Protein AF-0000000084949547 (afdb_homodimer)

Organism: Flavobacterium columnare (strain ATCC 49512 / CIP 103533 / TG 44/87) (NCBI:txid1041826)

Nearest PDB structures (foldseek):
  3oti-assembly1_A  TM=6.774E-01  e=5.039E-13  Micromonospora echinospora
  7vm0-assembly1_A  TM=6.647E-01  e=1.462E-11  Bacillus subtilis
  3uyl-assembly1_B  TM=6.428E-01  e=1.467E-09  Saccharopolyspora spinosa
  8inj-assembly1_A  TM=6.150E-01  e=8.632E-09  Catharanthus roseus
  8wrj-assembly1_A  TM=6.038E-01  e=7.670E-09  Catharanthus roseus

Foldseek 3Di:
DPDAAEEEEEFADAWQLRLQLCLVVCVLSVVVRHAYAYEYADPSQVQVCVVPVPHHYHYFDHLPQDQDQDQVCRLVSVVVSPVSLVVSLVRLLVVLVVCCVVVVHQEYEYEPRLSNDDLPHAYEYEDQACQDDSDPCRVVVSVVSVVSNLSHQAYEYQWDPDDPIQQHPRRDDPDDDPRYDYQYHGGPADQDQDAADWAEEEAFIHDPPQLVLLVVVCCVQCLPPDIAYEYASHQDDPDWDWDDDRSYIYIPHDRPVRVNVVQNRYQEYEYAQDPSVVSVQQQNQHQYEHAHRRNDPSRVSSQVVCVVVLAYHYDYSVPDHPVSVVCSVRGRHHDHDDSPGPVVVVCVSSVPPDD/DPPAAEEEEEFADQWQLRLQLCLVVCVVSVVVRHAYEYEYADPSQVQVCVVPVPHHYHYFDHLPQDQDQDQVCRLVSVVVSPVSLVVSLVRLLVVLVVCCVVVVHQEYEYEPRLSNDDLPHAYEYEDQACFDDSDPCRVVVSVVSVVSCLSHQAYEYQWDPDDPIQQHPRRDDPDDDPRYDYQYHGGPADQDQDAADWAEEEAFIHDPPQLVLLVVVCCVQCLPPDIAYEYASHQDDPDWDWDDDRSYIYIPHDRPVRVNVVQNRYQEYEYFQDPSVVSHQQQNQHQYEHAHRRNPVSRVSSQVVCVVVLAYHYDYSVPDHPVSVVCSVRGRHHDHDDSPGPVVVVCVSSVPPDD

Secondary structure (DSSP, 8-state):
---PPEEEEEE--SSSHHHHHHHHHHHHHHHTT-EEEEEE-HHHHHHHHHH-TTSEEEE---------SSHHHHHHHHHHHHHHHHHHHHHHHHHHHHHHHHHT--EEEEES-TTS--SSS-EEEE-S-SS---GGGHHHHHHHHHHHHTTSSEEEESS-SSSS-SSGGGT--SS--TTEEE-----S---------EEEEEE--SSTTHHHHHHHHHHHHHTT-SS-EEEE-----SS--EEEETTEEEES---HHHHHHHHHTEEEEEE---HHHHHHHHHHT-EEEE-PPTT-HHHHHHHHHHHHTTSS-B--GGG--HHHHGGGGGS--PPP------HHHHHGGGG----/---PPEEEEEE--SSSHHHHHHHHHHHHHHHTT-EEEEEE-HHHHHHHHHH-TTSEEEE---------SSHHHHHHHHHHHHHHHHHHHHHHHHHHHHHHHHHT--EEEEES-TT---SSS-EEEE-S-SS---GGGHHHHHHHHHHHHTTSSEEEESS-SSSS-SSGGGT--SS--TTEEE-----S---------EEEEEE--S-TTHHHHHHHHHHHHHTT-SS-EEEE-----SS--EEEETTEEEES---HHHHHHHHHTEEEEEE---HHHHHHHHHHT-EEEE-PPTT-HHHHHHHHHHHHTTSS-B--GGG--HHHHGGGGGS--PPP------HHHHHGGGG----

Solvent-accessible surface area (backbone atoms only — not comparable to full-atom values): 37575 Å² total; per-residue (Å²): 126,88,76,64,48,27,29,37,39,28,36,31,63,81,52,56,45,45,33,47,56,42,44,50,53,52,52,48,37,48,75,70,57,34,42,61,33,38,36,24,30,72,69,23,36,53,51,48,43,67,77,40,69,86,54,53,78,43,83,47,86,65,62,78,79,68,74,45,75,47,58,78,47,30,59,53,41,53,19,55,32,44,53,47,44,40,36,33,32,41,52,30,30,55,49,37,54,51,47,34,66,75,63,56,47,49,26,37,39,16,31,74,37,87,16,56,61,57,94,86,44,43,25,33,35,35,48,55,50,56,36,39,76,61,72,87,29,19,68,52,52,14,50,54,47,44,59,54,52,66,71,35,68,29,30,40,23,62,26,44,70,74,87,79,46,78,55,58,65,27,53,46,60,95,73,73,62,90,45,58,43,60,61,28,49,55,50,72,62,70,81,54,97,54,73,72,76,24,53,29,28,36,49,42,64,74,59,67,52,59,36,58,56,49,50,54,49,49,54,65,48,48,62,78,51,93,58,38,32,38,36,31,59,50,52,82,59,98,63,79,48,76,50,77,56,90,45,33,38,38,26,35,40,71,54,71,69,55,44,36,51,50,57,44,18,29,58,32,36,38,30,52,32,45,65,49,54,51,30,40,35,31,46,58,34,39,37,38,38,29,35,27,55,82,77,38,56,63,20,46,49,45,33,50,52,36,30,76,69,45,29,30,45,60,47,52,65,90,69,66,43,58,73,63,57,62,52,44,78,80,29,73,25,38,72,57,57,82,76,83,64,63,56,71,66,66,54,45,60,58,62,64,67,86,122,126,85,78,64,48,28,30,37,39,28,36,32,63,79,52,55,46,47,33,47,56,40,46,49,53,53,52,49,37,47,75,69,59,33,42,61,33,38,36,25,30,70,68,23,35,53,51,47,43,67,76,41,71,85,56,54,76,43,83,47,86,63,63,77,79,69,72,45,74,48,61,79,47,31,61,54,42,53,18,55,34,44,53,47,43,41,37,32,31,43,54,30,31,55,51,36,55,51,47,34,66,76,63,55,47,49,25,36,39,15,30,73,37,88,17,57,60,57,94,86,45,42,25,34,36,34,48,56,50,57,37,40,75,61,72,86,28,20,68,52,53,15,51,54,46,45,60,54,53,67,72,34,67,29,29,40,24,62,27,44,69,73,87,78,45,77,55,57,64,28,52,43,60,95,73,71,62,90,46,58,42,59,59,29,51,56,51,73,62,70,81,56,96,53,72,72,75,22,53,29,29,36,48,42,63,72,59,68,52,58,34,59,55,49,50,55,50,48,54,66,48,49,64,76,49,91,57,38,33,38,37,33,58,53,52,81,60,98,63,79,49,76,48,78,58,90,46,34,38,39,25,34,40,72,56,71,68,55,44,36,51,49,57,43,17,28,58,32,36,37,31,52,31,45,64,50,54,49,30,40,35,31,47,57,32,38,37,40,39,29,35,25,57,83,78,37,56,64,20,44,49,44,34,50,52,35,30,75,68,45,27,28,43,60,46,52,66,90,68,65,42,58,73,64,55,62,52,44,77,79,28,72,24,38,72,58,56,84,77,82,63,63,56,72,66,66,54,44,60,60,62,63,66,88,122

Sequence (710 aa):
MRTTKNILVAPLNWGLGHATRCIPIIRALLDHGMNPIIASDGEALELLKFEFPSLTFISIPSYKIKYAKKGRFFKWKLMQNSHTVLRAIFLERLATKKIIAVYNIQGIISDNRLGIYSKKIPCVYITHQLNVLTGNTTLITSWLHQLVIKQYTSCWVPDFEGDRNLTGDLGHLKKPLTNVLYLGPISRFKNQKLNIQYDLMVVLSGPEPQRSLLEKKLILELKDYDGSVLFVKGNVDKEQKISNEGVFTFYNFMNSEQLEIAFNTSEYIICRSGYTTVMDLAYLGKKAFFIPTPGQYEQIYLAHKLSHEQTIPYCLQDEFSLKKLEQIVNFKGFIPFQNKINWKKYFEVFNLEDKMRTTKNILVAPLNWGLGHATRCIPIIRALLDHGMNPIIASDGEALELLKFEFPSLTFISIPSYKIKYAKKGRFFKWKLMQNSHTVLRAIFLERLATKKIIAVYNIQGIISDNRLGIYSKKIPCVYITHQLNVLTGNTTLITSWLHQLVIKQYTSCWVPDFEGDRNLTGDLGHLKKPLTNVLYLGPISRFKNQKLNIQYDLMVVLSGPEPQRSLLEKKLILELKDYDGSVLFVKGNVDKEQKISNEGVFTFYNFMNSEQLEIAFNTSEYIICRSGYTTVMDLAYLGKKAFFIPTPGQYEQIYLAHKLSHEQTIPYCLQDEFSLKKLEQIVNFKGFIPFQNKINWKKYFEVFNLEDK

pLDDT: mean 90.31, std 13.27, range [30.03, 98.81]

InterPro domains:
  IPR007235 Glycosyl transferase, family 28, C-terminal [PF04101] (239-328)

Structure (mmCIF, N/CA/C/O backbone):
data_AF-0000000084949547-model_v1
#
loop_
_entity.id
_entity.type
_entity.pdbx_description
1 polymer 'Glycosyl transferase'
#
loop_
_atom_site.group_PDB
_atom_site.id
_atom_site.type_symbol
_atom_site.label_atom_id
_atom_site.label_alt_id
_atom_site.label_comp_id
_atom_site.label_asym_id
_atom_site.label_entity_id
_atom_site.label_seq_id
_atom_site.pdbx_PDB_ins_code
_atom_site.Cartn_x
_atom_site.Cartn_y
_atom_site.Cartn_z
_atom_site.occupancy
_atom_site.B_iso_or_equiv
_atom_site.auth_seq_id
_atom_site.auth_comp_id
_atom_site.auth_asym_id
_atom_site.auth_atom_id
_atom_site.pdbx_PDB_model_num
ATOM 1 N N . MET A 1 1 ? -26.969 -34.125 12.289 1 30.03 1 MET A N 1
ATOM 2 C CA . MET A 1 1 ? -26.516 -34.125 10.898 1 30.03 1 MET A CA 1
ATOM 3 C C . MET A 1 1 ? -25.359 -33.125 10.719 1 30.03 1 MET A C 1
ATOM 5 O O . MET A 1 1 ? -25.5 -31.953 11.039 1 30.03 1 MET A O 1
ATOM 9 N N . ARG A 1 2 ? -24.156 -33.5 10.812 1 47.81 2 ARG A N 1
ATOM 10 C CA . ARG A 1 2 ? -23 -32.594 10.867 1 47.81 2 ARG A CA 1
ATOM 11 C C . ARG A 1 2 ? -23 -31.641 9.68 1 47.81 2 ARG A C 1
ATOM 13 O O . ARG A 1 2 ? -23 -32.062 8.523 1 47.81 2 ARG A O 1
ATOM 20 N N . THR A 1 3 ? -23.516 -30.391 9.844 1 66.75 3 THR A N 1
ATOM 21 C CA . THR A 1 3 ? -23.75 -29.391 8.805 1 66.75 3 THR A CA 1
ATOM 22 C C . THR A 1 3 ? -22.469 -29.094 8.023 1 66.75 3 THR A C 1
ATOM 24 O O . THR A 1 3 ? -21.406 -28.938 8.617 1 66.75 3 THR A O 1
ATOM 27 N N . THR A 1 4 ? -22.422 -29.484 6.73 1 87.81 4 THR A N 1
ATOM 28 C CA . THR A 1 4 ? -21.344 -29.266 5.777 1 87.81 4 THR A CA 1
ATOM 29 C C . THR A 1 4 ? -20.906 -27.812 5.77 1 87.81 4 THR A C 1
ATOM 31 O O . THR A 1 4 ? -21.75 -26.906 5.672 1 87.81 4 THR A O 1
ATOM 34 N N . LYS A 1 5 ? -19.672 -27.594 6.086 1 95 5 LYS A N 1
ATOM 35 C CA . LYS A 1 5 ? -19.156 -26.234 6.141 1 95 5 LYS A CA 1
ATOM 36 C C . LYS A 1 5 ? -18.969 -25.672 4.734 1 95 5 LYS A C 1
ATOM 38 O O . LYS A 1 5 ? -18.375 -26.312 3.873 1 95 5 LYS A O 1
ATOM 43 N N . ASN A 1 6 ? -19.484 -24.469 4.52 1 97.88 6 ASN A N 1
ATOM 44 C CA . ASN A 1 6 ? -19.25 -23.75 3.277 1 97.88 6 ASN A CA 1
ATOM 45 C C . ASN A 1 6 ? -17.922 -22.984 3.316 1 97.88 6 ASN A C 1
ATOM 47 O O . ASN A 1 6 ? -17.719 -22.125 4.176 1 97.88 6 ASN A O 1
ATOM 51 N N . ILE A 1 7 ? -17.031 -23.344 2.41 1 98.56 7 ILE A N 1
ATOM 52 C CA . ILE A 1 7 ? -15.727 -22.703 2.34 1 98.56 7 ILE A CA 1
ATOM 53 C C . ILE A 1 7 ? -15.609 -21.906 1.035 1 98.56 7 ILE A C 1
ATOM 55 O O . ILE A 1 7 ? -15.797 -22.469 -0.05 1 98.56 7 ILE A O 1
ATOM 59 N N . LEU A 1 8 ? -15.367 -20.625 1.132 1 98.81 8 LEU A N 1
ATOM 60 C CA . LEU A 1 8 ? -15.141 -19.797 -0.055 1 98.81 8 LEU A CA 1
ATOM 61 C C . LEU A 1 8 ? -13.719 -19.969 -0.57 1 98.81 8 LEU A C 1
ATOM 63 O O . LEU A 1 8 ? -12.758 -19.812 0.184 1 98.81 8 LEU A O 1
ATOM 67 N N . VAL A 1 9 ? -13.57 -20.406 -1.778 1 98.81 9 VAL A N 1
ATOM 68 C CA . VAL A 1 9 ? -12.273 -20.5 -2.449 1 98.81 9 VAL A CA 1
ATOM 69 C C . VAL A 1 9 ? -12.203 -19.484 -3.58 1 98.81 9 VAL A C 1
ATOM 71 O O . VAL A 1 9 ? -13.016 -19.516 -4.504 1 98.81 9 VAL A O 1
ATOM 74 N N . ALA A 1 10 ? -11.219 -18.562 -3.498 1 98.44 10 ALA A N 1
ATOM 75 C CA . ALA A 1 10 ? -11.195 -17.453 -4.441 1 98.44 10 ALA A CA 1
ATOM 76 C C . ALA A 1 10 ? -9.812 -17.281 -5.066 1 98.44 10 ALA A C 1
ATOM 78 O O . ALA A 1 10 ? -9.008 -16.484 -4.598 1 98.44 10 ALA A O 1
ATOM 79 N N . PRO A 1 11 ? -9.531 -17.922 -6.16 1 96.62 11 PRO A N 1
ATOM 80 C CA . PRO A 1 11 ? -8.258 -17.766 -6.859 1 96.62 11 PRO A CA 1
ATOM 81 C C . PRO A 1 11 ? -8.195 -16.5 -7.703 1 96.62 11 PRO A C 1
ATOM 83 O O . PRO A 1 11 ? -9.211 -16.094 -8.281 1 96.62 11 PRO A O 1
ATOM 86 N N . LEU A 1 12 ? -7.027 -15.969 -7.805 1 93.31 12 LEU A N 1
ATOM 87 C CA . LEU A 1 12 ? -6.762 -14.797 -8.633 1 93.31 12 LEU A CA 1
ATOM 88 C C . LEU A 1 12 ? -6.824 -15.148 -10.117 1 93.31 12 LEU A C 1
ATOM 90 O O . LEU A 1 12 ? -6.418 -16.234 -10.516 1 93.31 12 LEU A O 1
ATOM 94 N N . ASN A 1 13 ? -7.328 -14.148 -10.875 1 88.19 13 ASN A N 1
ATOM 95 C CA . ASN A 1 13 ? -7.348 -14.305 -12.328 1 88.19 13 ASN A CA 1
ATOM 96 C C . ASN A 1 13 ? -6.195 -13.547 -12.984 1 88.19 13 ASN A C 1
ATOM 98 O O . ASN A 1 13 ? -6.406 -12.492 -13.594 1 88.19 13 ASN A O 1
ATOM 102 N N . TRP A 1 14 ? -5.07 -13.93 -12.82 1 79.19 14 TRP A N 1
ATOM 103 C CA . TRP A 1 14 ? -3.848 -13.438 -13.445 1 79.19 14 TRP A CA 1
ATOM 104 C C . TRP A 1 14 ? -3.09 -14.562 -14.133 1 79.19 14 TRP A C 1
ATOM 106 O O . TRP A 1 14 ? -1.954 -14.875 -13.766 1 79.19 14 TRP A O 1
ATOM 116 N N . GLY A 1 15 ? -3.658 -15.008 -15.141 1 75.75 15 GLY A N 1
ATOM 117 C CA . GLY A 1 15 ? -3.295 -16.297 -15.727 1 75.75 15 GLY A CA 1
ATOM 118 C C . GLY A 1 15 ? -4.043 -17.453 -15.117 1 75.75 15 GLY A C 1
ATOM 119 O O . GLY A 1 15 ? -4.938 -17.266 -14.289 1 75.75 15 GLY A O 1
ATOM 120 N N . LEU A 1 16 ? -3.742 -18.641 -15.523 1 82.75 16 LEU A N 1
ATOM 121 C CA . LEU A 1 16 ? -4.52 -19.797 -15.086 1 82.75 16 LEU A CA 1
ATOM 122 C C . LEU A 1 16 ? -3.82 -20.516 -13.938 1 82.75 16 LEU A C 1
ATOM 124 O O . LEU A 1 16 ? -4.383 -21.453 -13.352 1 82.75 16 LEU A O 1
ATOM 128 N N . GLY A 1 17 ? -2.67 -20.031 -13.578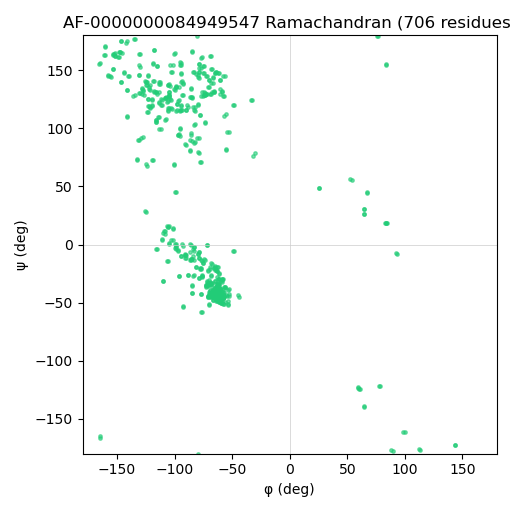 1 88.94 17 GLY A N 1
ATOM 129 C CA . GLY A 1 17 ? -1.871 -20.703 -12.57 1 88.94 17 GLY A CA 1
ATOM 130 C C . GLY A 1 17 ? -2.537 -20.734 -11.203 1 88.94 17 GLY A C 1
ATOM 131 O O . GLY A 1 17 ? -2.525 -21.75 -10.523 1 88.94 17 GLY A O 1
ATOM 132 N N . HIS A 1 18 ? -3.135 -19.672 -10.852 1 91.69 18 HIS A N 1
ATOM 133 C CA . HIS A 1 18 ? -3.793 -19.594 -9.555 1 91.69 18 HIS A CA 1
ATOM 134 C C . HIS A 1 18 ? -5.008 -20.516 -9.492 1 91.69 18 HIS A C 1
ATOM 136 O O . HIS A 1 18 ? -5.227 -21.203 -8.492 1 91.69 18 HIS A O 1
ATOM 142 N N . ALA A 1 19 ? -5.711 -20.484 -10.562 1 92.56 19 ALA A N 1
ATOM 143 C CA . ALA A 1 19 ? -6.879 -21.359 -10.625 1 92.56 19 ALA A CA 1
ATOM 144 C C . ALA A 1 19 ? -6.473 -22.828 -10.57 1 92.56 19 ALA A C 1
ATOM 146 O O . ALA A 1 19 ? -7.051 -23.609 -9.82 1 92.56 19 ALA A O 1
ATOM 147 N N . THR A 1 20 ? -5.469 -23.172 -11.305 1 92.5 20 THR A N 1
ATOM 148 C CA . THR A 1 20 ? -5.09 -24.578 -11.422 1 92.5 20 THR A CA 1
ATOM 149 C C . THR A 1 20 ? -4.48 -25.078 -10.109 1 92.5 20 THR A C 1
ATOM 151 O O . THR A 1 20 ? -4.703 -26.234 -9.719 1 92.5 20 THR A O 1
ATOM 154 N N . ARG A 1 21 ? -3.746 -24.203 -9.422 1 94.62 21 ARG A N 1
ATOM 155 C CA . ARG A 1 21 ? -3.152 -24.688 -8.18 1 94.62 21 ARG A CA 1
ATOM 156 C C . ARG A 1 21 ? -4.207 -24.812 -7.082 1 94.62 21 ARG A C 1
ATOM 158 O O . ARG A 1 21 ? -3.955 -25.422 -6.039 1 94.62 21 ARG A O 1
ATOM 165 N N . CYS A 1 22 ? -5.367 -24.25 -7.324 1 96.94 22 CYS A N 1
ATOM 166 C CA . CYS A 1 22 ? -6.438 -24.375 -6.34 1 96.94 22 CYS A CA 1
ATOM 167 C C . CYS A 1 22 ? -7.23 -25.656 -6.555 1 96.94 22 CYS A C 1
ATOM 169 O O . CYS A 1 22 ? -7.996 -26.078 -5.684 1 96.94 22 CYS A O 1
ATOM 171 N N . ILE A 1 23 ? -7.078 -26.328 -7.688 1 95 23 ILE A N 1
ATOM 172 C CA . ILE A 1 23 ? -7.848 -27.531 -8.008 1 95 23 ILE A CA 1
ATOM 173 C C . ILE A 1 23 ? -7.582 -28.609 -6.957 1 95 23 ILE A C 1
ATOM 175 O O . ILE A 1 23 ? -8.523 -29.156 -6.371 1 95 23 ILE A O 1
ATOM 179 N N . PRO A 1 24 ? -6.305 -28.938 -6.621 1 95 24 PRO A N 1
ATOM 180 C CA . PRO A 1 24 ? -6.086 -29.938 -5.582 1 95 24 PRO A CA 1
ATOM 181 C C . PRO A 1 24 ? -6.664 -29.531 -4.23 1 95 24 PRO A C 1
ATOM 183 O O . PRO A 1 24 ? -7.09 -30.391 -3.451 1 95 24 PRO A O 1
ATOM 186 N N . ILE A 1 25 ? -6.734 -28.266 -3.928 1 97.56 25 ILE A N 1
ATOM 187 C CA . ILE A 1 25 ? -7.281 -27.766 -2.67 1 97.56 25 ILE A CA 1
ATOM 188 C C . ILE A 1 25 ? -8.797 -27.969 -2.648 1 97.56 25 ILE A C 1
ATOM 190 O O . ILE A 1 25 ? -9.344 -28.453 -1.656 1 97.56 25 ILE A O 1
ATOM 194 N N . ILE A 1 26 ? -9.422 -27.641 -3.75 1 97.69 26 ILE A N 1
ATOM 195 C CA . ILE A 1 26 ? -10.867 -27.812 -3.881 1 97.69 26 ILE A CA 1
ATOM 196 C C . ILE A 1 26 ? -11.227 -29.297 -3.75 1 97.69 26 ILE A C 1
ATOM 198 O O . ILE A 1 26 ? -12.164 -29.641 -3.027 1 97.69 26 ILE A O 1
ATOM 202 N N . ARG A 1 27 ? -10.477 -30.188 -4.398 1 95.81 27 ARG A N 1
ATOM 203 C CA . ARG A 1 27 ? -10.703 -31.625 -4.289 1 95.81 27 ARG A CA 1
ATOM 204 C C . ARG A 1 27 ? -10.547 -32.094 -2.846 1 95.81 27 ARG A C 1
ATOM 206 O O . ARG A 1 27 ? -11.336 -32.906 -2.361 1 95.81 27 ARG A O 1
ATOM 213 N N . ALA A 1 28 ? -9.547 -31.594 -2.203 1 96.69 28 ALA A N 1
ATOM 214 C CA . ALA A 1 28 ? -9.297 -31.969 -0.816 1 96.69 28 ALA A CA 1
ATOM 215 C C . ALA A 1 28 ? -10.453 -31.547 0.085 1 96.69 28 ALA A C 1
ATOM 217 O O . ALA A 1 28 ? -10.852 -32.281 0.987 1 96.69 28 ALA A O 1
ATOM 218 N N . LEU A 1 29 ? -10.961 -30.328 -0.162 1 97.69 29 LEU A N 1
ATOM 219 C CA . LEU A 1 29 ? -12.109 -29.859 0.607 1 97.69 29 LEU A CA 1
ATOM 220 C C . LEU A 1 29 ? -13.289 -30.812 0.438 1 97.69 29 LEU A C 1
ATOM 222 O O . LEU A 1 29 ? -13.914 -31.219 1.423 1 97.69 29 LEU A O 1
ATOM 226 N N . LEU A 1 30 ? -13.555 -31.188 -0.77 1 97.19 30 LEU A N 1
ATOM 227 C CA . LEU A 1 30 ? -14.641 -32.125 -1.07 1 97.19 30 LEU A CA 1
ATOM 228 C C . LEU A 1 30 ? -14.414 -33.469 -0.394 1 97.19 30 LEU A C 1
ATOM 230 O O . LEU A 1 30 ? -15.32 -34 0.232 1 97.19 30 LEU A O 1
ATOM 234 N N . ASP A 1 31 ? -13.211 -33.938 -0.46 1 95.81 31 ASP A N 1
ATOM 235 C CA . ASP A 1 31 ? -12.852 -35.25 0.107 1 95.81 31 ASP A CA 1
ATOM 236 C C . ASP A 1 31 ? -13 -35.25 1.627 1 95.81 31 ASP A C 1
ATOM 238 O O . ASP A 1 31 ? -13.148 -36.312 2.244 1 95.81 31 ASP A O 1
ATOM 242 N N . HIS A 1 32 ? -12.961 -34.094 2.176 1 96 32 HIS A N 1
ATOM 243 C CA . HIS A 1 32 ? -13.047 -34 3.629 1 96 32 HIS A CA 1
ATOM 244 C C . HIS A 1 32 ? -14.422 -33.5 4.066 1 96 32 HIS A C 1
ATOM 246 O O . HIS A 1 32 ? -14.57 -33 5.18 1 96 32 HIS A O 1
ATOM 252 N N . GLY A 1 33 ? -15.352 -33.531 3.162 1 95.12 33 GLY A N 1
ATOM 253 C CA . GLY A 1 33 ? -16.75 -33.344 3.496 1 95.12 33 GLY A CA 1
ATOM 254 C C . GLY A 1 33 ? -17.141 -31.859 3.596 1 95.12 33 GLY A C 1
ATOM 255 O O . GLY A 1 33 ? -18.156 -31.531 4.191 1 95.12 33 GLY A O 1
ATOM 256 N N . MET A 1 34 ? -16.391 -30.984 3.064 1 96.69 34 MET A N 1
ATOM 257 C CA . MET A 1 34 ? -16.734 -29.562 3.043 1 96.69 34 MET A CA 1
ATOM 258 C C . MET A 1 34 ? -17.312 -29.156 1.694 1 96.69 34 MET A C 1
ATOM 260 O O . MET A 1 34 ? -17.266 -29.938 0.737 1 96.69 34 MET A O 1
ATOM 264 N N . ASN A 1 35 ? -17.922 -28.016 1.673 1 97.81 35 ASN A N 1
ATOM 265 C CA . ASN A 1 35 ? -18.562 -27.531 0.454 1 97.81 35 ASN A CA 1
ATOM 266 C C . ASN A 1 35 ? -17.859 -26.281 -0.09 1 97.81 35 ASN A C 1
ATOM 268 O O . ASN A 1 35 ? -18.141 -25.172 0.346 1 97.81 35 ASN A O 1
ATOM 272 N N . PRO A 1 36 ? -17.031 -26.484 -1.068 1 98.56 36 PRO A N 1
ATOM 273 C CA . PRO A 1 36 ? -16.375 -25.312 -1.659 1 98.56 36 PRO A CA 1
ATOM 274 C C . PRO A 1 36 ? -17.312 -24.484 -2.531 1 98.56 36 PRO A C 1
ATOM 276 O O . PRO A 1 36 ? -18.047 -25.031 -3.348 1 98.56 36 PRO A O 1
ATOM 279 N N . ILE A 1 37 ? -17.344 -23.25 -2.279 1 98.75 37 ILE A N 1
ATOM 280 C CA . ILE A 1 37 ? -17.969 -22.25 -3.141 1 98.75 37 ILE A CA 1
ATOM 281 C C . ILE A 1 37 ? -16.891 -21.422 -3.816 1 98.75 37 ILE A C 1
ATOM 283 O O . ILE A 1 37 ? -16.031 -20.828 -3.141 1 98.75 37 ILE A O 1
ATOM 287 N N . ILE A 1 38 ? -16.938 -21.344 -5.16 1 98.62 38 ILE A N 1
ATOM 288 C CA . ILE A 1 38 ? -15.82 -20.781 -5.898 1 98.62 38 ILE A CA 1
ATOM 289 C C . ILE A 1 38 ? -16.156 -19.375 -6.355 1 98.62 38 ILE A C 1
ATOM 291 O O . ILE A 1 38 ? -17.188 -19.141 -6.988 1 98.62 38 ILE A O 1
ATOM 295 N N . ALA A 1 39 ? -15.328 -18.406 -5.992 1 98.19 39 ALA A N 1
ATOM 296 C CA . ALA A 1 39 ? -15.469 -17.031 -6.465 1 98.19 39 ALA A CA 1
ATOM 297 C C . ALA A 1 39 ? -14.234 -16.594 -7.238 1 98.19 39 ALA A C 1
ATOM 299 O O . ALA A 1 39 ? -13.109 -16.672 -6.727 1 98.19 39 ALA A O 1
ATOM 300 N N . SER A 1 40 ? -14.344 -16.156 -8.383 1 96.25 40 SER A N 1
ATOM 301 C CA . SER A 1 40 ? -13.281 -15.664 -9.25 1 96.25 40 SER A CA 1
ATOM 302 C C . SER A 1 40 ? -13.852 -14.883 -10.43 1 96.25 40 SER A C 1
ATOM 304 O O . SER A 1 40 ? -14.953 -14.336 -10.344 1 96.25 40 SER A O 1
ATOM 306 N N . ASP A 1 41 ? -13.062 -14.625 -11.414 1 92.31 41 ASP A N 1
ATOM 307 C CA . ASP A 1 41 ? -13.5 -13.914 -12.609 1 92.31 41 ASP A CA 1
ATOM 308 C C . ASP A 1 41 ? -12.734 -14.391 -13.844 1 92.31 41 ASP A C 1
ATOM 310 O O . ASP A 1 41 ? -11.773 -15.148 -13.734 1 92.31 41 ASP A O 1
ATOM 314 N N . GLY A 1 42 ? -13.297 -14.117 -14.984 1 87.69 42 GLY A N 1
ATOM 315 C CA . GLY A 1 42 ? -12.602 -14.32 -16.25 1 87.69 42 GLY A CA 1
ATOM 316 C C . GLY A 1 42 ? -12.297 -15.781 -16.531 1 87.69 42 GLY A C 1
ATOM 317 O O . GLY A 1 42 ? -13.125 -16.656 -16.266 1 87.69 42 GLY A O 1
ATOM 318 N N . GLU A 1 43 ? -11.148 -16 -17.031 1 83.5 43 GLU A N 1
ATOM 319 C CA . GLU A 1 43 ? -10.742 -17.328 -17.5 1 83.5 43 GLU A CA 1
ATOM 320 C C . GLU A 1 43 ? -10.531 -18.281 -16.328 1 83.5 43 GLU A C 1
ATOM 322 O O . GLU A 1 43 ? -10.789 -19.484 -16.438 1 83.5 43 GLU A O 1
ATOM 327 N N . ALA A 1 44 ? -10.086 -17.734 -15.25 1 88.62 44 ALA A N 1
ATOM 328 C CA . ALA A 1 44 ? -9.898 -18.562 -14.062 1 88.62 44 ALA A CA 1
ATOM 329 C C . ALA A 1 44 ? -11.211 -19.172 -13.602 1 88.62 44 ALA A C 1
ATOM 331 O O . ALA A 1 44 ? -11.281 -20.375 -13.328 1 88.62 44 ALA A O 1
ATOM 332 N N . LEU A 1 45 ? -12.227 -18.359 -13.609 1 92.19 45 LEU A N 1
ATOM 333 C CA . LEU A 1 45 ? -13.547 -18.828 -13.211 1 92.19 45 LEU A CA 1
ATOM 334 C C . LEU A 1 45 ? -14.07 -19.875 -14.195 1 92.19 45 LEU A C 1
ATOM 336 O O . LEU A 1 45 ? -14.586 -20.922 -13.789 1 92.19 45 LEU A O 1
ATOM 340 N N . GLU A 1 46 ? -13.867 -19.625 -15.43 1 87.88 46 GLU A N 1
ATOM 341 C CA . GLU A 1 46 ? -14.375 -20.531 -16.469 1 87.88 46 GLU A CA 1
ATOM 342 C C . GLU A 1 46 ? -13.68 -21.891 -16.391 1 87.88 46 GLU A C 1
ATOM 344 O O . GLU A 1 46 ? -14.32 -22.922 -16.562 1 87.88 46 GLU A O 1
ATOM 349 N N . LEU A 1 47 ? -12.445 -21.844 -16.141 1 86.62 47 LEU A N 1
ATOM 350 C CA . LEU A 1 47 ? -11.695 -23.094 -16.031 1 86.62 47 LEU A CA 1
ATOM 351 C C . LEU A 1 47 ? -12.219 -23.938 -14.867 1 86.62 47 LEU A C 1
ATOM 353 O O . LEU A 1 47 ? -12.414 -25.141 -15.016 1 86.62 47 LEU A O 1
ATOM 357 N N . LEU A 1 48 ? -12.469 -23.312 -13.797 1 93.12 48 LEU A N 1
ATOM 358 C CA . LEU A 1 48 ? -12.898 -24.047 -12.609 1 93.12 48 LEU A CA 1
ATOM 359 C C . LEU A 1 48 ? -14.32 -24.562 -12.773 1 93.12 48 LEU A C 1
ATOM 361 O O . LEU A 1 48 ? -14.664 -25.625 -12.258 1 93.12 48 LEU A O 1
ATOM 365 N N . LYS A 1 49 ? -15.133 -23.828 -13.516 1 92.69 49 LYS A N 1
ATOM 366 C CA . LYS A 1 49 ? -16.469 -24.312 -13.844 1 92.69 49 LYS A CA 1
ATOM 367 C C . LYS A 1 49 ? -16.391 -25.609 -14.641 1 92.69 49 LYS A C 1
ATOM 369 O O . LYS A 1 49 ? -17.203 -26.516 -14.43 1 92.69 49 LYS A O 1
ATOM 374 N N . PHE A 1 50 ? -15.469 -25.609 -15.43 1 86.44 50 PHE A N 1
ATOM 375 C CA . PHE A 1 50 ? -15.273 -26.797 -16.25 1 86.44 50 PHE A CA 1
ATOM 376 C C . PHE A 1 50 ? -14.773 -27.969 -15.406 1 86.44 50 PHE A C 1
ATOM 378 O O . PHE A 1 50 ? -15.234 -29.094 -15.57 1 86.44 50 PHE A O 1
ATOM 385 N N . GLU A 1 51 ? -13.867 -27.719 -14.539 1 89.62 51 GLU A N 1
ATOM 386 C CA . GLU A 1 51 ? -13.25 -28.75 -13.711 1 89.62 51 GLU A CA 1
ATOM 387 C C . GLU A 1 51 ? -14.227 -29.281 -12.672 1 89.62 51 GLU A C 1
ATOM 389 O O . GLU A 1 51 ? -14.172 -30.453 -12.305 1 89.62 51 GLU A O 1
ATOM 394 N N . PHE A 1 52 ? -15.086 -28.375 -12.211 1 94.44 52 PHE A N 1
ATOM 395 C CA . PHE A 1 52 ? -16.031 -28.734 -11.164 1 94.44 52 PHE A CA 1
ATOM 396 C C . PHE A 1 52 ? -17.438 -28.25 -11.523 1 94.44 52 PHE A C 1
ATOM 398 O O . PHE A 1 52 ? -18 -27.391 -10.836 1 94.44 52 PHE A O 1
ATOM 405 N N . PRO A 1 53 ? -18.094 -28.875 -12.445 1 93.06 53 PRO A N 1
ATOM 406 C CA . PRO A 1 53 ? -19.359 -28.359 -12.977 1 93.06 53 PRO A CA 1
ATOM 407 C C . PRO A 1 53 ? -20.469 -28.359 -11.945 1 93.06 53 PRO A C 1
ATOM 409 O O . PRO A 1 53 ? -21.453 -27.625 -12.086 1 93.06 53 PRO A O 1
ATOM 412 N N . SER A 1 54 ? -20.375 -29.125 -10.883 1 96 54 SER A N 1
ATOM 413 C CA . SER A 1 54 ? -21.469 -29.281 -9.93 1 96 54 SER A CA 1
ATOM 414 C C . SER A 1 54 ? -21.375 -28.266 -8.805 1 96 54 SER A C 1
ATOM 416 O O . SER A 1 54 ? -22.297 -28.125 -7.996 1 96 54 SER A O 1
ATOM 418 N N . LEU A 1 55 ? -20.312 -27.562 -8.727 1 97.56 55 LEU A N 1
ATOM 419 C CA . LEU A 1 55 ? -20.109 -26.641 -7.617 1 97.56 55 LEU A CA 1
ATOM 420 C C . LEU A 1 55 ? -20.781 -25.297 -7.887 1 97.56 55 LEU A C 1
ATOM 422 O O . LEU A 1 55 ? -21.281 -25.062 -8.992 1 97.56 55 LEU A O 1
ATOM 426 N N . THR A 1 56 ? -20.906 -24.484 -6.836 1 98.44 56 THR A N 1
ATOM 427 C CA . THR A 1 56 ? -21.438 -23.125 -6.93 1 98.44 56 THR A CA 1
ATOM 428 C C . THR A 1 56 ? -20.344 -22.141 -7.289 1 98.44 56 THR A C 1
ATOM 430 O O . THR A 1 56 ? -19.25 -22.172 -6.703 1 98.44 56 THR A O 1
ATOM 433 N N . PHE A 1 57 ? -20.672 -21.266 -8.258 1 97.94 57 PHE A N 1
ATOM 434 C CA . PHE A 1 57 ? -19.688 -20.297 -8.727 1 97.94 57 PHE A CA 1
ATOM 435 C C . PHE A 1 57 ? -20.234 -18.875 -8.617 1 97.94 57 PHE A C 1
ATOM 437 O O . PHE A 1 57 ? -21.422 -18.641 -8.867 1 97.94 57 PHE A O 1
ATOM 444 N N . ILE A 1 58 ? -19.453 -18 -8.227 1 97.94 58 ILE A N 1
ATOM 445 C CA . ILE A 1 58 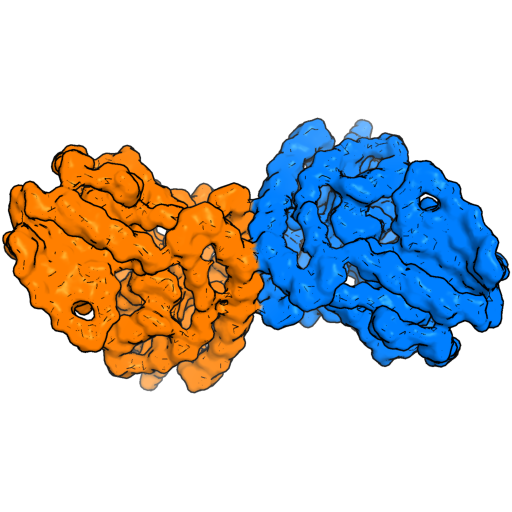? -19.797 -16.594 -8.094 1 97.94 58 ILE A CA 1
ATOM 446 C C . ILE A 1 58 ? -18.797 -15.727 -8.859 1 97.94 58 ILE A C 1
ATOM 448 O O . ILE A 1 58 ? -17.578 -15.852 -8.664 1 97.94 58 ILE A O 1
ATOM 452 N N . SER A 1 59 ? -19.266 -14.844 -9.688 1 95.62 59 SER A N 1
ATOM 453 C CA . SER A 1 59 ? -18.406 -13.891 -10.383 1 95.62 59 SER A CA 1
ATOM 454 C C . SER A 1 59 ? -18.141 -12.656 -9.531 1 95.62 59 SER A C 1
ATOM 456 O O . SER A 1 59 ? -19.078 -12.039 -9.016 1 95.62 59 SER A O 1
ATOM 458 N N . ILE A 1 60 ? -16.906 -12.367 -9.367 1 94.06 60 ILE A N 1
ATOM 459 C CA . ILE A 1 60 ? -16.562 -11.195 -8.57 1 94.06 60 ILE A CA 1
ATOM 460 C C . ILE A 1 60 ? -15.82 -10.18 -9.438 1 94.06 60 ILE A C 1
ATOM 462 O O . ILE A 1 60 ? -15.398 -10.5 -10.555 1 94.06 60 ILE A O 1
ATOM 466 N N . PRO A 1 61 ? -15.648 -8.922 -8.953 1 85.25 61 PRO A N 1
ATOM 467 C CA . PRO A 1 61 ? -15 -7.887 -9.766 1 85.25 61 PRO A CA 1
ATOM 468 C C . PRO A 1 61 ? -13.562 -8.242 -10.125 1 85.25 61 PRO A C 1
ATOM 470 O O . PRO A 1 61 ? -12.852 -8.844 -9.32 1 85.25 61 PRO A O 1
ATOM 473 N N . SER A 1 62 ? -13.156 -7.785 -11.32 1 79 62 SER A N 1
ATOM 474 C CA . SER A 1 62 ? -11.836 -8.117 -11.844 1 79 62 SER A CA 1
ATOM 475 C C . SER A 1 62 ? -10.82 -7.023 -11.516 1 79 62 SER A C 1
ATOM 477 O O . SER A 1 62 ? -11.188 -5.859 -11.352 1 79 62 SER A O 1
ATOM 479 N N . TYR A 1 63 ? -9.586 -7.438 -11.312 1 68.19 63 TYR A N 1
ATOM 480 C CA . TYR A 1 63 ? -8.492 -6.488 -11.141 1 68.19 63 TYR A CA 1
ATOM 481 C C . TYR A 1 63 ? -8.148 -5.805 -12.461 1 68.19 63 TYR A C 1
ATOM 483 O O . TYR A 1 63 ? -7.578 -4.707 -12.469 1 68.19 63 TYR A O 1
ATOM 491 N N . LYS A 1 64 ? -8.797 -6.117 -13.508 1 62.03 64 LYS A N 1
ATOM 492 C CA . LYS A 1 64 ? -8.539 -5.633 -14.859 1 62.03 64 LYS A CA 1
ATOM 493 C C . LYS A 1 64 ? -7.086 -5.211 -15.023 1 62.03 64 LYS A C 1
ATOM 495 O O . LYS A 1 64 ? -6.801 -4.078 -15.414 1 62.03 64 LYS A O 1
ATOM 500 N N . ILE A 1 65 ? -6.059 -5.992 -14.633 1 54.84 65 ILE A N 1
ATOM 501 C CA . ILE A 1 65 ? -4.648 -5.625 -14.727 1 54.84 65 ILE A CA 1
ATOM 502 C C . ILE A 1 65 ? -4.195 -5.688 -16.188 1 54.84 65 ILE A C 1
ATOM 504 O O . ILE A 1 65 ? -4.371 -6.711 -16.859 1 54.84 65 ILE A O 1
ATOM 508 N N . LYS A 1 66 ? -4.035 -4.559 -16.812 1 54.66 66 LYS A N 1
ATOM 509 C CA . LYS A 1 66 ? -3.535 -4.539 -18.188 1 54.66 66 LYS A CA 1
ATOM 510 C C . LYS A 1 66 ? -2.014 -4.637 -18.219 1 54.66 66 LYS A C 1
ATOM 512 O O . LYS A 1 66 ? -1.326 -3.924 -17.469 1 54.66 66 LYS A O 1
ATOM 517 N N . TYR A 1 67 ? -1.48 -5.801 -18.812 1 48.41 67 TYR A N 1
ATOM 518 C CA . TYR A 1 67 ? -0.04 -5.961 -18.984 1 48.41 67 TYR A CA 1
ATOM 519 C C . TYR A 1 67 ? 0.469 -5.102 -20.141 1 48.41 67 TYR A C 1
ATOM 521 O O . TYR A 1 67 ? -0.229 -4.918 -21.141 1 48.41 67 TYR A O 1
ATOM 529 N N . ALA A 1 68 ? 1.475 -4.336 -19.797 1 50.34 68 ALA A N 1
ATOM 530 C CA . ALA A 1 68 ? 2.055 -3.512 -20.859 1 50.34 68 ALA A CA 1
ATOM 531 C C . ALA A 1 68 ? 2.59 -4.379 -21.984 1 50.34 68 ALA A C 1
ATOM 533 O O . ALA A 1 68 ? 3.182 -5.434 -21.75 1 50.34 68 ALA A O 1
ATOM 534 N N . LYS A 1 69 ? 2.316 -4.086 -23.25 1 47.47 69 LYS A N 1
ATOM 535 C CA . LYS A 1 69 ? 2.754 -4.777 -24.453 1 47.47 69 LYS A CA 1
ATOM 536 C C . LYS A 1 69 ? 4.277 -4.832 -24.531 1 47.47 69 LYS A C 1
ATOM 538 O O . LYS A 1 69 ? 4.844 -5.816 -25.016 1 47.47 69 LYS A O 1
ATOM 543 N N . LYS A 1 70 ? 4.922 -3.664 -24.188 1 47.84 70 LYS A N 1
ATOM 544 C CA . LYS A 1 70 ? 6.379 -3.578 -24.25 1 47.84 70 LYS A CA 1
ATOM 545 C C . LYS A 1 70 ? 6.973 -3.42 -22.844 1 47.84 70 LYS A C 1
ATOM 547 O O . LYS A 1 70 ? 6.367 -2.793 -21.984 1 47.84 70 LYS A O 1
ATOM 552 N N . GLY A 1 71 ? 8.062 -4.117 -22.562 1 43.59 71 GLY A N 1
ATOM 553 C CA . GLY A 1 71 ? 8.742 -4.266 -21.297 1 43.59 71 GLY A CA 1
ATOM 554 C C . GLY A 1 71 ? 8.891 -2.953 -20.547 1 43.59 71 GLY A C 1
ATOM 555 O O . GLY A 1 71 ? 8.703 -2.9 -19.328 1 43.59 71 GLY A O 1
ATOM 556 N N . ARG A 1 72 ? 9.289 -1.953 -21.281 1 42.66 72 ARG A N 1
ATOM 557 C CA . ARG A 1 72 ? 9.625 -0.691 -20.625 1 42.66 72 ARG A CA 1
ATOM 558 C C . ARG A 1 72 ? 8.383 -0.032 -20.031 1 42.66 72 ARG A C 1
ATOM 560 O O . ARG A 1 72 ? 8.461 0.667 -19.031 1 42.66 72 ARG A O 1
ATOM 567 N N . PHE A 1 73 ? 7.461 -0.294 -20.75 1 39.72 73 PHE A N 1
ATOM 568 C CA . PHE A 1 73 ? 6.238 0.376 -20.328 1 39.72 73 PHE A CA 1
ATOM 569 C C . PHE A 1 73 ? 5.539 -0.413 -19.234 1 39.72 73 PHE A C 1
ATOM 571 O O . PHE A 1 73 ? 4.555 0.054 -18.656 1 39.72 73 PHE A O 1
ATOM 578 N N . PHE A 1 74 ? 6.047 -1.582 -19.156 1 41.56 74 PHE A N 1
ATOM 579 C CA . PHE A 1 74 ? 5.484 -2.477 -18.156 1 41.56 74 PHE A CA 1
ATOM 580 C C . PHE A 1 74 ? 5.492 -1.818 -16.781 1 41.56 74 PHE A C 1
ATOM 582 O O . PHE A 1 74 ? 4.508 -1.906 -16.031 1 41.56 74 PHE A O 1
ATOM 589 N N . LYS A 1 75 ? 6.602 -1.1 -16.562 1 41.56 75 LYS A N 1
ATOM 590 C CA . LYS A 1 75 ? 6.766 -0.468 -15.258 1 41.56 75 LYS A CA 1
ATOM 591 C C . LYS A 1 75 ? 5.707 0.606 -15.031 1 41.56 75 LYS A C 1
ATOM 593 O O . LYS A 1 75 ? 5.188 0.745 -13.922 1 41.56 75 LYS A O 1
ATOM 598 N N . TRP A 1 76 ? 5.5 1.259 -16.141 1 38.72 76 TRP A N 1
ATOM 599 C CA . TRP A 1 76 ? 4.609 2.408 -16.031 1 38.72 76 TRP A CA 1
ATOM 600 C C . TRP A 1 76 ? 3.18 1.964 -15.742 1 38.72 76 TRP A C 1
ATOM 602 O O . TRP A 1 76 ? 2.479 2.582 -14.938 1 38.72 76 TRP A O 1
ATOM 612 N N . LYS A 1 77 ? 2.762 1 -16.406 1 45.84 77 LYS A N 1
ATOM 613 C CA . LYS A 1 77 ? 1.381 0.546 -16.266 1 45.84 77 LYS A CA 1
ATOM 614 C C . LYS A 1 77 ? 1.131 -0.067 -14.898 1 45.84 77 LYS A C 1
ATOM 616 O O . LYS A 1 77 ? 0.032 0.047 -14.352 1 45.84 77 LYS A O 1
ATOM 621 N N . LEU A 1 78 ? 2.189 -0.541 -14.445 1 45.09 78 LEU A N 1
ATOM 622 C CA . LEU A 1 78 ? 2.055 -1.119 -13.109 1 45.09 78 LEU A CA 1
ATOM 623 C C . LEU A 1 78 ? 1.708 -0.045 -12.086 1 45.09 78 LEU A C 1
ATOM 625 O O . LEU A 1 78 ? 0.921 -0.29 -11.164 1 45.09 78 LEU A O 1
ATOM 629 N N . MET A 1 79 ? 2.262 1.216 -12.414 1 44.19 79 MET A N 1
ATOM 630 C CA . MET A 1 79 ? 2.078 2.355 -11.516 1 44.19 79 MET A CA 1
ATOM 631 C C . MET A 1 79 ? 0.628 2.83 -11.531 1 44.19 79 MET A C 1
ATOM 633 O O . MET A 1 79 ? 0.081 3.195 -10.492 1 44.19 79 MET A O 1
ATOM 637 N N . GLN A 1 80 ? 0.072 3.078 -12.805 1 48.69 80 GLN A N 1
ATOM 638 C CA . GLN A 1 80 ? -1.343 3.391 -12.984 1 48.69 80 GLN A CA 1
ATOM 639 C C . GLN A 1 80 ? -2.223 2.393 -12.234 1 48.69 80 GLN A C 1
ATOM 641 O O . GLN A 1 80 ? -3.348 2.715 -11.852 1 48.69 80 GLN A O 1
ATOM 646 N N . ASN A 1 81 ? -1.531 1.383 -11.672 1 60.06 81 ASN A N 1
ATOM 647 C CA . ASN A 1 81 ? -2.113 0.112 -11.258 1 60.06 81 ASN A CA 1
ATOM 648 C C . ASN A 1 81 ? -2.379 0.082 -9.758 1 60.06 81 ASN A C 1
ATOM 650 O O . ASN A 1 81 ? -3.299 -0.598 -9.297 1 60.06 81 ASN A O 1
ATOM 654 N N . SER A 1 82 ? -1.948 1.249 -9.156 1 69.75 82 SER A N 1
ATOM 655 C CA . SER A 1 82 ? -2.162 1.094 -7.719 1 69.75 82 SER A CA 1
ATOM 656 C C . SER A 1 82 ? -3.59 1.463 -7.328 1 69.75 82 SER A C 1
ATOM 658 O O . SER A 1 82 ? -4.227 0.759 -6.543 1 69.75 82 SER A O 1
ATOM 660 N N . HIS A 1 83 ? -4.152 2.572 -7.918 1 71.94 83 HIS A N 1
ATOM 661 C CA . HIS A 1 83 ? -5.523 2.955 -7.602 1 71.94 83 HIS A CA 1
ATOM 662 C C . HIS A 1 83 ? -6.516 1.893 -8.07 1 71.94 83 HIS A C 1
ATOM 664 O O . HIS A 1 83 ? -7.48 1.587 -7.375 1 71.94 83 HIS A O 1
ATOM 670 N N . THR A 1 84 ? -6.145 1.413 -9.195 1 77.25 84 THR A N 1
ATOM 671 C CA . THR A 1 84 ? -7 0.365 -9.742 1 77.25 84 THR A CA 1
ATOM 672 C C . THR A 1 84 ? -6.965 -0.878 -8.852 1 77.25 84 THR A C 1
ATOM 674 O O . THR A 1 84 ? -8 -1.494 -8.602 1 77.25 84 THR A O 1
ATOM 677 N N . VAL A 1 85 ? -5.781 -1.14 -8.406 1 81.38 85 VAL A N 1
ATOM 678 C CA . VAL A 1 85 ? -5.625 -2.303 -7.535 1 81.38 85 VAL A CA 1
ATOM 679 C C . VAL A 1 85 ? -6.352 -2.066 -6.215 1 81.38 85 VAL A C 1
ATOM 681 O O . VAL A 1 85 ? -7.082 -2.938 -5.734 1 81.38 85 VAL A O 1
ATOM 684 N N . LEU A 1 86 ? -6.211 -0.884 -5.691 1 84.19 86 LEU A N 1
ATOM 685 C CA . LEU A 1 86 ? -6.855 -0.566 -4.422 1 84.19 86 LEU A CA 1
ATOM 686 C C . LEU A 1 86 ? -8.375 -0.573 -4.57 1 84.19 86 LEU A C 1
ATOM 688 O O . LEU A 1 86 ? -9.086 -1.033 -3.674 1 84.19 86 LEU A O 1
ATOM 692 N N . ARG A 1 87 ? -8.82 -0.067 -5.66 1 84.44 87 ARG A N 1
ATOM 693 C CA . ARG A 1 87 ? -10.258 -0.089 -5.926 1 84.44 87 ARG A CA 1
ATOM 694 C C . ARG A 1 87 ? -10.766 -1.521 -6.066 1 84.44 87 ARG A C 1
ATOM 696 O O . ARG A 1 87 ? -11.836 -1.857 -5.555 1 84.44 87 ARG A O 1
ATOM 703 N N . ALA A 1 88 ? -10.016 -2.297 -6.738 1 86.19 88 ALA A N 1
ATOM 704 C CA . ALA A 1 88 ? -10.383 -3.701 -6.898 1 86.19 88 ALA A CA 1
ATOM 705 C C . ALA A 1 88 ? -10.461 -4.406 -5.547 1 86.19 88 ALA A C 1
ATOM 707 O O . ALA A 1 88 ? -11.391 -5.172 -5.289 1 86.19 88 ALA A O 1
ATOM 708 N N . ILE A 1 89 ? -9.508 -4.125 -4.734 1 89.44 89 ILE A N 1
ATOM 709 C CA . ILE A 1 8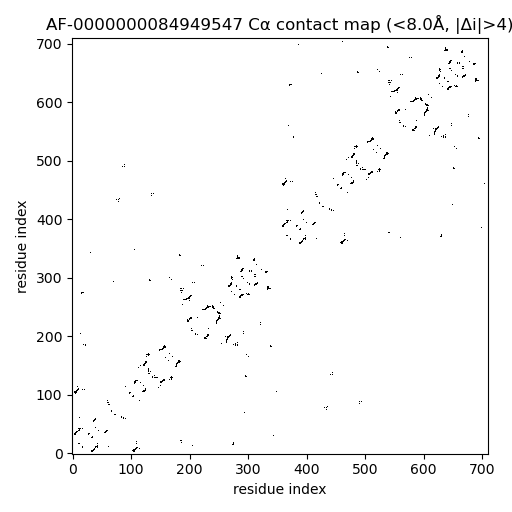9 ? -9.5 -4.711 -3.398 1 89.44 89 ILE A CA 1
ATOM 710 C C . ILE A 1 89 ? -10.742 -4.273 -2.629 1 89.44 89 ILE A C 1
ATOM 712 O O . ILE A 1 89 ? -11.383 -5.086 -1.963 1 89.44 89 ILE A O 1
ATOM 716 N N . PHE A 1 90 ? -11.117 -3.039 -2.775 1 89.56 90 PHE A N 1
ATOM 717 C CA . PHE A 1 90 ? -12.297 -2.502 -2.102 1 89.56 90 PHE A CA 1
ATOM 718 C C . PHE A 1 90 ? -13.562 -3.201 -2.578 1 89.56 90 PHE A C 1
ATOM 720 O O . PHE A 1 90 ? -14.375 -3.646 -1.766 1 89.56 90 PHE A O 1
ATOM 727 N N . LEU A 1 91 ? -13.664 -3.287 -3.82 1 91.81 91 LEU A N 1
ATOM 728 C CA . LEU A 1 91 ? -14.836 -3.934 -4.402 1 91.81 91 LEU A CA 1
ATOM 729 C C . LEU A 1 91 ? -14.898 -5.402 -4.004 1 91.81 91 LEU A C 1
ATOM 731 O O . LEU A 1 91 ? -15.984 -5.938 -3.758 1 91.81 91 LEU A O 1
ATOM 735 N N . GLU A 1 92 ? -13.789 -6.086 -3.898 1 93.75 92 GLU A N 1
ATOM 736 C CA . GLU A 1 92 ? -13.727 -7.469 -3.438 1 93.75 92 GLU A CA 1
ATOM 737 C C . GLU A 1 92 ? -14.203 -7.594 -1.995 1 93.75 92 GLU A C 1
ATOM 739 O O . GLU A 1 92 ? -14.906 -8.547 -1.647 1 93.75 92 GLU A O 1
ATOM 744 N N . ARG A 1 93 ? -13.797 -6.668 -1.247 1 93.62 93 ARG A N 1
ATOM 745 C CA . ARG A 1 93 ? -14.203 -6.68 0.155 1 93.62 93 ARG A CA 1
ATOM 746 C C . ARG A 1 93 ? -15.719 -6.59 0.287 1 93.62 93 ARG A C 1
ATOM 748 O O . ARG A 1 93 ? -16.328 -7.309 1.086 1 93.62 93 ARG A O 1
ATOM 755 N N . LEU A 1 94 ? -16.281 -5.684 -0.484 1 93.5 94 LEU A N 1
ATOM 756 C CA . LEU A 1 94 ? -17.734 -5.531 -0.475 1 93.5 94 LEU A CA 1
ATOM 757 C C . LEU A 1 94 ? -18.422 -6.812 -0.946 1 93.5 94 LEU A C 1
ATOM 759 O O . LEU A 1 94 ? -19.391 -7.266 -0.333 1 93.5 94 LEU A O 1
ATOM 763 N N . ALA A 1 95 ? -17.922 -7.328 -1.988 1 95.88 95 ALA A N 1
ATOM 764 C CA . ALA A 1 95 ? -18.469 -8.57 -2.52 1 95.88 95 ALA A CA 1
ATOM 765 C C . ALA A 1 95 ? -18.344 -9.703 -1.505 1 95.88 95 ALA A C 1
ATOM 767 O O . ALA A 1 95 ? -19.266 -10.5 -1.336 1 95.88 95 ALA A O 1
ATOM 768 N N . THR A 1 96 ? -17.219 -9.766 -0.844 1 97.5 96 THR A N 1
ATOM 769 C CA . THR A 1 96 ? -16.969 -10.82 0.135 1 97.5 96 THR A CA 1
ATOM 770 C C . THR A 1 96 ? -17.984 -10.758 1.269 1 97.5 96 THR A C 1
ATOM 772 O O . THR A 1 96 ? -18.531 -11.789 1.681 1 97.5 96 THR A O 1
ATOM 775 N N . LYS A 1 97 ? -18.25 -9.594 1.735 1 96.62 97 LYS A N 1
ATOM 776 C CA . LYS A 1 97 ? -19.234 -9.422 2.799 1 96.62 97 LYS A CA 1
ATOM 777 C C . LYS A 1 97 ? -20.594 -9.969 2.381 1 96.62 97 LYS A C 1
ATOM 779 O O . LYS A 1 97 ? -21.234 -10.695 3.139 1 96.62 97 LYS A O 1
ATOM 784 N N . LYS A 1 98 ? -20.984 -9.625 1.195 1 97.44 98 LYS A N 1
ATOM 785 C CA . LYS A 1 98 ? -22.266 -10.086 0.672 1 97.44 98 LYS A CA 1
ATOM 786 C C . LYS A 1 98 ? -22.281 -11.602 0.505 1 97.44 98 LYS A C 1
ATOM 788 O O . LYS A 1 98 ? -23.266 -12.266 0.853 1 97.44 98 LYS A O 1
ATOM 793 N N . ILE A 1 99 ? -21.266 -12.18 0.029 1 98.12 99 ILE A N 1
ATOM 794 C CA . ILE A 1 99 ? -21.156 -13.609 -0.236 1 98.12 99 ILE A CA 1
ATOM 795 C C . ILE A 1 99 ? -21.234 -14.383 1.078 1 98.12 99 ILE A C 1
ATOM 797 O O . ILE A 1 99 ? -21.922 -15.406 1.161 1 98.12 99 ILE A O 1
ATOM 801 N N . ILE A 1 100 ? -20.516 -13.875 2.076 1 98.12 100 ILE A N 1
ATOM 802 C CA . ILE A 1 100 ? -20.516 -14.531 3.379 1 98.12 100 ILE A CA 1
ATOM 803 C C . ILE A 1 100 ? -21.953 -14.617 3.91 1 98.12 100 ILE A C 1
ATOM 805 O O . ILE A 1 100 ? -22.391 -15.672 4.371 1 98.12 100 ILE A O 1
ATOM 809 N N . ALA A 1 101 ? -22.672 -13.523 3.756 1 97.75 101 ALA A N 1
ATOM 810 C CA . ALA A 1 101 ? -24.031 -13.461 4.277 1 97.75 101 ALA A CA 1
ATOM 811 C C . ALA A 1 101 ? -24.969 -14.344 3.465 1 97.75 101 ALA A C 1
ATOM 813 O O . ALA A 1 101 ? -25.75 -15.117 4.031 1 97.75 101 ALA A O 1
ATOM 814 N N . VAL A 1 102 ? -24.922 -14.328 2.174 1 98 102 VAL A N 1
ATOM 815 C CA . VAL A 1 102 ? -25.859 -14.992 1.278 1 98 102 VAL A CA 1
ATOM 816 C C . VAL A 1 102 ? -25.625 -16.5 1.31 1 98 102 VAL A C 1
ATOM 818 O O . VAL A 1 102 ? -26.578 -17.281 1.301 1 98 102 VAL A O 1
ATOM 821 N N . TYR A 1 103 ? -24.359 -16.953 1.422 1 98 103 TYR A N 1
ATOM 822 C CA . TYR A 1 103 ? -24.047 -18.375 1.263 1 98 103 TYR A CA 1
ATOM 823 C C . TYR A 1 103 ? -23.625 -18.984 2.59 1 98 103 TYR A C 1
ATOM 825 O O . TYR A 1 103 ? -23.203 -20.141 2.639 1 98 103 TYR A O 1
ATOM 833 N N . ASN A 1 104 ? -23.703 -18.172 3.639 1 97.06 104 ASN A N 1
ATOM 834 C CA . ASN A 1 104 ? -23.328 -18.641 4.969 1 97.06 104 ASN A CA 1
ATOM 835 C C . ASN A 1 104 ? -21.922 -19.266 4.977 1 97.06 104 ASN A C 1
ATOM 837 O O . ASN A 1 104 ? -21.75 -20.406 5.395 1 97.06 104 ASN A O 1
ATOM 841 N N . ILE A 1 105 ? -20.969 -18.484 4.543 1 98.06 105 ILE A N 1
ATOM 842 C CA . ILE A 1 105 ? -19.578 -18.922 4.457 1 98.06 105 ILE A CA 1
ATOM 843 C C . ILE A 1 105 ? -19 -19.062 5.859 1 98.06 105 ILE A C 1
ATOM 845 O O . ILE A 1 105 ? -19.156 -18.156 6.691 1 98.06 105 ILE A O 1
ATOM 849 N N . GLN A 1 106 ? -18.297 -20.141 6.059 1 97.62 106 GLN A N 1
ATOM 850 C CA . GLN A 1 106 ? -17.75 -20.391 7.387 1 97.62 106 GLN A CA 1
ATOM 851 C C . GLN A 1 106 ? -16.219 -20.375 7.367 1 97.62 106 GLN A C 1
ATOM 853 O O . GLN A 1 106 ? -15.586 -20.5 8.414 1 97.62 106 GLN A O 1
ATOM 858 N N . GLY A 1 107 ? -15.586 -20.234 6.266 1 98.12 107 GLY A N 1
ATOM 859 C CA . GLY A 1 107 ? -14.156 -20.094 6.062 1 98.12 107 GLY A CA 1
ATOM 860 C C . GLY A 1 107 ? -13.797 -19.609 4.676 1 98.12 107 GLY A C 1
ATOM 861 O O . GLY A 1 107 ? -14.57 -19.766 3.734 1 98.12 107 GLY A O 1
ATOM 862 N N . ILE A 1 108 ? -12.641 -19 4.59 1 98.69 108 ILE A N 1
ATOM 863 C CA . ILE A 1 108 ? -12.203 -18.438 3.318 1 98.69 108 ILE A CA 1
ATOM 864 C C . ILE A 1 108 ? -10.805 -18.938 2.98 1 98.69 108 ILE A C 1
ATOM 866 O O . ILE A 1 108 ? -9.938 -19.016 3.854 1 98.69 108 ILE A O 1
ATOM 870 N N . ILE A 1 109 ? -10.625 -19.344 1.776 1 98.75 109 ILE A N 1
ATOM 871 C CA . ILE A 1 109 ? -9.312 -19.562 1.176 1 98.75 109 ILE A CA 1
ATOM 872 C C . ILE A 1 109 ? -9.109 -18.594 0.015 1 98.75 109 ILE A C 1
ATOM 874 O O . ILE A 1 109 ? -9.75 -18.719 -1.033 1 98.75 109 ILE A O 1
ATOM 878 N N . SER A 1 110 ? -8.289 -17.625 0.203 1 98.5 110 SER A N 1
ATOM 879 C CA . SER A 1 110 ? -8.008 -16.594 -0.784 1 98.5 110 SER A CA 1
ATOM 880 C C . SER A 1 110 ? -6.641 -16.797 -1.426 1 98.5 110 SER A C 1
ATOM 882 O O . SER A 1 110 ? -5.613 -16.719 -0.749 1 98.5 110 SER A O 1
ATOM 884 N N . ASP A 1 111 ? -6.633 -17.016 -2.678 1 97.62 111 ASP A N 1
ATOM 885 C CA . ASP A 1 111 ? -5.359 -17.156 -3.377 1 97.62 111 ASP A CA 1
ATOM 886 C C . ASP A 1 111 ? -4.938 -15.852 -4.035 1 97.62 111 ASP A C 1
ATOM 888 O O . ASP A 1 111 ? -5.34 -15.562 -5.164 1 97.62 111 ASP A O 1
ATOM 892 N N . ASN A 1 112 ? -4.148 -15.109 -3.326 1 94.06 112 ASN A N 1
ATOM 893 C CA . ASN A 1 112 ? -3.512 -13.875 -3.783 1 94.06 112 ASN A CA 1
ATOM 894 C C . ASN A 1 112 ? -4.543 -12.789 -4.082 1 94.06 112 ASN A C 1
ATOM 896 O O . ASN A 1 112 ? -4.348 -11.969 -4.977 1 94.06 112 ASN A O 1
ATOM 900 N N . ARG A 1 113 ? -5.672 -12.844 -3.445 1 93.94 113 ARG A N 1
ATOM 901 C CA . ARG A 1 113 ? -6.68 -11.797 -3.514 1 93.94 113 ARG A CA 1
ATOM 902 C C . ARG A 1 113 ? -6.855 -11.117 -2.16 1 93.94 113 ARG A C 1
ATOM 904 O O . ARG A 1 113 ? -7.516 -11.656 -1.27 1 93.94 113 ARG A O 1
ATOM 911 N N . LEU A 1 114 ? -6.422 -9.938 -2.09 1 90.94 114 LEU A N 1
ATOM 912 C CA . LEU A 1 114 ? -6.289 -9.258 -0.808 1 90.94 114 LEU A CA 1
ATOM 913 C C . LEU A 1 114 ? -7.648 -8.781 -0.304 1 90.94 114 LEU A C 1
ATOM 915 O O . LEU A 1 114 ? -7.828 -8.562 0.896 1 90.94 114 LEU A O 1
ATOM 919 N N . GLY A 1 115 ? -8.594 -8.656 -1.178 1 92.69 115 GLY A N 1
ATOM 920 C CA . GLY A 1 115 ? -9.914 -8.188 -0.784 1 92.69 115 GLY A CA 1
ATOM 921 C C . GLY A 1 115 ? -10.82 -9.289 -0.288 1 92.69 115 GLY A C 1
ATOM 922 O O . GLY A 1 115 ? -11.867 -9.023 0.315 1 92.69 115 GLY A O 1
ATOM 923 N N . ILE A 1 116 ? -10.414 -10.508 -0.509 1 96.94 116 ILE A N 1
ATOM 924 C CA . ILE A 1 116 ? -11.18 -11.664 -0.064 1 96.94 116 ILE A CA 1
ATOM 925 C C . ILE A 1 116 ? -10.797 -12.023 1.371 1 96.94 116 ILE A C 1
ATOM 927 O O . ILE A 1 116 ? -10.023 -12.953 1.604 1 96.94 116 ILE A O 1
ATOM 931 N N . TYR A 1 117 ? -11.406 -11.281 2.268 1 96.5 117 TYR A N 1
ATOM 932 C CA . TYR A 1 117 ? -11 -11.336 3.666 1 96.5 117 TYR A CA 1
ATOM 933 C C . TYR A 1 117 ? -12.141 -10.906 4.586 1 96.5 117 TYR A C 1
ATOM 935 O O . TYR A 1 117 ? -12.961 -10.07 4.211 1 96.5 117 TYR A O 1
ATOM 943 N N . SER A 1 118 ? -12.211 -11.531 5.742 1 96.25 118 SER A N 1
ATOM 944 C CA . SER A 1 118 ? -13.141 -11.148 6.797 1 96.25 118 SER A CA 1
ATOM 945 C C . SER A 1 118 ? -12.547 -11.398 8.18 1 96.25 118 SER A C 1
ATOM 947 O O . SER A 1 118 ? -11.898 -12.422 8.406 1 96.25 118 SER A O 1
ATOM 949 N N . LYS A 1 119 ? -12.766 -10.516 9.07 1 92.69 119 LYS A N 1
ATOM 950 C CA . LYS A 1 119 ? -12.305 -10.688 10.445 1 92.69 119 LYS A CA 1
ATOM 951 C C . LYS A 1 119 ? -13.227 -11.617 11.227 1 92.69 119 LYS A C 1
ATOM 953 O O . LYS A 1 119 ? -12.875 -12.078 12.32 1 92.69 119 LYS A O 1
ATOM 958 N N . LYS A 1 120 ? -14.359 -11.938 10.727 1 94.62 120 LYS A N 1
ATOM 959 C CA . LYS A 1 120 ? -15.406 -12.633 11.469 1 94.62 120 LYS A CA 1
ATOM 960 C C . LYS A 1 120 ? -15.242 -14.148 11.367 1 94.62 120 LYS A C 1
ATOM 962 O O . LYS A 1 120 ? -15.766 -14.891 12.195 1 94.62 120 LYS A O 1
ATOM 967 N N . ILE A 1 121 ? -14.656 -14.578 10.367 1 96.94 121 ILE A N 1
ATOM 968 C CA . ILE A 1 121 ? -14.492 -16.016 10.141 1 96.94 121 ILE A CA 1
ATOM 969 C C . ILE A 1 121 ? -13.039 -16.328 9.805 1 96.94 121 ILE A C 1
ATOM 971 O O . ILE A 1 121 ? -12.281 -15.43 9.414 1 96.94 121 ILE A O 1
ATOM 975 N N . PRO A 1 122 ? -12.555 -17.578 9.867 1 97.94 122 PRO A N 1
ATOM 976 C CA . PRO A 1 122 ? -11.164 -17.922 9.539 1 97.94 122 PRO A CA 1
ATOM 977 C C . PRO A 1 122 ? -10.844 -17.703 8.062 1 97.94 122 PRO A C 1
ATOM 979 O O . PRO A 1 122 ? -11.617 -18.094 7.191 1 97.94 122 PRO A O 1
ATOM 982 N N . CYS A 1 123 ? -9.75 -17.047 7.832 1 98.31 123 CYS A N 1
ATOM 983 C CA . CYS A 1 123 ? -9.297 -16.75 6.477 1 98.31 123 CYS A CA 1
ATOM 984 C C . CYS A 1 123 ? -7.891 -17.297 6.238 1 98.31 123 CYS A C 1
ATOM 986 O O . CYS A 1 123 ? -6.969 -16.984 6.992 1 98.31 123 CYS A O 1
ATOM 988 N N . VAL A 1 124 ? -7.77 -18.094 5.203 1 98.56 124 VAL A N 1
ATOM 989 C CA . VAL A 1 124 ? -6.473 -18.594 4.77 1 98.56 124 VAL A CA 1
ATOM 990 C C . VAL A 1 124 ? -6.023 -17.859 3.51 1 98.56 124 VAL A C 1
ATOM 992 O O . VAL A 1 124 ? -6.805 -17.688 2.572 1 98.56 124 VAL A O 1
ATOM 995 N N . TYR A 1 125 ? -4.82 -17.406 3.553 1 98.38 125 TYR A N 1
ATOM 996 C CA . TYR A 1 125 ? -4.203 -16.766 2.4 1 98.38 125 TYR A CA 1
ATOM 997 C C . TYR A 1 125 ? -3.191 -17.703 1.735 1 98.38 125 TYR A C 1
ATOM 999 O O . TYR A 1 125 ? -2.334 -18.281 2.408 1 98.38 125 TYR A O 1
ATOM 1007 N N . ILE A 1 126 ? -3.311 -17.875 0.436 1 98.31 126 ILE A N 1
ATOM 1008 C CA . ILE A 1 126 ? -2.342 -18.688 -0.288 1 98.31 126 ILE A CA 1
ATOM 1009 C C . ILE A 1 126 ? -1.442 -17.781 -1.134 1 98.31 126 ILE A C 1
ATOM 1011 O O . ILE A 1 126 ? -1.932 -16.953 -1.901 1 98.31 126 ILE A O 1
ATOM 1015 N N . THR A 1 127 ? -0.151 -17.938 -0.958 1 97 127 THR A N 1
ATOM 1016 C CA . THR A 1 127 ? 0.79 -17.203 -1.79 1 97 127 THR A CA 1
ATOM 1017 C C . THR A 1 127 ? 2.15 -17.891 -1.812 1 97 127 THR A C 1
ATOM 1019 O O . THR A 1 127 ? 2.547 -18.531 -0.834 1 97 127 THR A O 1
ATOM 1022 N N . HIS A 1 128 ? 2.785 -17.797 -2.918 1 96.38 128 HIS A N 1
ATOM 1023 C CA . HIS A 1 128 ? 4.176 -18.234 -2.996 1 96.38 128 HIS A CA 1
ATOM 1024 C C . HIS A 1 128 ? 5.121 -17.031 -2.99 1 96.38 128 HIS A C 1
ATOM 1026 O O . HIS A 1 128 ? 6.324 -17.188 -3.205 1 96.38 128 HIS A O 1
ATOM 1032 N N . GLN A 1 129 ? 4.516 -15.898 -2.834 1 94.31 129 GLN A N 1
ATOM 1033 C CA . GLN A 1 129 ? 5.266 -14.641 -2.857 1 94.31 129 GLN A CA 1
ATOM 1034 C C . GLN A 1 129 ? 5.133 -13.898 -1.533 1 94.31 129 GLN A C 1
ATOM 1036 O O . GLN A 1 129 ? 4.562 -12.805 -1.484 1 94.31 129 GLN A O 1
ATOM 1041 N N . LEU A 1 130 ? 5.801 -14.453 -0.556 1 95.81 130 LEU A N 1
ATOM 1042 C CA . LEU A 1 130 ? 5.898 -13.68 0.678 1 95.81 130 LEU A CA 1
ATOM 1043 C C . LEU A 1 130 ? 6.676 -12.391 0.451 1 95.81 130 LEU A C 1
ATOM 1045 O O . LEU A 1 130 ? 6.332 -11.344 1.008 1 95.81 130 LEU A O 1
ATOM 1049 N N . ASN A 1 131 ? 7.711 -12.508 -0.351 1 93.12 131 ASN A N 1
ATOM 1050 C CA . ASN A 1 131 ? 8.398 -11.359 -0.918 1 93.12 131 ASN A CA 1
ATOM 1051 C C . ASN A 1 131 ? 7.902 -11.047 -2.328 1 93.12 131 ASN A C 1
ATOM 1053 O O . ASN A 1 131 ? 7.91 -11.914 -3.199 1 93.12 131 ASN A O 1
ATOM 1057 N N . VAL A 1 132 ? 7.457 -9.82 -2.459 1 87.69 132 VAL A N 1
ATOM 1058 C CA . VAL A 1 132 ? 6.953 -9.406 -3.764 1 87.69 132 VAL A CA 1
ATOM 1059 C C . VAL A 1 132 ? 8.055 -8.711 -4.551 1 87.69 132 VAL A C 1
ATOM 1061 O O . VAL A 1 132 ? 8.547 -7.656 -4.141 1 87.69 132 VAL A O 1
ATOM 1064 N N . LEU A 1 133 ? 8.461 -9.297 -5.621 1 78.38 133 LEU A N 1
ATOM 1065 C CA . LEU A 1 133 ? 9.555 -8.719 -6.398 1 78.38 133 LEU A CA 1
ATOM 1066 C C . LEU A 1 133 ? 9.039 -7.625 -7.328 1 78.38 133 LEU A C 1
ATOM 1068 O O . LEU A 1 133 ? 8.383 -7.914 -8.328 1 78.38 133 LEU A O 1
ATOM 1072 N N . THR A 1 134 ? 9.242 -6.371 -7.008 1 77.25 134 THR A N 1
ATOM 1073 C CA . THR A 1 134 ? 8.797 -5.219 -7.789 1 77.25 134 THR A CA 1
ATOM 1074 C C . THR A 1 134 ? 9.969 -4.297 -8.109 1 77.25 134 THR A C 1
ATOM 1076 O O . THR A 1 134 ? 9.805 -3.08 -8.188 1 77.25 134 THR A O 1
ATOM 1079 N N . GLY A 1 135 ? 11.148 -4.832 -8.211 1 77.81 135 GLY A N 1
ATOM 1080 C CA . GLY A 1 135 ? 12.32 -4.023 -8.5 1 77.81 135 GLY A CA 1
ATOM 1081 C C . GLY A 1 135 ? 12.836 -3.26 -7.297 1 77.81 135 GLY A C 1
ATOM 1082 O O . GLY A 1 135 ? 13.07 -3.846 -6.238 1 77.81 135 GLY A O 1
ATOM 1083 N N . ASN A 1 136 ? 12.898 -1.898 -7.406 1 75.19 136 ASN A N 1
ATOM 1084 C CA . ASN A 1 136 ? 13.508 -1.068 -6.375 1 75.19 136 ASN A CA 1
ATOM 1085 C C . ASN A 1 136 ? 12.57 -0.857 -5.195 1 75.19 136 ASN A C 1
ATOM 1087 O O . ASN A 1 136 ? 12.992 -0.377 -4.141 1 75.19 136 ASN A O 1
ATOM 1091 N N . THR A 1 137 ? 11.328 -1.335 -5.336 1 81.75 137 THR A N 1
ATOM 1092 C CA . THR A 1 137 ? 10.375 -1.143 -4.254 1 81.75 137 THR A CA 1
ATOM 1093 C C . THR A 1 137 ? 10.086 -2.463 -3.541 1 81.75 137 THR A C 1
ATOM 1095 O O . THR A 1 137 ? 9.211 -2.531 -2.68 1 81.75 137 THR A O 1
ATOM 1098 N N . THR A 1 138 ? 10.852 -3.471 -3.818 1 85.69 138 THR A N 1
ATOM 1099 C CA . THR A 1 138 ? 10.617 -4.824 -3.334 1 85.69 138 THR A CA 1
ATOM 1100 C C . THR A 1 138 ? 10.562 -4.852 -1.809 1 85.69 138 THR A C 1
ATOM 1102 O O . THR A 1 138 ? 9.68 -5.484 -1.224 1 85.69 138 THR A O 1
ATOM 1105 N N . LEU A 1 139 ? 11.445 -4.113 -1.275 1 87.75 139 LEU A N 1
ATOM 1106 C CA . LEU A 1 139 ? 11.531 -4.148 0.181 1 87.75 139 LEU A CA 1
ATOM 1107 C C . LEU A 1 139 ? 10.25 -3.613 0.809 1 87.75 139 LEU A C 1
ATOM 1109 O O . LEU A 1 139 ? 9.672 -4.25 1.698 1 87.75 139 LEU A O 1
ATOM 1113 N N . ILE A 1 140 ? 9.711 -2.51 0.277 1 88.44 140 ILE A N 1
ATOM 1114 C CA . ILE A 1 140 ? 8.547 -1.855 0.867 1 88.44 140 ILE A CA 1
ATOM 1115 C C . ILE A 1 140 ? 7.281 -2.635 0.515 1 88.44 140 ILE A C 1
ATOM 1117 O O . ILE A 1 140 ? 6.426 -2.859 1.371 1 88.44 140 ILE A O 1
ATOM 1121 N N . THR A 1 141 ? 7.211 -3.051 -0.728 1 89.06 141 THR A N 1
ATOM 1122 C CA . THR A 1 141 ? 6.031 -3.803 -1.146 1 89.06 141 THR A CA 1
ATOM 1123 C C . THR A 1 141 ? 5.941 -5.129 -0.398 1 89.06 141 THR A C 1
ATOM 1125 O O . THR A 1 141 ? 4.855 -5.559 -0.011 1 89.06 141 THR A O 1
ATOM 1128 N N . SER A 1 142 ? 7.102 -5.762 -0.175 1 92.5 142 SER A N 1
ATOM 1129 C CA . SER A 1 142 ? 7.129 -7.008 0.583 1 92.5 142 SER A CA 1
ATOM 1130 C C . SER A 1 142 ? 6.727 -6.781 2.035 1 92.5 142 SER A C 1
ATOM 1132 O O . SER A 1 142 ? 5.941 -7.547 2.596 1 92.5 142 SER A O 1
ATOM 1134 N N . TRP A 1 143 ? 7.27 -5.738 2.584 1 92.19 143 TRP A N 1
ATOM 1135 C CA . TRP A 1 143 ? 6.949 -5.406 3.969 1 92.19 143 TRP A CA 1
ATOM 1136 C C . TRP A 1 143 ? 5.449 -5.184 4.141 1 92.19 143 TRP A C 1
ATOM 1138 O O . TRP A 1 143 ? 4.832 -5.754 5.043 1 92.19 143 TRP A O 1
ATOM 1148 N N . LEU A 1 144 ? 4.828 -4.367 3.299 1 91 144 LEU A N 1
ATOM 1149 C CA . LEU A 1 144 ? 3.396 -4.098 3.348 1 91 144 LEU A CA 1
ATOM 1150 C C . LEU A 1 144 ? 2.596 -5.379 3.146 1 91 144 LEU A C 1
ATOM 1152 O O . LEU A 1 144 ? 1.612 -5.617 3.852 1 91 144 LEU A O 1
ATOM 1156 N N . HIS A 1 145 ? 3.018 -6.145 2.203 1 93.44 145 HIS A N 1
ATOM 1157 C CA . HIS A 1 145 ? 2.355 -7.418 1.941 1 93.44 145 HIS A CA 1
ATOM 1158 C C . HIS A 1 145 ? 2.377 -8.312 3.176 1 93.44 145 HIS A C 1
ATOM 1160 O O . HIS A 1 145 ? 1.361 -8.922 3.525 1 93.44 145 HIS A O 1
ATOM 1166 N N . GLN A 1 146 ? 3.486 -8.375 3.779 1 95.62 146 GLN A N 1
ATOM 1167 C CA . GLN A 1 146 ? 3.641 -9.203 4.973 1 95.62 146 GLN A CA 1
ATOM 1168 C C . GLN A 1 146 ? 2.754 -8.703 6.105 1 95.62 146 GLN A C 1
ATOM 1170 O O . GLN A 1 146 ? 2.207 -9.492 6.875 1 95.62 146 GLN A O 1
ATOM 1175 N N . LEU A 1 147 ? 2.58 -7.371 6.258 1 94.5 147 LEU A N 1
ATOM 1176 C CA . LEU A 1 147 ? 1.657 -6.824 7.246 1 94.5 147 LEU A CA 1
ATOM 1177 C C . LEU A 1 147 ? 0.233 -7.305 6.984 1 94.5 147 LEU A C 1
ATOM 1179 O O . LEU A 1 147 ? -0.504 -7.617 7.922 1 94.5 147 LEU A O 1
ATOM 1183 N N . VAL A 1 148 ? -0.111 -7.379 5.73 1 94.62 148 VAL A N 1
ATOM 1184 C CA . VAL A 1 148 ? -1.447 -7.828 5.352 1 94.62 148 VAL A CA 1
ATOM 1185 C C . VAL A 1 148 ? -1.596 -9.32 5.648 1 94.62 148 VAL A C 1
ATOM 1187 O O . VAL A 1 148 ? -2.617 -9.75 6.184 1 94.62 148 VAL A O 1
ATOM 1190 N N . ILE A 1 149 ? -0.559 -10.078 5.285 1 96.56 149 ILE A N 1
ATOM 1191 C CA . ILE A 1 149 ? -0.568 -11.523 5.496 1 96.56 149 ILE A CA 1
ATOM 1192 C C . ILE A 1 149 ? -0.801 -11.828 6.973 1 96.56 149 ILE A C 1
ATOM 1194 O O . ILE A 1 149 ? -1.541 -12.75 7.312 1 96.56 149 ILE A O 1
ATOM 1198 N N . LYS A 1 150 ? -0.259 -11.031 7.816 1 96.62 150 LYS A N 1
ATOM 1199 C CA . LYS A 1 150 ? -0.345 -11.242 9.258 1 96.62 150 LYS A CA 1
ATOM 1200 C C . LYS A 1 150 ? -1.788 -11.133 9.742 1 96.62 150 LYS A C 1
ATOM 1202 O O . LYS A 1 150 ? -2.115 -11.594 10.844 1 96.62 150 LYS A O 1
ATOM 1207 N N . GLN A 1 151 ? -2.666 -10.492 8.945 1 95.25 151 GLN A N 1
ATOM 1208 C CA . GLN A 1 151 ? -4.059 -10.312 9.344 1 95.25 151 GLN A CA 1
ATOM 1209 C C . GLN A 1 151 ? -4.855 -11.594 9.141 1 95.25 151 GLN A C 1
ATOM 1211 O O . GLN A 1 151 ? -5.938 -11.758 9.711 1 95.25 151 GLN A O 1
ATOM 1216 N N . TYR A 1 152 ? -4.387 -12.516 8.297 1 97.12 152 TYR A N 1
ATOM 1217 C CA . TYR A 1 152 ? -5.082 -13.766 8.023 1 97.12 152 TYR A CA 1
ATOM 1218 C C . TYR A 1 152 ? -4.855 -14.773 9.141 1 97.12 152 TYR A C 1
ATOM 1220 O O . TYR A 1 152 ? -3.852 -14.703 9.852 1 97.12 152 TYR A O 1
ATOM 1228 N N . THR A 1 153 ? -5.789 -15.703 9.266 1 97.62 153 THR A N 1
ATOM 1229 C CA . THR A 1 153 ? -5.648 -16.75 10.266 1 97.62 153 THR A CA 1
ATOM 1230 C C . THR A 1 153 ? -4.414 -17.609 9.992 1 97.62 153 THR A C 1
ATOM 1232 O O . THR A 1 153 ? -3.693 -17.984 10.922 1 97.62 153 THR A O 1
ATOM 1235 N N . SER A 1 154 ? -4.246 -17.859 8.742 1 97.69 154 SER A N 1
ATOM 1236 C CA . SER A 1 154 ? -3.102 -18.641 8.297 1 97.69 154 SER A CA 1
ATOM 1237 C C . SER A 1 154 ? -2.715 -18.297 6.863 1 97.69 154 SER A C 1
ATOM 1239 O O . SER A 1 154 ? -3.541 -17.797 6.098 1 97.69 154 SER A O 1
ATOM 1241 N N . CYS A 1 155 ? -1.494 -18.453 6.574 1 98.38 155 CYS A N 1
ATOM 1242 C CA . CYS A 1 155 ? -0.984 -18.328 5.215 1 98.38 155 CYS A CA 1
ATOM 1243 C C . CYS A 1 155 ? -0.346 -19.625 4.742 1 98.38 155 CYS A C 1
ATOM 1245 O O . CYS A 1 155 ? 0.575 -20.141 5.379 1 98.38 155 CYS A O 1
ATOM 1247 N N . TRP A 1 156 ? -0.861 -20.188 3.697 1 98.44 156 TRP A N 1
ATOM 1248 C CA . TRP A 1 156 ? -0.326 -21.406 3.123 1 98.44 156 TRP A CA 1
ATOM 1249 C C . TRP A 1 156 ? 0.58 -21.109 1.936 1 98.44 156 TRP A C 1
ATOM 1251 O O . TRP A 1 156 ? 0.154 -20.469 0.967 1 98.44 156 TRP A O 1
ATOM 1261 N N . VAL A 1 157 ? 1.793 -21.516 2 1 97.94 157 VAL A N 1
ATOM 1262 C CA . VAL A 1 157 ? 2.748 -21.375 0.906 1 97.94 157 VAL A CA 1
ATOM 1263 C C . VAL A 1 157 ? 2.916 -22.719 0.194 1 97.94 157 VAL A C 1
ATOM 1265 O O . VAL A 1 157 ? 3.373 -23.688 0.792 1 97.94 157 VAL A O 1
ATOM 1268 N N . PRO A 1 158 ? 2.559 -22.781 -1.058 1 97.25 158 PRO A N 1
ATOM 1269 C CA . PRO A 1 158 ? 2.732 -24.031 -1.783 1 97.25 158 PRO A CA 1
ATOM 1270 C C . PRO A 1 158 ? 4.18 -24.281 -2.207 1 97.25 158 PRO A C 1
ATOM 1272 O O . PRO A 1 158 ? 4.492 -24.234 -3.398 1 97.25 158 PRO A O 1
ATOM 1275 N N . ASP A 1 159 ? 4.988 -24.562 -1.269 1 96.75 159 ASP A N 1
ATOM 1276 C CA . ASP A 1 159 ? 6.406 -24.859 -1.438 1 96.75 159 ASP A CA 1
ATOM 1277 C C . ASP A 1 159 ? 6.922 -25.75 -0.31 1 96.75 159 ASP A C 1
ATOM 1279 O O . ASP A 1 159 ? 6.238 -25.938 0.699 1 96.75 159 ASP A O 1
ATOM 1283 N N . PHE A 1 160 ? 8.07 -26.344 -0.553 1 95 160 PHE A N 1
ATOM 1284 C CA . PHE A 1 160 ? 8.703 -27.125 0.498 1 95 160 PHE A CA 1
ATOM 1285 C C . PHE A 1 160 ? 9.109 -26.234 1.667 1 95 160 PHE A C 1
ATOM 1287 O O . PHE A 1 160 ? 9.5 -25.078 1.47 1 95 160 PHE A O 1
ATOM 1294 N N . GLU A 1 161 ? 9.031 -26.859 2.799 1 93.12 161 GLU A N 1
ATOM 1295 C CA . GLU A 1 161 ? 9.594 -26.172 3.957 1 93.12 161 GLU A CA 1
ATOM 1296 C C . GLU A 1 161 ? 11.117 -26.312 3.99 1 93.12 161 GLU A C 1
ATOM 1298 O O . GLU A 1 161 ? 11.664 -27.281 3.469 1 93.12 161 GLU A O 1
ATOM 1303 N N . GLY A 1 162 ? 11.867 -25.312 4.422 1 91.75 162 GLY A N 1
ATOM 1304 C CA . GLY A 1 162 ? 13.305 -25.406 4.602 1 91.75 162 GLY A CA 1
ATOM 1305 C C . GLY A 1 162 ? 14.094 -24.828 3.443 1 91.75 162 GLY A C 1
ATOM 1306 O O . GLY A 1 162 ? 13.531 -24.109 2.604 1 91.75 162 GLY A O 1
ATOM 1307 N N . ASP A 1 163 ? 15.336 -25.156 3.289 1 90.69 163 ASP A N 1
ATOM 1308 C CA . ASP A 1 163 ? 16.266 -24.516 2.367 1 90.69 163 ASP A CA 1
ATOM 1309 C C . ASP A 1 163 ? 16.156 -25.109 0.969 1 90.69 163 ASP A C 1
ATOM 1311 O O . ASP A 1 163 ? 16.406 -24.422 -0.028 1 90.69 163 ASP A O 1
ATOM 1315 N N . ARG A 1 164 ? 15.906 -26.422 0.92 1 91.69 164 ARG A N 1
ATOM 1316 C CA . ARG A 1 164 ? 15.68 -27.047 -0.374 1 91.69 164 ARG A CA 1
ATOM 1317 C C . ARG A 1 164 ? 14.234 -26.859 -0.829 1 91.69 164 ARG A C 1
ATOM 1319 O O . ARG A 1 164 ? 13.367 -27.672 -0.495 1 91.69 164 ARG A O 1
ATOM 1326 N N . ASN A 1 165 ? 14.016 -25.766 -1.498 1 95.5 165 ASN A N 1
ATOM 1327 C CA . ASN A 1 165 ? 12.672 -25.375 -1.907 1 95.5 165 ASN A CA 1
ATOM 1328 C C . ASN A 1 165 ? 12.641 -24.906 -3.355 1 95.5 165 ASN A C 1
ATOM 1330 O O . ASN A 1 165 ? 13.672 -24.859 -4.023 1 95.5 165 ASN A O 1
ATOM 1334 N N . LEU A 1 166 ? 11.484 -24.594 -3.824 1 96.69 166 LEU A N 1
ATOM 1335 C CA . LEU A 1 166 ? 11.336 -24.25 -5.234 1 96.69 166 LEU A CA 1
ATOM 1336 C C . LEU A 1 166 ? 11.383 -22.734 -5.438 1 96.69 166 LEU A C 1
ATOM 1338 O O . LEU A 1 166 ? 11.828 -22.266 -6.484 1 96.69 166 LEU A O 1
ATOM 1342 N N . THR A 1 167 ? 10.992 -21.938 -4.438 1 97 167 THR A N 1
ATOM 1343 C CA . THR A 1 167 ? 10.742 -20.531 -4.699 1 97 167 THR A CA 1
ATOM 1344 C C . THR A 1 167 ? 11.859 -19.656 -4.133 1 97 167 THR A C 1
ATOM 1346 O O . THR A 1 167 ? 11.945 -18.469 -4.438 1 97 167 THR A O 1
ATOM 1349 N N . GLY A 1 168 ? 12.703 -20.188 -3.271 1 95.88 168 GLY A N 1
ATOM 1350 C CA . GLY A 1 168 ? 13.766 -19.375 -2.686 1 95.88 168 GLY A CA 1
ATOM 1351 C C . GLY A 1 168 ? 13.25 -18.172 -1.919 1 95.88 168 GLY A C 1
ATOM 1352 O O . GLY A 1 168 ? 12.367 -18.297 -1.074 1 95.88 168 GLY A O 1
ATOM 1353 N N . ASP A 1 169 ? 13.695 -17 -2.287 1 93.75 169 ASP A N 1
ATOM 1354 C CA . ASP A 1 169 ? 13.414 -15.773 -1.55 1 93.75 169 ASP A CA 1
ATOM 1355 C C . ASP A 1 169 ? 11.977 -15.312 -1.794 1 93.75 169 ASP A C 1
ATOM 1357 O O . ASP A 1 169 ? 11.461 -14.469 -1.06 1 93.75 169 ASP A O 1
ATOM 1361 N N . LEU A 1 170 ? 11.344 -15.844 -2.811 1 95.25 170 LEU A N 1
ATOM 1362 C CA . LEU A 1 170 ? 9.953 -15.477 -3.055 1 95.25 170 LEU A CA 1
ATOM 1363 C C . LEU A 1 170 ? 9.055 -15.984 -1.935 1 95.25 170 LEU A C 1
ATOM 1365 O O . LEU A 1 170 ? 8.25 -15.227 -1.39 1 95.25 170 LEU A O 1
ATOM 1369 N N . GLY A 1 171 ? 9.234 -17.266 -1.589 1 96.75 171 GLY A N 1
ATOM 1370 C CA . GLY A 1 171 ? 8.32 -17.906 -0.657 1 96.75 171 GLY A CA 1
ATOM 1371 C C . GLY A 1 171 ? 8.914 -18.094 0.728 1 96.75 171 GLY A C 1
ATOM 1372 O O . GLY A 1 171 ? 8.25 -18.594 1.635 1 96.75 171 GLY A O 1
ATOM 1373 N N . HIS A 1 172 ? 10.117 -17.656 0.939 1 96.44 172 HIS A N 1
ATOM 1374 C CA . HIS A 1 172 ? 10.781 -17.859 2.223 1 96.44 172 HIS A CA 1
ATOM 1375 C C . HIS A 1 172 ? 11.383 -16.562 2.744 1 96.44 172 HIS A C 1
ATOM 1377 O O . HIS A 1 172 ? 12.102 -15.867 2.02 1 96.44 172 HIS A O 1
ATOM 1383 N N . LEU A 1 173 ? 11.07 -16.312 3.967 1 94.94 173 LEU A N 1
ATOM 1384 C CA . LEU A 1 173 ? 11.547 -15.094 4.629 1 94.94 173 LEU A CA 1
ATOM 1385 C C . LEU A 1 173 ? 12.719 -15.406 5.555 1 94.94 173 LEU A C 1
ATOM 1387 O O . LEU A 1 173 ? 12.781 -16.484 6.141 1 94.94 173 LEU A O 1
ATOM 1391 N N . LYS A 1 174 ? 13.57 -14.422 5.652 1 90.88 174 LYS A N 1
ATOM 1392 C CA . LYS A 1 174 ? 14.656 -14.562 6.621 1 90.88 174 LYS A CA 1
ATOM 1393 C C . LYS A 1 174 ? 14.109 -14.703 8.039 1 90.88 174 LYS A C 1
ATOM 1395 O O . LYS A 1 174 ? 14.555 -15.562 8.805 1 90.88 174 LYS A O 1
ATOM 1400 N N . LYS A 1 175 ? 13.148 -13.859 8.375 1 91.06 175 LYS A N 1
ATOM 1401 C CA . LYS A 1 175 ? 12.391 -13.961 9.625 1 91.06 175 LYS A CA 1
ATOM 1402 C C . LYS A 1 175 ? 10.969 -14.445 9.367 1 91.06 175 LYS A C 1
ATOM 1404 O O . LYS A 1 175 ? 10.125 -13.68 8.898 1 91.06 175 LYS A O 1
ATOM 1409 N N . PRO A 1 176 ? 10.727 -15.664 9.742 1 92.06 176 PRO A N 1
ATOM 1410 C CA . PRO A 1 176 ? 9.43 -16.25 9.406 1 92.06 176 PRO A CA 1
ATOM 1411 C C . PRO A 1 176 ? 8.273 -15.562 10.133 1 92.06 176 PRO A C 1
ATOM 1413 O O . PRO A 1 176 ? 8.43 -15.133 11.281 1 92.06 176 PRO A O 1
ATOM 1416 N N . LEU A 1 177 ? 7.16 -15.445 9.484 1 95.56 177 LEU A N 1
ATOM 1417 C CA . LEU A 1 177 ? 5.91 -15.047 10.125 1 95.56 177 LEU A CA 1
ATOM 1418 C C . LEU A 1 177 ? 5.285 -16.219 10.875 1 95.56 177 LEU A C 1
ATOM 1420 O O . LEU A 1 177 ? 5.355 -17.359 10.422 1 95.56 177 LEU A O 1
ATOM 1424 N N . THR A 1 178 ? 4.578 -15.922 11.867 1 95.31 178 THR A N 1
ATOM 1425 C CA . THR A 1 178 ? 4.082 -16.953 12.773 1 95.31 178 THR A CA 1
ATOM 1426 C C . THR A 1 178 ? 2.91 -17.703 12.141 1 95.31 178 THR A C 1
ATOM 1428 O O . THR A 1 178 ? 2.662 -18.875 12.469 1 95.31 178 THR A O 1
ATOM 1431 N N . ASN A 1 179 ? 2.205 -17.078 11.273 1 97.25 179 ASN A N 1
ATOM 1432 C CA . ASN A 1 179 ? 1.005 -17.719 10.742 1 97.25 179 ASN A CA 1
ATOM 1433 C C . ASN A 1 179 ? 1.255 -18.312 9.359 1 97.25 179 ASN A C 1
ATOM 1435 O O . ASN A 1 179 ? 0.31 -18.625 8.633 1 97.25 179 ASN A O 1
ATOM 1439 N N . VAL A 1 180 ? 2.523 -18.438 8.945 1 97.75 180 VAL A N 1
ATOM 1440 C CA . VAL A 1 180 ? 2.865 -19 7.641 1 97.75 180 VAL A CA 1
ATOM 1441 C C . VAL A 1 180 ? 3.125 -20.5 7.781 1 97.75 180 VAL A C 1
ATOM 1443 O O . VAL A 1 180 ? 3.877 -20.938 8.664 1 97.75 180 VAL A O 1
ATOM 1446 N N . LEU A 1 181 ? 2.486 -21.312 6.969 1 97.25 181 LEU A N 1
ATOM 1447 C CA . LEU A 1 181 ? 2.684 -22.75 6.871 1 97.25 181 LEU A CA 1
ATOM 1448 C C . LEU A 1 181 ? 3.023 -23.156 5.438 1 97.25 181 LEU A C 1
ATOM 1450 O O . LEU A 1 181 ? 2.441 -22.641 4.484 1 97.25 181 LEU A O 1
ATOM 1454 N N . TYR A 1 182 ? 3.951 -24.078 5.32 1 96.12 182 TYR A N 1
ATOM 1455 C CA . TYR A 1 182 ? 4.309 -24.594 4 1 96.12 182 TYR A CA 1
ATOM 1456 C C . TYR A 1 182 ? 3.527 -25.859 3.672 1 96.12 182 TYR A C 1
ATOM 1458 O O . TYR A 1 182 ? 3.691 -26.875 4.332 1 96.12 182 TYR A O 1
ATOM 1466 N N . LEU A 1 183 ? 2.787 -25.812 2.662 1 94.75 183 LEU A N 1
ATOM 1467 C CA . LEU A 1 183 ? 1.874 -26.859 2.24 1 94.75 183 LEU A CA 1
ATOM 1468 C C . LEU A 1 183 ? 2.621 -27.953 1.48 1 94.75 183 LEU A C 1
ATOM 1470 O O . LEU A 1 183 ? 2.16 -29.094 1.414 1 94.75 183 LEU A O 1
ATOM 1474 N N . GLY A 1 184 ? 3.764 -27.594 1.012 1 93.62 184 GLY A N 1
ATOM 1475 C CA . GLY A 1 184 ? 4.375 -28.391 -0.042 1 93.62 184 GLY A CA 1
ATOM 1476 C C . GLY A 1 184 ? 3.873 -28.031 -1.428 1 93.62 184 GLY A C 1
ATOM 1477 O O . GLY A 1 184 ? 2.766 -27.5 -1.576 1 93.62 184 GLY A O 1
ATOM 1478 N N . PRO A 1 185 ? 4.711 -28.297 -2.436 1 94.81 185 PRO A N 1
ATOM 1479 C CA . PRO A 1 185 ? 4.23 -28.047 -3.797 1 94.81 185 PRO A CA 1
ATOM 1480 C C . PRO A 1 185 ? 2.996 -28.875 -4.145 1 94.81 185 PRO A C 1
ATOM 1482 O O . PRO A 1 185 ? 2.889 -30.031 -3.729 1 94.81 185 PRO A O 1
ATOM 1485 N N . ILE A 1 186 ? 2.088 -28.281 -4.863 1 94.56 186 ILE A N 1
ATOM 1486 C CA . ILE A 1 186 ? 0.849 -28.969 -5.207 1 94.56 186 ILE A CA 1
ATOM 1487 C C . ILE A 1 186 ? 0.672 -29 -6.723 1 94.56 186 ILE A C 1
ATOM 1489 O O . ILE A 1 186 ? 1.094 -28.062 -7.418 1 94.56 186 ILE A O 1
ATOM 1493 N N . SER A 1 187 ? 0.12 -30.062 -7.203 1 93.94 187 SER A N 1
ATOM 1494 C CA . SER A 1 187 ? -0.172 -30.219 -8.625 1 93.94 187 SER A CA 1
ATOM 1495 C C . SER A 1 187 ? -1.523 -30.891 -8.836 1 93.94 187 SER A C 1
ATOM 1497 O O . SER A 1 187 ? -1.908 -31.781 -8.078 1 93.94 187 SER A O 1
ATOM 1499 N N . ARG A 1 188 ? -2.164 -30.484 -9.859 1 92.38 188 ARG A N 1
ATOM 1500 C CA . ARG A 1 188 ? -3.422 -31.109 -10.242 1 92.38 188 ARG A CA 1
ATOM 1501 C C . ARG A 1 188 ? -3.168 -32.406 -10.992 1 92.38 188 ARG A C 1
ATOM 1503 O O . ARG A 1 188 ? -4.094 -33.188 -11.211 1 92.38 188 ARG A O 1
ATOM 1510 N N . PHE A 1 189 ? -1.926 -32.688 -11.328 1 93.62 189 PHE A N 1
ATOM 1511 C CA . PHE A 1 189 ? -1.613 -33.844 -12.188 1 93.62 189 PHE A CA 1
ATOM 1512 C C . PHE A 1 189 ? -1.24 -35.062 -11.359 1 93.62 189 PHE A C 1
ATOM 1514 O O . PHE A 1 189 ? -0.813 -34.906 -10.211 1 93.62 189 PHE A O 1
ATOM 1521 N N . LYS A 1 190 ? -1.423 -36.156 -11.992 1 91.06 190 LYS A N 1
ATOM 1522 C CA . LYS A 1 190 ? -0.924 -37.438 -11.469 1 91.06 190 LYS A CA 1
ATOM 1523 C C . LYS A 1 190 ? 0.3 -37.906 -12.25 1 91.06 190 LYS A C 1
ATOM 1525 O O . LYS A 1 190 ? 0.353 -37.781 -13.477 1 91.06 190 LYS A O 1
ATOM 1530 N N . ASN A 1 191 ? 1.243 -38.375 -11.516 1 91.44 191 ASN A N 1
ATOM 1531 C CA . ASN A 1 191 ? 2.41 -38.969 -12.156 1 91.44 191 ASN A CA 1
ATOM 1532 C C . ASN A 1 191 ? 2.111 -40.375 -12.664 1 91.44 191 ASN A C 1
ATOM 1534 O O . ASN A 1 191 ? 1.892 -41.312 -11.867 1 91.44 191 ASN A O 1
ATOM 1538 N N . GLN A 1 192 ? 2.082 -40.531 -13.938 1 92.06 192 GLN A N 1
ATOM 1539 C CA . GLN A 1 192 ? 1.768 -41.812 -14.57 1 92.06 192 GLN A CA 1
ATOM 1540 C C . GLN A 1 192 ? 2.938 -42.312 -15.414 1 92.06 192 GLN A C 1
ATOM 1542 O O . GLN A 1 192 ? 3.623 -41.531 -16.062 1 92.06 192 GLN A O 1
ATOM 1547 N N . LYS A 1 193 ? 3.117 -43.594 -15.32 1 91.81 193 LYS A N 1
ATOM 1548 C CA . LYS A 1 193 ? 4.125 -44.188 -16.188 1 91.81 193 LYS A CA 1
ATOM 1549 C C . LYS A 1 193 ? 3.543 -44.531 -17.562 1 91.81 193 LYS A C 1
ATOM 1551 O O . LYS A 1 193 ? 2.943 -45.594 -17.75 1 91.81 193 LYS A O 1
ATOM 1556 N N . LEU A 1 194 ? 3.73 -43.656 -18.453 1 95.56 194 LEU A N 1
ATOM 1557 C CA . LEU A 1 194 ? 3.254 -43.812 -19.812 1 95.56 194 LEU A CA 1
ATOM 1558 C C . LEU A 1 194 ? 4.418 -43.812 -20.812 1 95.56 194 LEU A C 1
ATOM 1560 O O . LEU A 1 194 ? 5.48 -43.25 -20.516 1 95.56 194 LEU A O 1
ATOM 1564 N N . ASN A 1 195 ? 4.18 -44.406 -21.906 1 97.12 195 ASN A N 1
ATOM 1565 C CA . ASN A 1 195 ? 5.211 -44.375 -22.938 1 97.12 195 ASN A CA 1
ATOM 1566 C C . ASN A 1 195 ? 5.367 -43 -23.547 1 97.12 195 ASN A C 1
ATOM 1568 O O . ASN A 1 195 ? 4.375 -42.312 -23.781 1 97.12 195 ASN A O 1
ATOM 1572 N N . ILE A 1 196 ? 6.602 -42.656 -23.812 1 97.5 196 ILE A N 1
ATOM 1573 C CA . ILE A 1 196 ? 6.883 -41.375 -24.406 1 97.5 196 ILE A CA 1
ATOM 1574 C C . ILE A 1 196 ? 6.371 -41.344 -25.844 1 97.5 196 ILE A C 1
ATOM 1576 O O . ILE A 1 196 ? 6.656 -42.25 -26.625 1 97.5 196 ILE A O 1
ATOM 1580 N N . GLN A 1 197 ? 5.637 -40.312 -26.125 1 97.75 197 GLN A N 1
ATOM 1581 C CA . GLN A 1 197 ? 5.074 -40.125 -27.453 1 97.75 197 GLN A CA 1
ATOM 1582 C C . GLN A 1 197 ? 5.73 -38.969 -28.172 1 97.75 197 GLN A C 1
ATOM 1584 O O . GLN A 1 197 ? 5.828 -38.969 -29.406 1 97.75 197 GLN A O 1
ATOM 1589 N N . TYR A 1 198 ? 6.129 -38.031 -27.406 1 98.44 198 TYR A N 1
ATOM 1590 C CA . TYR A 1 198 ? 6.73 -36.812 -27.969 1 98.44 198 TYR A CA 1
ATOM 1591 C C . TYR A 1 198 ? 8.109 -36.562 -27.375 1 98.44 198 TYR A C 1
ATOM 1593 O O . TYR A 1 198 ? 8.305 -36.719 -26.156 1 98.44 198 TYR A O 1
ATOM 1601 N N . ASP A 1 199 ? 9.016 -36.188 -28.25 1 98.25 199 ASP A N 1
ATOM 1602 C CA . ASP A 1 199 ? 10.359 -35.875 -27.781 1 98.25 199 ASP A CA 1
ATOM 1603 C C . ASP A 1 199 ? 10.383 -34.531 -27.031 1 98.25 199 ASP A C 1
ATOM 1605 O O . ASP A 1 199 ? 11.156 -34.344 -26.094 1 98.25 199 ASP A O 1
ATOM 1609 N N . LEU A 1 200 ? 9.547 -33.656 -27.531 1 98.44 200 LEU A N 1
ATOM 1610 C CA . LEU A 1 200 ? 9.508 -32.281 -26.984 1 98.44 200 LEU A CA 1
ATOM 1611 C C . LEU A 1 200 ? 8.07 -31.781 -26.922 1 98.44 200 LEU A C 1
ATOM 1613 O O . LEU A 1 200 ? 7.297 -31.969 -27.859 1 98.44 200 LEU A O 1
ATOM 1617 N N . MET A 1 201 ? 7.73 -31.219 -25.781 1 98.69 201 MET A N 1
ATOM 1618 C CA . MET A 1 201 ? 6.453 -30.531 -25.641 1 98.69 201 MET A CA 1
ATOM 1619 C C . MET A 1 201 ? 6.66 -29.047 -25.375 1 98.69 201 MET A C 1
ATOM 1621 O O . MET A 1 201 ? 7.512 -28.656 -24.578 1 98.69 201 MET A O 1
ATOM 1625 N N . VAL A 1 202 ? 5.961 -28.234 -26.125 1 98.56 202 VAL A N 1
ATOM 1626 C CA . VAL A 1 202 ? 5.887 -26.812 -25.891 1 98.56 202 VAL A CA 1
ATOM 1627 C C . VAL A 1 202 ? 4.523 -26.453 -25.297 1 98.56 202 VAL A C 1
ATOM 1629 O O . VAL A 1 202 ? 3.486 -26.797 -25.875 1 98.56 202 VAL A O 1
ATOM 1632 N N . VAL A 1 203 ? 4.562 -25.844 -24.172 1 96.69 203 VAL A N 1
ATOM 1633 C CA . VAL A 1 203 ? 3.311 -25.375 -23.578 1 96.69 203 VAL A CA 1
ATOM 1634 C C . VAL A 1 203 ? 3.383 -23.875 -23.312 1 96.69 203 VAL A C 1
ATOM 1636 O O . VAL A 1 203 ? 4.164 -23.422 -22.469 1 96.69 203 VAL A O 1
ATOM 1639 N N . LEU A 1 204 ? 2.566 -23.141 -24.016 1 92.94 204 LEU A N 1
ATOM 1640 C CA . LEU A 1 204 ? 2.605 -21.688 -23.922 1 92.94 204 LEU A CA 1
ATOM 1641 C C . LEU A 1 204 ? 1.42 -21.156 -23.109 1 92.94 204 LEU A C 1
ATOM 1643 O O . LEU A 1 204 ? 0.335 -21.734 -23.156 1 92.94 204 LEU A O 1
ATOM 1647 N N . SER A 1 205 ? 1.729 -20.203 -22.281 1 82.62 205 SER A N 1
ATOM 1648 C CA . SER A 1 205 ? 0.752 -19.422 -21.531 1 82.62 205 SER A CA 1
ATOM 1649 C C . SER A 1 205 ? 1.228 -17.984 -21.328 1 82.62 205 SER A C 1
ATOM 1651 O O . SER A 1 205 ? 2.271 -17.594 -21.859 1 82.62 205 SER A O 1
ATOM 1653 N N . GLY A 1 206 ? 0.339 -17.203 -20.734 1 75.62 206 GLY A N 1
ATOM 1654 C CA . GLY A 1 206 ? 0.775 -15.867 -20.391 1 75.62 206 GLY A CA 1
ATOM 1655 C C . GLY A 1 206 ? 0.076 -14.789 -21.188 1 75.62 206 GLY A C 1
ATOM 1656 O O . GLY A 1 206 ? -0.782 -15.078 -22.016 1 75.62 206 GLY A O 1
ATOM 1657 N N . PRO A 1 207 ? 0.501 -13.578 -20.953 1 74.44 207 PRO A N 1
ATOM 1658 C CA . PRO A 1 207 ? -0.207 -12.438 -21.547 1 74.44 207 PRO A CA 1
ATOM 1659 C C . PRO A 1 207 ? 0.228 -12.156 -22.984 1 74.44 207 PRO A C 1
ATOM 1661 O O . PRO A 1 207 ? 1.366 -12.453 -23.359 1 74.44 207 PRO A O 1
ATOM 1664 N N . GLU A 1 208 ? -0.741 -11.656 -23.75 1 81.31 208 GLU A N 1
ATOM 1665 C CA . GLU A 1 208 ? -0.403 -11.109 -25.062 1 81.31 208 GLU A CA 1
ATOM 1666 C C . GLU A 1 208 ? 0.279 -9.75 -24.938 1 81.31 208 GLU A C 1
ATOM 1668 O O . GLU A 1 208 ? 0.014 -9 -23.984 1 81.31 208 GLU A O 1
ATOM 1673 N N . PRO A 1 209 ? 1.117 -9.406 -25.734 1 86.69 209 PRO A N 1
ATOM 1674 C CA . PRO A 1 209 ? 1.489 -10.102 -26.969 1 86.69 209 PRO A CA 1
ATOM 1675 C C . PRO A 1 209 ? 2.662 -11.055 -26.781 1 86.69 209 PRO A C 1
ATOM 1677 O O . PRO A 1 209 ? 3.113 -11.688 -27.734 1 86.69 209 PRO A O 1
ATOM 1680 N N . GLN A 1 210 ? 3.199 -11.164 -25.609 1 87.25 210 GLN A N 1
ATOM 1681 C CA . GLN A 1 210 ? 4.41 -11.938 -25.359 1 87.25 210 GLN A CA 1
ATOM 1682 C C . GLN A 1 210 ? 4.191 -13.414 -25.672 1 87.25 210 GLN A C 1
ATOM 1684 O O . GLN A 1 210 ? 5.098 -14.094 -26.172 1 87.25 210 GLN A O 1
ATOM 1689 N N . ARG A 1 211 ? 3.061 -13.906 -25.453 1 89.38 211 ARG A N 1
ATOM 1690 C CA . ARG A 1 211 ? 2.742 -15.297 -25.75 1 89.38 211 ARG A CA 1
ATOM 1691 C C . ARG A 1 211 ? 2.879 -15.578 -27.234 1 89.38 211 ARG A C 1
ATOM 1693 O O . ARG A 1 211 ? 3.557 -16.531 -27.641 1 89.38 211 ARG A O 1
ATOM 1700 N N . SER A 1 212 ? 2.23 -14.656 -28.031 1 92.94 212 SER A N 1
ATOM 1701 C CA . SER A 1 212 ? 2.24 -14.828 -29.484 1 92.94 212 SER A CA 1
ATOM 1702 C C . SER A 1 212 ? 3.645 -14.664 -30.047 1 92.94 212 SER A C 1
ATOM 1704 O O . SER A 1 212 ? 4.031 -15.359 -30.984 1 92.94 212 SER A O 1
ATOM 1706 N N . LEU A 1 213 ? 4.355 -13.75 -29.547 1 94.44 213 LEU A N 1
ATOM 1707 C CA . LEU A 1 213 ? 5.723 -13.523 -30 1 94.44 213 LEU A CA 1
ATOM 1708 C C . LEU A 1 213 ? 6.594 -14.75 -29.75 1 94.44 213 LEU A C 1
ATOM 1710 O O . LEU A 1 213 ? 7.387 -15.141 -30.609 1 94.44 213 LEU A O 1
ATOM 1714 N N . LEU A 1 214 ? 6.445 -15.383 -28.641 1 96.12 214 LEU A N 1
ATOM 1715 C CA . LEU A 1 214 ? 7.215 -16.578 -28.328 1 96.12 214 LEU A CA 1
ATOM 1716 C C . LEU A 1 214 ? 6.789 -17.75 -29.219 1 96.12 214 LEU A C 1
ATOM 1718 O O . LEU A 1 214 ? 7.633 -18.531 -29.672 1 96.12 214 LEU A O 1
ATOM 1722 N N . GLU A 1 215 ? 5.504 -17.812 -29.422 1 96.88 215 GLU A N 1
ATOM 1723 C CA . GLU A 1 215 ? 4.977 -18.844 -30.312 1 96.88 215 GLU A CA 1
ATOM 1724 C C . GLU A 1 215 ? 5.664 -18.812 -31.672 1 96.88 215 GLU A C 1
ATOM 1726 O O . GLU A 1 215 ? 6.152 -19.828 -32.156 1 96.88 215 GLU A O 1
ATOM 1731 N N . LYS A 1 216 ? 5.672 -17.656 -32.219 1 97.25 216 LYS A N 1
ATOM 1732 C CA . LYS A 1 216 ? 6.285 -17.484 -33.531 1 97.25 216 LYS A CA 1
ATOM 1733 C C . LYS A 1 216 ? 7.766 -17.859 -33.531 1 97.25 216 LYS A C 1
ATOM 1735 O O . LYS A 1 216 ? 8.25 -18.547 -34.406 1 97.25 216 LYS A O 1
ATOM 1740 N N . LYS A 1 217 ? 8.414 -17.453 -32.531 1 97.75 217 LYS A N 1
ATOM 1741 C CA . LYS A 1 217 ? 9.844 -17.734 -32.406 1 97.75 217 LYS A CA 1
ATOM 1742 C C . LYS A 1 217 ? 10.109 -19.219 -32.25 1 97.75 217 LYS A C 1
ATOM 1744 O O . LYS A 1 217 ? 11.008 -19.766 -32.906 1 97.75 217 LYS A O 1
ATOM 1749 N N . LEU A 1 218 ? 9.359 -19.875 -31.453 1 98.31 218 LEU A N 1
ATOM 1750 C CA . LEU A 1 218 ? 9.562 -21.297 -31.188 1 98.31 218 LEU A CA 1
ATOM 1751 C C . LEU A 1 218 ? 9.273 -22.125 -32.438 1 98.31 218 LEU A C 1
ATOM 1753 O O . LEU A 1 218 ? 10 -23.078 -32.75 1 98.31 218 LEU A O 1
ATOM 1757 N N . ILE A 1 219 ? 8.219 -21.734 -33.156 1 98 219 ILE A N 1
ATOM 1758 C CA . ILE A 1 219 ? 7.879 -22.453 -34.375 1 98 219 ILE A CA 1
ATOM 1759 C C . ILE A 1 219 ? 9.016 -22.328 -35.375 1 98 219 ILE A C 1
ATOM 1761 O O . ILE A 1 219 ? 9.398 -23.312 -36.031 1 98 219 ILE A O 1
ATOM 1765 N N . LEU A 1 220 ? 9.562 -21.125 -35.469 1 97.56 220 LEU A N 1
ATOM 1766 C CA . LEU A 1 220 ? 10.656 -20.875 -36.406 1 97.56 220 LEU A CA 1
ATOM 1767 C C . LEU A 1 220 ? 11.898 -21.672 -36 1 97.56 220 LEU A C 1
ATOM 1769 O O . LEU A 1 220 ? 12.531 -22.297 -36.844 1 97.56 220 LEU A O 1
ATOM 1773 N N . GLU A 1 221 ? 12.281 -21.688 -34.781 1 97.69 221 GLU A N 1
ATOM 1774 C CA . GLU A 1 221 ? 13.523 -22.297 -34.312 1 97.69 221 GLU A CA 1
ATOM 1775 C C . GLU A 1 221 ? 13.414 -23.812 -34.25 1 97.69 221 GLU A C 1
ATOM 1777 O O . GLU A 1 221 ? 14.414 -24.516 -34.438 1 97.69 221 GLU A O 1
ATOM 1782 N N . LEU A 1 222 ? 12.18 -24.344 -34.062 1 98 222 LEU A N 1
ATOM 1783 C CA . LEU A 1 222 ? 12.031 -25.781 -33.812 1 98 222 LEU A CA 1
ATOM 1784 C C . LEU A 1 222 ? 11.648 -26.516 -35.094 1 98 222 LEU A C 1
ATOM 1786 O O . LEU A 1 222 ? 11.469 -27.734 -35.062 1 98 222 LEU A O 1
ATOM 1790 N N . LYS A 1 223 ? 11.531 -25.812 -36.156 1 96.38 223 LYS A N 1
ATOM 1791 C CA . LYS A 1 223 ? 11.102 -26.438 -37.406 1 96.38 223 LYS A CA 1
ATOM 1792 C C . LYS A 1 223 ? 12.047 -27.562 -37.812 1 96.38 223 LYS A C 1
ATOM 1794 O O . LYS A 1 223 ? 11.633 -28.531 -38.469 1 96.38 223 LYS A O 1
ATOM 1799 N N . ASP A 1 224 ? 13.32 -27.438 -37.438 1 93.62 224 ASP A N 1
ATOM 1800 C CA . ASP A 1 224 ? 14.336 -28.422 -37.812 1 93.62 224 ASP A CA 1
ATOM 1801 C C . ASP A 1 224 ? 14.703 -29.312 -36.625 1 93.62 224 ASP A C 1
ATOM 1803 O O . ASP A 1 224 ? 15.773 -29.922 -36.625 1 93.62 224 ASP A O 1
ATOM 1807 N N . TYR A 1 225 ? 13.914 -29.312 -35.625 1 96.88 225 TYR A N 1
ATOM 1808 C CA . TYR A 1 225 ? 14.148 -30.172 -34.469 1 96.88 225 TYR A CA 1
ATOM 1809 C C . TYR A 1 225 ? 14.141 -31.641 -34.875 1 96.88 225 TYR A C 1
ATOM 1811 O O . TYR A 1 225 ? 13.305 -32.062 -35.688 1 96.88 225 TYR A O 1
ATOM 1819 N N . ASP A 1 226 ? 15.117 -32.375 -34.5 1 95.75 226 ASP A N 1
ATOM 1820 C CA . ASP A 1 226 ? 15.18 -33.812 -34.781 1 95.75 226 ASP A CA 1
ATOM 1821 C C . ASP A 1 226 ? 14.312 -34.594 -33.812 1 95.75 226 ASP A C 1
ATOM 1823 O O . ASP A 1 226 ? 14.797 -35.094 -32.781 1 95.75 226 ASP A O 1
ATOM 1827 N N . GLY A 1 227 ? 13.055 -34.875 -34.094 1 97.06 227 GLY A N 1
ATOM 1828 C CA . GLY A 1 227 ? 12.086 -35.562 -33.25 1 97.06 227 GLY A CA 1
ATOM 1829 C C . GLY A 1 227 ? 10.68 -35 -33.406 1 97.06 227 GLY A C 1
ATOM 1830 O O . GLY A 1 227 ? 10.414 -34.156 -34.25 1 97.06 227 GLY A O 1
ATOM 1831 N N . SER A 1 228 ? 9.82 -35.469 -32.562 1 98.19 228 SER A N 1
ATOM 1832 C CA . SER A 1 228 ? 8.422 -35.062 -32.594 1 98.19 228 SER A CA 1
ATOM 1833 C C . SER A 1 228 ? 8.148 -33.969 -31.547 1 98.19 228 SER A C 1
ATOM 1835 O O . SER A 1 228 ? 8.664 -34.031 -30.422 1 98.19 228 SER A O 1
ATOM 1837 N N . VAL A 1 229 ? 7.387 -32.969 -32 1 98.56 229 VAL A N 1
ATOM 1838 C CA . VAL A 1 229 ? 7.113 -31.828 -31.125 1 98.56 229 VAL A CA 1
ATOM 1839 C C . VAL A 1 229 ? 5.605 -31.672 -30.922 1 98.56 229 VAL A C 1
ATOM 1841 O O . VAL A 1 229 ? 4.859 -31.531 -31.891 1 98.56 229 VAL A O 1
ATOM 1844 N N . LEU A 1 230 ? 5.152 -31.781 -29.703 1 98.75 230 LEU A N 1
ATOM 1845 C CA . LEU A 1 230 ? 3.789 -31.406 -29.344 1 98.75 230 LEU A CA 1
ATOM 1846 C C . LEU A 1 230 ? 3.725 -29.938 -28.938 1 98.75 230 LEU A C 1
ATOM 1848 O O . LEU A 1 230 ? 4.402 -29.516 -28 1 98.75 230 LEU A O 1
ATOM 1852 N N . PHE A 1 231 ? 2.949 -29.141 -29.641 1 98.5 231 PHE A N 1
ATOM 1853 C CA . PHE A 1 231 ? 2.902 -27.703 -29.438 1 98.5 231 PHE A CA 1
ATOM 1854 C C . PHE A 1 231 ? 1.521 -27.266 -28.969 1 98.5 231 PHE A C 1
ATOM 1856 O O . PHE A 1 231 ? 0.588 -27.172 -29.766 1 98.5 231 PHE A O 1
ATOM 1863 N N . VAL A 1 232 ? 1.443 -26.953 -27.672 1 96.75 232 VAL A N 1
ATOM 1864 C CA . VAL A 1 232 ? 0.196 -26.453 -27.109 1 96.75 232 VAL A CA 1
ATOM 1865 C C . VAL A 1 232 ? 0.244 -24.922 -27.016 1 96.75 232 VAL A C 1
ATOM 1867 O O . VAL A 1 232 ? 0.94 -24.375 -26.172 1 96.75 232 VAL A O 1
ATOM 1870 N N . LYS A 1 233 ? -0.554 -24.234 -27.719 1 93.69 233 LYS A N 1
ATOM 1871 C CA . LYS A 1 233 ? -0.423 -22.812 -27.953 1 93.69 233 LYS A CA 1
ATOM 1872 C C . LYS A 1 233 ? -1.013 -22 -26.812 1 93.69 233 LYS A C 1
ATOM 1874 O O . LYS A 1 233 ? -0.635 -20.844 -26.594 1 93.69 233 LYS A O 1
ATOM 1879 N N . GLY A 1 234 ? -1.987 -22.531 -26.078 1 86 234 GLY A N 1
ATOM 1880 C CA . GLY A 1 234 ? -2.588 -21.828 -24.953 1 86 234 GLY A CA 1
ATOM 1881 C C . GLY A 1 234 ? -3.695 -20.875 -25.375 1 86 234 GLY A C 1
ATOM 1882 O O . GLY A 1 234 ? -4.008 -19.922 -24.656 1 86 234 GLY A O 1
ATOM 1883 N N . ASN A 1 235 ? -4.266 -21.016 -26.562 1 82.88 235 ASN A N 1
ATOM 1884 C CA . ASN A 1 235 ? -5.387 -20.234 -27.062 1 82.88 235 ASN A CA 1
ATOM 1885 C C . ASN A 1 235 ? -6.719 -20.922 -26.828 1 82.88 235 ASN A C 1
ATOM 1887 O O . ASN A 1 235 ? -7.176 -21.703 -27.656 1 82.88 235 ASN A O 1
ATOM 1891 N N . VAL A 1 236 ? -7.297 -20.547 -25.719 1 75.88 236 VAL A N 1
ATOM 1892 C CA . VAL A 1 236 ? -8.562 -21.172 -25.359 1 75.88 236 VAL A CA 1
ATOM 1893 C C . VAL A 1 236 ? -9.672 -20.672 -26.281 1 75.88 236 VAL A C 1
ATOM 1895 O O . VAL A 1 236 ? -9.781 -19.469 -26.531 1 75.88 236 VAL A O 1
ATOM 1898 N N . ASP A 1 237 ? -10.375 -21.594 -26.812 1 77.75 237 ASP A N 1
ATOM 1899 C CA . ASP A 1 237 ? -11.484 -21.297 -27.719 1 77.75 237 ASP A CA 1
ATOM 1900 C C . ASP A 1 237 ? -12.648 -22.266 -27.484 1 77.75 237 ASP A C 1
ATOM 1902 O O . ASP A 1 237 ? -12.555 -23.172 -26.641 1 77.75 237 ASP A O 1
ATOM 1906 N N . LYS A 1 238 ? -13.75 -22.031 -28.125 1 78.81 238 LYS A N 1
ATOM 1907 C CA . LYS A 1 238 ? -14.914 -22.906 -28 1 78.81 238 LYS A CA 1
ATOM 1908 C C . LYS A 1 238 ? -14.602 -24.312 -28.484 1 78.81 238 LYS A C 1
ATOM 1910 O O . LYS A 1 238 ? -15.078 -25.297 -27.906 1 78.81 238 LYS A O 1
ATOM 1915 N N . GLU A 1 239 ? -13.766 -24.266 -29.5 1 89.25 239 GLU A N 1
ATOM 1916 C CA . GLU A 1 239 ? -13.43 -25.562 -30.078 1 89.25 239 GLU A CA 1
ATOM 1917 C C . GLU A 1 239 ? -11.93 -25.812 -30.031 1 89.25 239 GLU A C 1
ATOM 1919 O O . GLU A 1 239 ? -11.133 -24.906 -30.281 1 89.25 239 GLU A O 1
ATOM 1924 N N . GLN A 1 240 ? -11.57 -27.047 -29.672 1 91.06 240 GLN A N 1
ATOM 1925 C CA . GLN A 1 240 ? -10.172 -27.469 -29.766 1 91.06 240 GLN A CA 1
ATOM 1926 C C . GLN A 1 240 ? -9.781 -27.766 -31.203 1 91.06 240 GLN A C 1
ATOM 1928 O O . GLN A 1 240 ? -10.539 -28.406 -31.938 1 91.06 240 GLN A O 1
ATOM 1933 N N . LYS A 1 241 ? -8.727 -27.25 -31.625 1 94.5 241 LYS A N 1
ATOM 1934 C CA . LYS A 1 241 ? -8.195 -27.484 -32.969 1 94.5 241 LYS A CA 1
ATOM 1935 C C . LYS A 1 241 ? -6.848 -28.203 -32.906 1 94.5 241 LYS A C 1
ATOM 1937 O O . LYS A 1 241 ? -5.98 -27.844 -32.125 1 94.5 241 LYS A O 1
ATOM 1942 N N . ILE A 1 242 ? -6.727 -29.234 -33.688 1 96.56 242 ILE A N 1
ATOM 1943 C CA . ILE A 1 242 ? -5.5 -30.016 -33.75 1 96.56 242 ILE A CA 1
ATOM 1944 C C . ILE A 1 242 ? -4.988 -30.016 -35.188 1 96.56 242 ILE A C 1
ATOM 1946 O O . ILE A 1 242 ? -5.77 -30.172 -36.125 1 96.56 242 ILE A O 1
ATOM 1950 N N . SER A 1 243 ? -3.742 -29.797 -35.438 1 96.94 243 SER A N 1
ATOM 1951 C CA . SER A 1 243 ? -3.146 -29.859 -36.75 1 96.94 243 SER A CA 1
ATOM 1952 C C . SER A 1 243 ? -1.73 -30.422 -36.719 1 96.94 243 SER A C 1
ATOM 1954 O O . SER A 1 243 ? -1.033 -30.266 -35.688 1 96.94 243 SER A O 1
ATOM 1956 N N . ASN A 1 244 ? -1.369 -31.094 -37.75 1 97 244 ASN A N 1
ATOM 1957 C CA . ASN A 1 244 ? -0.02 -31.641 -37.906 1 97 244 ASN A CA 1
ATOM 1958 C C . ASN A 1 244 ? 0.739 -30.938 -39.031 1 97 244 ASN A C 1
ATOM 1960 O O . ASN A 1 244 ? 0.226 -30.797 -40.125 1 97 244 ASN A O 1
ATOM 1964 N N . GLU A 1 245 ? 1.878 -30.438 -38.688 1 96.94 245 GLU A N 1
ATOM 1965 C CA . GLU A 1 245 ? 2.742 -29.766 -39.625 1 96.94 245 GLU A CA 1
ATOM 1966 C C . GLU A 1 245 ? 4.211 -30.094 -39.375 1 96.94 245 GLU A C 1
ATOM 1968 O O . GLU A 1 245 ? 4.824 -29.531 -38.469 1 96.94 245 GLU A O 1
ATOM 1973 N N . GLY A 1 246 ? 4.797 -30.891 -40.344 1 96.31 246 GLY A N 1
ATOM 1974 C CA . GLY A 1 246 ? 6.184 -31.266 -40.125 1 96.31 246 GLY A CA 1
ATOM 1975 C C . GLY A 1 246 ? 6.391 -32.062 -38.844 1 96.31 246 GLY A C 1
ATOM 1976 O O . GLY A 1 246 ? 5.719 -33.062 -38.594 1 96.31 246 GLY A O 1
ATOM 1977 N N . VAL A 1 247 ? 7.254 -31.547 -38.062 1 97.56 247 VAL A N 1
ATOM 1978 C CA . VAL A 1 247 ? 7.578 -32.25 -36.812 1 97.56 247 VAL A CA 1
ATOM 1979 C C . VAL A 1 247 ? 6.551 -31.906 -35.75 1 97.56 247 VAL A C 1
ATOM 1981 O O . VAL A 1 247 ? 6.559 -32.5 -34.656 1 97.56 247 VAL A O 1
ATOM 1984 N N . PHE A 1 248 ? 5.617 -30.969 -36.062 1 98.44 248 PHE A N 1
ATOM 1985 C CA . PHE A 1 248 ? 4.75 -30.406 -35.031 1 98.44 248 PHE A CA 1
ATOM 1986 C C . PHE A 1 248 ? 3.387 -31.078 -35.031 1 98.44 248 PHE A C 1
ATOM 1988 O O . PHE A 1 248 ? 2.82 -31.344 -36.094 1 98.44 248 PHE A O 1
ATOM 1995 N N . THR A 1 249 ? 2.912 -31.391 -33.906 1 98.5 249 THR A N 1
ATOM 1996 C CA . THR A 1 249 ? 1.489 -31.547 -33.625 1 98.5 249 THR A CA 1
ATOM 1997 C C . THR A 1 249 ? 0.979 -30.359 -32.812 1 98.5 249 THR A C 1
ATOM 1999 O O . THR A 1 249 ? 1.363 -30.188 -31.656 1 98.5 249 THR A O 1
ATOM 2002 N N . PHE A 1 250 ? 0.1 -29.609 -33.406 1 98 250 PHE A N 1
ATOM 2003 C CA . PHE A 1 250 ? -0.37 -28.375 -32.75 1 98 250 PHE A CA 1
ATOM 2004 C C . PHE A 1 250 ? -1.718 -28.594 -32.094 1 98 250 PHE A C 1
ATOM 2006 O O . PHE A 1 250 ? -2.594 -29.266 -32.625 1 98 250 PHE A O 1
ATOM 2013 N N . TYR A 1 251 ? -1.817 -28.141 -30.906 1 96.31 251 TYR A N 1
ATOM 2014 C CA . TYR A 1 251 ? -3.086 -27.938 -30.219 1 96.31 251 TYR A CA 1
ATOM 2015 C C . TYR A 1 251 ? -3.291 -26.469 -29.875 1 96.31 251 TYR A C 1
ATOM 2017 O O . TYR A 1 251 ? -2.383 -25.812 -29.359 1 96.31 251 TYR A O 1
ATOM 2025 N N . ASN A 1 252 ? -4.477 -25.891 -30.188 1 92.62 252 ASN A N 1
ATOM 2026 C CA . ASN A 1 252 ? -4.73 -24.547 -29.719 1 92.62 252 ASN A CA 1
ATOM 2027 C C . ASN A 1 252 ? -4.824 -24.484 -28.188 1 92.62 252 ASN A C 1
ATOM 2029 O O . ASN A 1 252 ? -4.348 -23.531 -27.578 1 92.62 252 ASN A O 1
ATOM 2033 N N . PHE A 1 253 ? -5.395 -25.484 -27.578 1 88 253 PHE A N 1
ATOM 2034 C CA . PHE A 1 253 ? -5.43 -25.625 -26.125 1 88 253 PHE A CA 1
ATOM 2035 C C . PHE A 1 253 ? -5.719 -27.062 -25.734 1 88 253 PHE A C 1
ATOM 2037 O O . PHE A 1 253 ? -6.113 -27.891 -26.562 1 88 253 PHE A O 1
ATOM 2044 N N . MET A 1 254 ? -5.434 -27.391 -24.484 1 89.94 254 MET A N 1
ATOM 2045 C CA . MET A 1 254 ? -5.742 -28.688 -23.891 1 89.94 254 MET A CA 1
ATOM 2046 C C . MET A 1 254 ? -6.438 -28.516 -22.531 1 89.94 254 MET A C 1
ATOM 2048 O O . MET A 1 254 ? -6.188 -27.547 -21.828 1 89.94 254 MET A O 1
ATOM 2052 N N . ASN A 1 255 ? -7.305 -29.406 -22.25 1 83.62 255 ASN A N 1
ATOM 2053 C CA . ASN A 1 255 ? -7.859 -29.422 -20.906 1 83.62 255 ASN A CA 1
ATOM 2054 C C . ASN A 1 255 ? -6.914 -30.109 -19.922 1 83.62 255 ASN A C 1
ATOM 2056 O O . ASN A 1 255 ? -5.84 -30.562 -20.297 1 83.62 255 ASN A O 1
ATOM 2060 N N . SER A 1 256 ? -7.281 -30.188 -18.672 1 86.69 256 SER A N 1
ATOM 2061 C CA . SER A 1 256 ? -6.398 -30.672 -17.609 1 86.69 256 SER A CA 1
ATOM 2062 C C . SER A 1 256 ? -6.02 -32.125 -17.844 1 86.69 256 SER A C 1
ATOM 2064 O O . SER A 1 256 ? -4.855 -32.5 -17.672 1 86.69 256 SER A O 1
ATOM 2066 N N . GLU A 1 257 ? -6.969 -32.906 -18.203 1 89.75 257 GLU A N 1
ATOM 2067 C CA . GLU A 1 257 ? -6.707 -34.312 -18.422 1 89.75 257 GLU A CA 1
ATOM 2068 C C . GLU A 1 257 ? -5.754 -34.531 -19.594 1 89.75 257 GLU A C 1
ATOM 2070 O O . GLU A 1 257 ? -4.836 -35.344 -19.516 1 89.75 257 GLU A O 1
ATOM 2075 N N . GLN A 1 258 ? -6.055 -33.781 -20.609 1 93.38 258 GLN A N 1
ATOM 2076 C CA . GLN A 1 258 ? -5.191 -33.875 -21.797 1 93.38 258 GLN A CA 1
ATOM 2077 C C . GLN A 1 258 ? -3.775 -33.406 -21.469 1 93.38 258 GLN A C 1
ATOM 2079 O O . GLN A 1 258 ? -2.799 -34.031 -21.906 1 93.38 258 GLN A O 1
ATOM 2084 N N . LEU A 1 259 ? -3.686 -32.375 -20.75 1 94.75 259 LEU A N 1
ATOM 2085 C CA . LEU A 1 259 ? -2.383 -31.828 -20.375 1 94.75 259 LEU A CA 1
ATOM 2086 C C . LEU A 1 259 ? -1.618 -32.844 -19.516 1 94.75 259 LEU A C 1
ATOM 2088 O O . LEU A 1 259 ? -0.404 -33 -19.672 1 94.75 259 LEU A O 1
ATOM 2092 N N . GLU A 1 260 ? -2.322 -33.438 -18.609 1 95.69 260 GLU A N 1
ATOM 2093 C CA . GLU A 1 260 ? -1.711 -34.469 -17.766 1 95.69 260 GLU A CA 1
ATOM 2094 C C . GLU A 1 260 ? -1.056 -35.562 -18.609 1 95.69 260 GLU A C 1
ATOM 2096 O O . GLU A 1 260 ? 0.1 -35.906 -18.375 1 95.69 260 GLU A O 1
ATOM 2101 N N . ILE A 1 261 ? -1.778 -36.031 -19.547 1 97.12 261 ILE A N 1
ATOM 2102 C CA . ILE A 1 261 ? -1.274 -37.094 -20.422 1 97.12 261 ILE A CA 1
ATOM 2103 C C . ILE A 1 261 ? -0.097 -36.531 -21.234 1 97.12 261 ILE A C 1
ATOM 2105 O O . ILE A 1 261 ? 0.931 -37.219 -21.375 1 97.12 261 ILE A O 1
ATOM 2109 N N . ALA A 1 262 ? -0.281 -35.344 -21.75 1 97.69 262 ALA A N 1
ATOM 2110 C CA . ALA A 1 262 ? 0.759 -34.719 -22.562 1 97.69 262 ALA A CA 1
ATOM 2111 C C . ALA A 1 262 ? 2.066 -34.594 -21.781 1 97.69 262 ALA A C 1
ATOM 2113 O O . ALA A 1 262 ? 3.137 -34.938 -22.297 1 97.69 262 ALA A O 1
ATOM 2114 N N . PHE A 1 263 ? 1.995 -34.156 -20.609 1 97.56 263 PHE A N 1
ATOM 2115 C CA . PHE A 1 263 ? 3.184 -34.031 -19.766 1 97.56 263 PHE A CA 1
ATOM 2116 C C . PHE A 1 263 ? 3.82 -35.375 -19.531 1 97.56 263 PHE A C 1
ATOM 2118 O O . PHE A 1 263 ? 5.035 -35.531 -19.656 1 97.56 263 PHE A O 1
ATOM 2125 N N . ASN A 1 264 ? 2.959 -36.344 -19.219 1 97.19 264 ASN A N 1
ATOM 2126 C CA . ASN A 1 264 ? 3.459 -37.688 -18.875 1 97.19 264 ASN A CA 1
ATOM 2127 C C . ASN A 1 264 ? 4.043 -38.375 -20.109 1 97.19 264 ASN A C 1
ATOM 2129 O O . ASN A 1 264 ? 4.859 -39.281 -19.969 1 97.19 264 ASN A O 1
ATOM 2133 N N . THR A 1 265 ? 3.691 -37.969 -21.328 1 98.19 265 THR A N 1
ATOM 2134 C CA . THR A 1 265 ? 4.121 -38.656 -22.531 1 98.19 265 THR A CA 1
ATOM 2135 C C . THR A 1 265 ? 5.156 -37.844 -23.297 1 98.19 265 THR A C 1
ATOM 2137 O O . THR A 1 265 ? 5.465 -38.156 -24.453 1 98.19 265 THR A O 1
ATOM 2140 N N . SER A 1 266 ? 5.66 -36.781 -22.734 1 98.19 266 SER A N 1
ATOM 2141 C CA . SER A 1 266 ? 6.688 -35.969 -23.375 1 98.19 266 SER A CA 1
ATOM 2142 C C . SER A 1 266 ? 8.016 -36.062 -22.625 1 98.19 266 SER A C 1
ATOM 2144 O O . SER A 1 266 ? 8.039 -36.094 -21.391 1 98.19 266 SER A O 1
ATOM 2146 N N . GLU A 1 267 ? 9.07 -36.125 -23.375 1 97.25 267 GLU A N 1
ATOM 2147 C CA . GLU A 1 267 ? 10.391 -36.281 -22.766 1 97.25 267 GLU A CA 1
ATOM 2148 C C . GLU A 1 267 ? 10.891 -34.969 -22.188 1 97.25 267 GLU A C 1
ATOM 2150 O O . GLU A 1 267 ? 11.266 -34.906 -21.016 1 97.25 267 GLU A O 1
ATOM 2155 N N . TYR A 1 268 ? 10.992 -33.938 -23 1 97.88 268 TYR A N 1
ATOM 2156 C CA . TYR A 1 268 ? 11.43 -32.594 -22.578 1 97.88 268 TYR A CA 1
ATOM 2157 C C . TYR A 1 268 ? 10.297 -31.578 -22.734 1 97.88 268 TYR A C 1
ATOM 2159 O O . TYR A 1 268 ? 9.398 -31.766 -23.562 1 97.88 268 TYR A O 1
ATOM 2167 N N . ILE A 1 269 ? 10.344 -30.531 -21.938 1 98.44 269 ILE A N 1
ATOM 2168 C CA . ILE A 1 269 ? 9.281 -29.531 -21.953 1 98.44 269 ILE A CA 1
ATOM 2169 C C . ILE A 1 269 ? 9.883 -28.141 -22.141 1 98.44 269 ILE A C 1
ATOM 2171 O O . ILE A 1 269 ? 10.859 -27.797 -21.469 1 98.44 269 ILE A O 1
ATOM 2175 N N . ILE A 1 270 ? 9.367 -27.344 -23.031 1 98.5 270 ILE A N 1
ATOM 2176 C CA . ILE A 1 270 ? 9.633 -25.906 -23.109 1 98.5 270 ILE A CA 1
ATOM 2177 C C . ILE A 1 270 ? 8.43 -25.141 -22.578 1 98.5 270 ILE A C 1
ATOM 2179 O O . ILE A 1 270 ? 7.297 -25.359 -23.016 1 98.5 270 ILE A O 1
ATOM 2183 N N . CYS A 1 271 ? 8.664 -24.297 -21.688 1 97.69 271 CYS A N 1
ATOM 2184 C CA . CYS A 1 271 ? 7.547 -23.516 -21.141 1 97.69 271 CYS A CA 1
ATOM 2185 C C . CYS A 1 271 ? 8.047 -22.25 -20.453 1 97.69 271 CYS A C 1
ATOM 2187 O O . CYS A 1 271 ? 9.25 -22.016 -20.391 1 97.69 271 CYS A O 1
ATOM 2189 N N . ARG A 1 272 ? 7.09 -21.406 -20.109 1 96.38 272 ARG A N 1
ATOM 2190 C CA . ARG A 1 272 ? 7.402 -20.297 -19.219 1 96.38 272 ARG A CA 1
ATOM 2191 C C . ARG A 1 272 ? 7.715 -20.797 -17.812 1 96.38 272 ARG A C 1
ATOM 2193 O O . ARG A 1 272 ? 7.352 -21.922 -17.453 1 96.38 272 ARG A O 1
ATOM 2200 N N . SER A 1 273 ? 8.352 -19.922 -17.047 1 96.81 273 SER A N 1
ATOM 2201 C CA . SER A 1 273 ? 8.742 -20.312 -15.695 1 96.81 273 SER A CA 1
ATOM 2202 C C . SER A 1 273 ? 7.758 -19.781 -14.656 1 96.81 273 SER A C 1
ATOM 2204 O O . SER A 1 273 ? 8.164 -19.234 -13.633 1 96.81 273 SER A O 1
ATOM 2206 N N . GLY A 1 274 ? 6.43 -19.938 -14.969 1 94.88 274 GLY A N 1
ATOM 2207 C CA . GLY A 1 274 ? 5.438 -19.672 -13.938 1 94.88 274 GLY A CA 1
ATOM 2208 C C . GLY A 1 274 ? 5.469 -20.688 -12.805 1 94.88 274 GLY A C 1
ATOM 2209 O O . GLY A 1 274 ? 5.703 -21.875 -13.039 1 94.88 274 GLY A O 1
ATOM 2210 N N . TYR A 1 275 ? 5.094 -20.266 -11.688 1 95.88 275 TYR A N 1
ATOM 2211 C CA . TYR A 1 275 ? 5.348 -21.109 -10.516 1 95.88 275 TYR A CA 1
ATOM 2212 C C . TYR A 1 275 ? 4.473 -22.344 -10.539 1 95.88 275 TYR A C 1
ATOM 2214 O O . TYR A 1 275 ? 4.914 -23.438 -10.156 1 95.88 275 TYR A O 1
ATOM 2222 N N . THR A 1 276 ? 3.268 -22.234 -10.906 1 95.69 276 THR A N 1
ATOM 2223 C CA . THR A 1 276 ? 2.408 -23.406 -10.953 1 95.69 276 THR A CA 1
ATOM 2224 C C . THR A 1 276 ? 2.975 -24.438 -11.922 1 95.69 276 THR A C 1
ATOM 2226 O O . THR A 1 276 ? 2.93 -25.641 -11.648 1 95.69 276 THR A O 1
ATOM 2229 N N . THR A 1 277 ? 3.477 -23.969 -13.039 1 95.31 277 THR A N 1
ATOM 2230 C CA . THR A 1 277 ? 4.125 -24.891 -13.969 1 95.31 277 THR A CA 1
ATOM 2231 C C . THR A 1 277 ? 5.363 -25.516 -13.336 1 95.31 277 THR A C 1
ATOM 2233 O O . THR A 1 277 ? 5.617 -26.703 -13.492 1 95.31 277 THR A O 1
ATOM 2236 N N . VAL A 1 278 ? 6.102 -24.703 -12.633 1 97.12 278 VAL A N 1
ATOM 2237 C CA . VAL A 1 278 ? 7.273 -25.219 -11.922 1 97.12 278 VAL A CA 1
ATOM 2238 C C . VAL A 1 278 ? 6.855 -26.328 -10.961 1 97.12 278 VAL A C 1
ATOM 2240 O O . VAL A 1 278 ? 7.496 -27.375 -10.906 1 97.12 278 VAL A O 1
ATOM 2243 N N . MET A 1 279 ? 5.801 -26.125 -10.242 1 96.56 279 MET A N 1
ATOM 2244 C CA . MET A 1 279 ? 5.312 -27.141 -9.312 1 96.56 279 MET A CA 1
ATOM 2245 C C . MET A 1 279 ? 4.895 -28.406 -10.055 1 96.56 279 MET A C 1
ATOM 2247 O O . MET A 1 279 ? 5.211 -29.516 -9.625 1 96.56 279 MET A O 1
ATOM 2251 N N . ASP A 1 280 ? 4.223 -28.266 -11.18 1 95.38 280 ASP A N 1
ATOM 2252 C CA . ASP A 1 280 ? 3.785 -29.406 -11.977 1 95.38 280 ASP A CA 1
ATOM 2253 C C . ASP A 1 280 ? 4.98 -30.203 -12.484 1 95.38 280 ASP A C 1
ATOM 2255 O O . ASP A 1 280 ? 4.992 -31.438 -12.391 1 95.38 280 ASP A O 1
ATOM 2259 N N . LEU A 1 281 ? 5.926 -29.5 -12.992 1 96.75 281 LEU A N 1
ATOM 2260 C CA . LEU A 1 281 ? 7.117 -30.141 -13.516 1 96.75 281 LEU A CA 1
ATOM 2261 C C . LEU A 1 281 ? 7.875 -30.875 -12.414 1 96.75 281 LEU A C 1
ATOM 2263 O O . LEU A 1 281 ? 8.352 -32 -12.617 1 96.75 281 LEU A O 1
ATOM 2267 N N . ALA A 1 282 ? 7.973 -30.219 -11.305 1 95.88 282 ALA A N 1
ATOM 2268 C CA . ALA A 1 282 ? 8.648 -30.828 -10.156 1 95.88 282 ALA A CA 1
ATOM 2269 C C . ALA A 1 282 ? 7.934 -32.094 -9.703 1 95.88 282 ALA A C 1
ATOM 2271 O O . ALA A 1 282 ? 8.57 -33.125 -9.445 1 95.88 282 ALA A O 1
ATOM 2272 N N . TYR A 1 283 ? 6.672 -32 -9.672 1 94.5 283 TYR A N 1
ATOM 2273 C CA . TYR A 1 283 ? 5.852 -33.125 -9.234 1 94.5 283 TYR A CA 1
ATOM 2274 C C . TYR A 1 283 ? 6.012 -34.312 -10.188 1 94.5 283 TYR A C 1
ATOM 2276 O O . TYR A 1 283 ? 6.059 -35.469 -9.75 1 94.5 283 TYR A O 1
ATOM 2284 N N . LEU A 1 284 ? 6.133 -34.062 -11.422 1 94.5 284 LEU A N 1
ATOM 2285 C CA . LEU A 1 284 ? 6.184 -35.094 -12.445 1 94.5 284 LEU A CA 1
ATOM 2286 C C . LEU A 1 284 ? 7.621 -35.531 -12.711 1 94.5 284 LEU A C 1
ATOM 2288 O O . LEU A 1 284 ? 7.859 -36.5 -13.453 1 94.5 284 LEU A O 1
ATOM 2292 N N . GLY A 1 285 ? 8.578 -34.812 -12.148 1 94.25 285 GLY A N 1
ATOM 2293 C CA . GLY A 1 285 ? 9.977 -35.125 -12.344 1 94.25 285 GLY A CA 1
ATOM 2294 C C . GLY A 1 285 ? 10.445 -34.906 -13.773 1 94.25 285 GLY A C 1
ATOM 2295 O O . GLY A 1 285 ? 11.141 -35.75 -14.344 1 94.25 285 GLY A O 1
ATOM 2296 N N . LYS A 1 286 ? 10.078 -33.812 -14.328 1 95.25 286 LYS A N 1
ATOM 2297 C CA . LYS A 1 286 ? 10.352 -33.562 -15.742 1 95.25 286 LYS A CA 1
ATOM 2298 C C . LYS A 1 286 ? 11.633 -32.75 -15.914 1 95.25 286 LYS A C 1
ATOM 2300 O O . LYS A 1 286 ? 12.016 -32 -15.031 1 95.25 286 LYS A O 1
ATOM 2305 N N . LYS A 1 287 ? 12.266 -32.906 -17.078 1 97.12 287 LYS A N 1
ATOM 2306 C CA . LYS A 1 287 ? 13.266 -31.984 -17.578 1 97.12 287 LYS A CA 1
ATOM 2307 C C . LYS A 1 287 ? 12.641 -30.922 -18.469 1 97.12 287 LYS A C 1
ATOM 2309 O O . LYS A 1 287 ? 11.742 -31.219 -19.266 1 97.12 287 LYS A O 1
ATOM 2314 N N . ALA A 1 288 ? 13.125 -29.719 -18.266 1 98.31 288 ALA A N 1
ATOM 2315 C CA . ALA A 1 288 ? 12.484 -28.641 -19.016 1 98.31 288 ALA A CA 1
ATOM 2316 C C . ALA A 1 288 ? 13.5 -27.547 -19.375 1 98.31 288 ALA A C 1
ATOM 2318 O O . ALA A 1 288 ? 14.656 -27.609 -18.969 1 98.31 288 ALA A O 1
ATOM 2319 N N . PHE A 1 289 ? 13.109 -26.688 -20.281 1 98.75 289 PHE A N 1
ATOM 2320 C CA . PHE A 1 289 ? 13.805 -25.469 -20.672 1 98.75 289 PHE A CA 1
ATOM 2321 C C . PHE A 1 289 ? 12.906 -24.25 -20.5 1 98.75 289 PHE A C 1
ATOM 2323 O O . PHE A 1 289 ? 11.859 -24.156 -21.156 1 98.75 289 PHE A O 1
ATOM 2330 N N . PHE A 1 290 ? 13.344 -23.359 -19.656 1 98.56 290 PHE A N 1
ATOM 2331 C CA . PHE A 1 290 ? 12.484 -22.219 -19.312 1 98.56 290 PHE A CA 1
ATOM 2332 C C . PHE A 1 290 ? 12.781 -21.031 -20.203 1 98.56 290 PHE A C 1
ATOM 2334 O O . PHE A 1 290 ? 13.945 -20.75 -20.516 1 98.56 290 PHE A O 1
ATOM 2341 N N . ILE A 1 291 ? 11.75 -20.344 -20.594 1 98.25 291 ILE A N 1
ATOM 2342 C CA . ILE A 1 291 ? 11.82 -19.047 -21.234 1 98.25 291 ILE A CA 1
ATOM 2343 C C . ILE A 1 291 ? 10.898 -18.062 -20.516 1 98.25 291 ILE A C 1
ATOM 2345 O O . ILE A 1 291 ? 9.727 -17.922 -20.875 1 98.25 291 ILE A O 1
ATOM 2349 N N . PRO A 1 292 ? 11.414 -17.359 -19.562 1 96.38 292 PRO A N 1
ATOM 2350 C CA . PRO A 1 292 ? 10.562 -16.469 -18.781 1 96.38 292 PRO A CA 1
ATOM 2351 C C . PRO A 1 292 ? 9.953 -15.344 -19.609 1 96.38 292 PRO A C 1
ATOM 2353 O O . PRO A 1 292 ? 10.562 -14.898 -20.594 1 96.38 292 PRO A O 1
ATOM 2356 N N . THR A 1 293 ? 8.734 -14.922 -19.219 1 92 293 THR A N 1
ATOM 2357 C CA . THR A 1 293 ? 8.094 -13.797 -19.891 1 92 293 THR A CA 1
ATOM 2358 C C . THR A 1 293 ? 8.875 -12.5 -19.641 1 92 293 THR A C 1
ATOM 2360 O O . THR A 1 293 ? 9.148 -12.148 -18.5 1 92 293 THR A O 1
ATOM 2363 N N . PRO A 1 294 ? 9.141 -11.773 -20.703 1 89.31 294 PRO A N 1
ATOM 2364 C CA . PRO A 1 294 ? 9.836 -10.5 -20.5 1 89.31 294 PRO A CA 1
ATOM 2365 C C . PRO A 1 294 ? 9.094 -9.555 -19.562 1 89.31 294 PRO A C 1
ATOM 2367 O O . PRO A 1 294 ? 7.891 -9.352 -19.719 1 89.31 294 PRO A O 1
ATOM 2370 N N . GLY A 1 295 ? 9.805 -9.102 -18.594 1 81.81 295 GLY A N 1
ATOM 2371 C CA . GLY A 1 295 ? 9.219 -8.125 -17.703 1 81.81 295 GLY A CA 1
ATOM 2372 C C . GLY A 1 295 ? 8.586 -8.758 -16.469 1 81.81 295 GLY A C 1
ATOM 2373 O O . GLY A 1 295 ? 8.164 -8.055 -15.555 1 81.81 295 GLY A O 1
ATOM 2374 N N . GLN A 1 296 ? 8.508 -10.023 -16.438 1 85.88 296 GLN A N 1
ATOM 2375 C CA . GLN A 1 296 ? 7.98 -10.703 -15.266 1 85.88 296 GLN A CA 1
ATOM 2376 C C . GLN A 1 296 ? 9.102 -11.141 -14.328 1 85.88 296 GLN A C 1
ATOM 2378 O O . GLN A 1 296 ? 9.617 -12.25 -14.445 1 85.88 296 GLN A O 1
ATOM 2383 N N . TYR A 1 297 ? 9.297 -10.359 -13.32 1 86.19 297 TYR A N 1
ATOM 2384 C CA . TYR A 1 297 ? 10.438 -10.523 -12.43 1 86.19 297 TYR A CA 1
ATOM 2385 C C . TYR A 1 297 ? 10.383 -11.867 -11.711 1 86.19 297 TYR A C 1
ATOM 2387 O O . TYR A 1 297 ? 11.414 -12.5 -11.492 1 86.19 297 TYR A O 1
ATOM 2395 N N . GLU A 1 298 ? 9.203 -12.281 -11.414 1 90.38 298 GLU A N 1
ATOM 2396 C CA . GLU A 1 298 ? 9.039 -13.562 -10.719 1 90.38 298 GLU A CA 1
ATOM 2397 C C . GLU A 1 298 ? 9.484 -14.727 -11.602 1 90.38 298 GLU A C 1
ATOM 2399 O O . GLU A 1 298 ? 10.211 -15.609 -11.141 1 90.38 298 GLU A O 1
ATOM 2404 N N . GLN A 1 299 ? 9.109 -14.695 -12.812 1 93.12 299 GLN A N 1
ATOM 2405 C CA . GLN A 1 299 ? 9.492 -15.758 -13.727 1 93.12 299 GLN A CA 1
ATOM 2406 C C . GLN A 1 299 ? 10.992 -15.75 -13.992 1 93.12 299 GLN A C 1
ATOM 2408 O O . GLN A 1 299 ? 11.633 -16.797 -14.008 1 93.12 299 GLN A O 1
ATOM 2413 N N . ILE A 1 300 ? 11.5 -14.57 -14.164 1 94.25 300 ILE A N 1
ATOM 2414 C CA . ILE A 1 300 ? 12.93 -14.43 -14.391 1 94.25 300 ILE A CA 1
ATOM 2415 C C . ILE A 1 300 ? 13.695 -14.945 -13.172 1 94.25 300 ILE A C 1
ATOM 2417 O O . ILE A 1 300 ? 14.664 -15.695 -13.305 1 94.25 300 ILE A O 1
ATOM 2421 N N . TYR A 1 301 ? 13.281 -14.617 -12.031 1 95.19 301 TYR A N 1
ATOM 2422 C CA . TYR A 1 301 ? 13.906 -15.047 -10.781 1 95.19 301 TYR A CA 1
ATOM 2423 C C . TYR A 1 301 ? 13.891 -16.562 -10.664 1 95.19 301 TYR A C 1
ATOM 2425 O O . TYR A 1 301 ? 14.914 -17.188 -10.367 1 95.19 301 TYR A O 1
ATOM 2433 N N . LEU A 1 302 ? 12.742 -17.203 -10.906 1 97.44 302 LEU A N 1
ATOM 2434 C CA . LEU A 1 302 ? 12.602 -18.641 -10.781 1 97.44 302 LEU A CA 1
ATOM 2435 C C . LEU A 1 302 ? 13.492 -19.375 -11.781 1 97.44 302 LEU A C 1
ATOM 2437 O O . LEU A 1 302 ? 14.148 -20.359 -11.438 1 97.44 302 LEU A O 1
ATOM 2441 N N . ALA A 1 303 ? 13.508 -18.812 -12.977 1 98.06 303 ALA A N 1
ATOM 2442 C CA . ALA A 1 303 ? 14.367 -19.391 -14.008 1 98.06 303 ALA A CA 1
ATOM 2443 C C . ALA A 1 303 ? 15.836 -19.328 -13.594 1 98.06 303 ALA A C 1
ATOM 2445 O O . ALA A 1 303 ? 16.562 -20.328 -13.711 1 98.06 303 ALA A O 1
ATOM 2446 N N . HIS A 1 304 ? 16.219 -18.219 -13.125 1 97.56 304 HIS A N 1
ATOM 2447 C CA . HIS A 1 304 ? 17.594 -18.016 -12.688 1 97.56 304 HIS A CA 1
ATOM 2448 C C . HIS A 1 304 ? 17.938 -18.938 -11.523 1 97.56 304 HIS A C 1
ATOM 2450 O O . HIS A 1 304 ? 19 -19.578 -11.531 1 97.56 304 HIS A O 1
ATOM 2456 N N . LYS A 1 305 ? 17.125 -19 -10.586 1 97.12 305 LYS A N 1
ATOM 2457 C CA . LYS A 1 305 ? 17.359 -19.828 -9.406 1 97.12 305 LYS A CA 1
ATOM 2458 C C . LYS A 1 305 ? 17.562 -21.281 -9.789 1 97.12 305 LYS A C 1
ATOM 2460 O O . LYS A 1 305 ? 18.531 -21.922 -9.375 1 97.12 305 LYS A O 1
ATOM 2465 N N . LEU A 1 306 ? 16.672 -21.844 -10.562 1 97.88 306 LEU A N 1
ATOM 2466 C CA . LEU A 1 306 ? 16.688 -23.266 -10.906 1 97.88 306 LEU A CA 1
ATOM 2467 C C . LEU A 1 306 ? 17.875 -23.594 -11.82 1 97.88 306 LEU A C 1
ATOM 2469 O O . LEU A 1 306 ? 18.438 -24.688 -11.742 1 97.88 306 LEU A O 1
ATOM 2473 N N . SER A 1 307 ? 18.188 -22.594 -12.617 1 98.12 307 SER A N 1
ATOM 2474 C CA . SER A 1 307 ? 19.375 -22.766 -13.445 1 98.12 307 SER A CA 1
ATOM 2475 C C . SER A 1 307 ? 20.656 -22.781 -12.602 1 98.12 307 SER A C 1
ATOM 2477 O O . SER A 1 307 ? 21.531 -23.625 -12.812 1 98.12 307 SER A O 1
ATOM 2479 N N . HIS A 1 308 ? 20.719 -21.875 -11.727 1 97.44 308 HIS A N 1
ATOM 2480 C CA . HIS A 1 308 ? 21.875 -21.797 -10.844 1 97.44 308 HIS A CA 1
ATOM 2481 C C . HIS A 1 308 ? 22.047 -23.078 -10.039 1 97.44 308 HIS A C 1
ATOM 2483 O O . HIS A 1 308 ? 23.188 -23.484 -9.75 1 97.44 308 HIS A O 1
ATOM 2489 N N . GLU A 1 309 ? 20.984 -23.703 -9.781 1 96.88 309 GLU A N 1
ATOM 2490 C CA . GLU A 1 309 ? 21 -24.969 -9.047 1 96.88 309 GLU A CA 1
ATOM 2491 C C . GLU A 1 309 ? 21.219 -26.156 -9.977 1 96.88 309 GLU A C 1
ATOM 2493 O O . GLU A 1 309 ? 21.172 -27.312 -9.547 1 96.88 309 GLU A O 1
ATOM 2498 N N . GLN A 1 310 ? 21.359 -25.906 -11.281 1 97.25 310 GLN A N 1
ATOM 2499 C CA . GLN A 1 310 ? 21.594 -26.906 -12.32 1 97.25 310 GLN A CA 1
ATOM 2500 C C . GLN A 1 310 ? 20.406 -27.859 -12.445 1 97.25 310 GLN A C 1
ATOM 2502 O O . GLN A 1 310 ? 20.578 -29.031 -12.758 1 97.25 310 GLN A O 1
ATOM 2507 N N . THR A 1 311 ? 19.25 -27.375 -12.164 1 97.56 311 THR A N 1
ATOM 2508 C CA . THR A 1 311 ? 18.031 -28.172 -12.273 1 97.56 311 THR A CA 1
ATOM 2509 C C . THR A 1 311 ? 17.391 -28 -13.648 1 97.56 311 THR A C 1
ATOM 2511 O O . THR A 1 311 ? 17.125 -28.984 -14.344 1 97.56 311 THR A O 1
ATOM 2514 N N . ILE A 1 312 ? 17.172 -26.766 -14.008 1 98.38 312 ILE A N 1
ATOM 2515 C CA . ILE A 1 312 ? 16.531 -26.453 -15.281 1 98.38 312 ILE A CA 1
ATOM 2516 C C . ILE A 1 312 ? 17.266 -25.312 -15.969 1 98.38 312 ILE A C 1
ATOM 2518 O O . ILE A 1 312 ? 17.516 -24.266 -15.359 1 98.38 312 ILE A O 1
ATOM 2522 N N . PRO A 1 313 ? 17.672 -25.453 -17.234 1 98.5 313 PRO A N 1
ATOM 2523 C CA . PRO A 1 313 ? 18.25 -24.328 -17.984 1 98.5 313 PRO A CA 1
ATOM 2524 C C . PRO A 1 313 ? 17.203 -23.344 -18.469 1 98.5 313 PRO A C 1
ATOM 2526 O O . PRO A 1 313 ? 16.016 -23.656 -18.484 1 98.5 313 PRO A O 1
ATOM 2529 N N . TYR A 1 314 ? 17.672 -22.125 -18.781 1 98.62 314 TYR A N 1
ATOM 2530 C CA . TYR A 1 314 ? 16.766 -21.125 -19.297 1 98.62 314 TYR A CA 1
ATOM 2531 C C . TYR A 1 314 ? 17.484 -20.141 -20.203 1 98.62 314 TYR A C 1
ATOM 2533 O O . TYR A 1 314 ? 18.719 -20.125 -20.266 1 98.62 314 TYR A O 1
ATOM 2541 N N . CYS A 1 315 ? 16.766 -19.406 -20.938 1 98.25 315 CYS A N 1
ATOM 2542 C CA . CYS A 1 315 ? 17.266 -18.219 -21.625 1 98.25 315 CYS A CA 1
ATOM 2543 C C . CYS A 1 315 ? 16.172 -17.156 -21.75 1 98.25 315 CYS A C 1
ATOM 2545 O O . CYS A 1 315 ? 15 -17.453 -21.516 1 98.25 315 CYS A O 1
ATOM 2547 N N . LEU A 1 316 ? 16.562 -15.984 -22.078 1 97.25 316 LEU A N 1
ATOM 2548 C CA . LEU A 1 316 ? 15.578 -14.938 -22.344 1 97.25 316 LEU A CA 1
ATOM 2549 C C . LEU A 1 316 ? 14.914 -15.148 -23.703 1 97.25 316 LEU A C 1
ATOM 2551 O O . LEU A 1 316 ? 15.5 -15.773 -24.594 1 97.25 316 LEU A O 1
ATOM 2555 N N . GLN A 1 317 ? 13.758 -14.672 -23.828 1 96.19 317 GLN A N 1
ATOM 2556 C CA . GLN A 1 317 ? 12.883 -14.953 -24.969 1 96.19 317 GLN A CA 1
ATOM 2557 C C . GLN A 1 317 ? 13.586 -14.672 -26.281 1 96.19 317 GLN A C 1
ATOM 2559 O O . GLN A 1 317 ? 13.555 -15.492 -27.203 1 96.19 317 GLN A O 1
ATOM 2564 N N . ASP A 1 318 ? 14.266 -13.547 -26.297 1 95.06 318 ASP A N 1
ATOM 2565 C CA . ASP A 1 318 ? 14.883 -13.117 -27.547 1 95.06 318 ASP A CA 1
ATOM 2566 C C . ASP A 1 318 ? 16.141 -13.93 -27.844 1 95.06 318 ASP A C 1
ATOM 2568 O O . ASP A 1 318 ? 16.625 -13.938 -28.984 1 95.06 318 ASP A O 1
ATOM 2572 N N . GLU A 1 319 ? 16.641 -14.625 -26.953 1 97.12 319 GLU A N 1
ATOM 2573 C CA . GLU A 1 319 ? 17.906 -15.336 -27.094 1 97.12 319 GLU A CA 1
ATOM 2574 C C . GLU A 1 319 ? 17.688 -16.797 -27.469 1 97.12 319 GLU A C 1
ATOM 2576 O O . GLU A 1 319 ? 18.641 -17.516 -27.781 1 97.12 319 GLU A O 1
ATOM 2581 N N . PHE A 1 320 ? 16.469 -17.297 -27.531 1 97.81 320 PHE A N 1
ATOM 2582 C CA . PHE A 1 320 ? 16.219 -18.719 -27.688 1 97.81 320 PHE A CA 1
ATOM 2583 C C . PHE A 1 320 ? 16.656 -19.188 -29.078 1 97.81 320 PHE A C 1
ATOM 2585 O O . PHE A 1 320 ? 16.438 -18.5 -30.078 1 97.81 320 PHE A O 1
ATOM 2592 N N . SER A 1 321 ? 17.25 -20.297 -29.125 1 97.19 321 SER A N 1
ATOM 2593 C CA . SER A 1 321 ? 17.609 -21.047 -30.344 1 97.19 321 SER A CA 1
ATOM 2594 C C . SER A 1 321 ? 17.656 -22.547 -30.078 1 97.19 321 SER A C 1
ATOM 2596 O O . SER A 1 321 ? 17.703 -22.969 -28.922 1 97.19 321 SER A O 1
ATOM 2598 N N . LEU A 1 322 ? 17.609 -23.266 -31.125 1 96.81 322 LEU A N 1
ATOM 2599 C CA . LEU A 1 322 ? 17.719 -24.719 -31.016 1 96.81 322 LEU A CA 1
ATOM 2600 C C . LEU A 1 322 ? 19.016 -25.109 -30.312 1 96.81 322 LEU A C 1
ATOM 2602 O O . LEU A 1 322 ? 19.047 -26.062 -29.531 1 96.81 322 LEU A O 1
ATOM 2606 N N . LYS A 1 323 ? 20.031 -24.359 -30.594 1 95.94 323 LYS A N 1
ATOM 2607 C CA . LYS A 1 323 ? 21.328 -24.625 -29.953 1 95.94 323 LYS A CA 1
ATOM 2608 C C . LYS A 1 323 ? 21.234 -24.469 -28.438 1 95.94 323 LYS A C 1
ATOM 2610 O O . LYS A 1 323 ? 21.828 -25.266 -27.703 1 95.94 323 LYS A O 1
ATOM 2615 N N . LYS A 1 324 ? 20.562 -23.5 -27.984 1 96.69 324 LYS A N 1
ATOM 2616 C CA . LYS A 1 324 ? 20.391 -23.281 -26.547 1 96.69 324 LYS A CA 1
ATOM 2617 C C . LYS A 1 324 ? 19.656 -24.453 -25.906 1 96.69 324 LYS A C 1
ATOM 2619 O O . LYS A 1 324 ? 19.953 -24.844 -24.781 1 96.69 324 LYS A O 1
ATOM 2624 N N . LEU A 1 325 ? 18.703 -25 -26.625 1 97.25 325 LEU A N 1
ATOM 2625 C CA . LEU A 1 325 ? 17.875 -26.094 -26.125 1 97.25 325 LEU A CA 1
ATOM 2626 C C . LEU A 1 325 ? 18.734 -27.312 -25.844 1 97.25 325 LEU A C 1
ATOM 2628 O O . LEU A 1 325 ? 18.422 -28.109 -24.938 1 97.25 325 LEU A O 1
ATOM 2632 N N . GLU A 1 326 ? 19.812 -27.469 -26.531 1 95.38 326 GLU A N 1
ATOM 2633 C CA . GLU A 1 326 ? 20.672 -28.641 -26.391 1 95.38 326 GLU A CA 1
ATOM 2634 C C . GLU A 1 326 ? 21.266 -28.734 -24.984 1 95.38 326 GLU A C 1
ATOM 2636 O O . GLU A 1 326 ? 21.672 -29.812 -24.547 1 95.38 326 GLU A O 1
ATOM 2641 N N . GLN A 1 327 ? 21.25 -27.641 -24.328 1 95.31 327 GLN A N 1
ATOM 2642 C CA . GLN A 1 327 ? 21.812 -27.594 -22.984 1 95.31 327 GLN A CA 1
ATOM 2643 C C . GLN A 1 327 ? 20.984 -28.422 -22 1 95.31 327 GLN A C 1
ATOM 2645 O O . GLN A 1 327 ? 21.453 -28.734 -20.906 1 95.31 327 GLN A O 1
ATOM 2650 N N . ILE A 1 328 ? 19.812 -28.75 -22.359 1 96.81 328 ILE A N 1
ATOM 2651 C CA . ILE A 1 328 ? 18.859 -29.391 -21.469 1 96.81 328 ILE A CA 1
ATOM 2652 C C . ILE A 1 328 ? 19.453 -30.703 -20.953 1 96.81 328 ILE A C 1
ATOM 2654 O O . ILE A 1 328 ? 19.219 -31.094 -19.797 1 96.81 328 ILE A O 1
ATOM 2658 N N . VAL A 1 329 ? 20.266 -31.406 -21.688 1 94.62 329 VAL A N 1
ATOM 2659 C CA . VAL A 1 329 ? 20.797 -32.719 -21.344 1 94.62 329 VAL A CA 1
ATOM 2660 C C . VAL A 1 329 ? 21.812 -32.562 -20.203 1 94.62 329 VAL A C 1
ATOM 2662 O O . VAL A 1 329 ? 22.078 -33.531 -19.484 1 94.62 329 VAL A O 1
ATOM 2665 N N . ASN A 1 330 ? 22.359 -31.422 -20.062 1 95.94 330 ASN A N 1
ATOM 2666 C CA . ASN A 1 330 ? 23.391 -31.172 -19.078 1 95.94 330 ASN A CA 1
ATOM 2667 C C . ASN A 1 330 ? 22.797 -30.859 -17.703 1 95.94 330 ASN A C 1
ATOM 2669 O O . ASN A 1 330 ? 23.531 -30.719 -16.719 1 95.94 330 ASN A O 1
ATOM 2673 N N . PHE A 1 331 ? 21.578 -30.672 -17.609 1 97.12 331 PHE A N 1
ATOM 2674 C CA . PHE A 1 331 ? 20.906 -30.344 -16.359 1 97.12 331 PHE A CA 1
ATOM 2675 C C . PHE A 1 331 ? 20.219 -31.578 -15.773 1 97.12 331 PHE A C 1
ATOM 2677 O O . PHE A 1 331 ? 19.828 -32.5 -16.516 1 97.12 331 PHE A O 1
ATOM 2684 N N . LYS A 1 332 ? 20.016 -31.641 -14.547 1 95.19 332 LYS A N 1
ATOM 2685 C CA . LYS A 1 332 ? 19.562 -32.812 -13.828 1 95.19 332 LYS A CA 1
ATOM 2686 C C . LYS A 1 332 ? 18.062 -33.031 -13.977 1 95.19 332 LYS A C 1
ATOM 2688 O O . LYS A 1 332 ? 17.562 -34.156 -13.945 1 95.19 332 LYS A O 1
ATOM 2693 N N . GLY A 1 333 ? 17.359 -31.953 -14.164 1 94.94 333 GLY A N 1
ATOM 2694 C CA . GLY A 1 333 ? 15.906 -32.031 -14.062 1 94.94 333 GLY A CA 1
ATOM 2695 C C . GLY A 1 333 ? 15.414 -32.094 -12.633 1 94.94 333 GLY A C 1
ATOM 2696 O O . GLY A 1 333 ? 16.203 -32.062 -11.695 1 94.94 333 GLY A O 1
ATOM 2697 N N . PHE A 1 334 ? 14.094 -32.156 -12.539 1 94.75 334 PHE A N 1
ATOM 2698 C CA . PHE A 1 334 ? 13.508 -32.219 -11.203 1 94.75 334 PHE A CA 1
ATOM 2699 C C . PHE A 1 334 ? 13.555 -33.656 -10.68 1 94.75 334 PHE A C 1
ATOM 2701 O O . PHE A 1 334 ? 13.477 -34.625 -11.453 1 94.75 334 PHE A O 1
ATOM 2708 N N . ILE A 1 335 ? 13.727 -33.75 -9.398 1 88.19 335 ILE A N 1
ATOM 2709 C CA . ILE A 1 335 ? 13.539 -35.031 -8.727 1 88.19 335 ILE A CA 1
ATOM 2710 C C . ILE A 1 335 ? 12.086 -35.188 -8.266 1 88.19 335 ILE A C 1
ATOM 2712 O O . ILE A 1 335 ? 11.609 -34.375 -7.465 1 88.19 335 ILE A O 1
ATOM 2716 N N . PRO A 1 336 ? 11.43 -36.156 -8.828 1 85 336 PRO A N 1
ATOM 2717 C CA . PRO A 1 336 ? 10.023 -36.281 -8.461 1 85 336 PRO A CA 1
ATOM 2718 C C . PRO A 1 336 ? 9.82 -36.469 -6.957 1 85 336 PRO A C 1
ATOM 2720 O O . PRO A 1 336 ? 10.664 -37.062 -6.277 1 85 336 PRO A O 1
ATOM 2723 N N . PHE A 1 337 ? 8.75 -35.906 -6.484 1 83.31 337 PHE A N 1
ATOM 2724 C CA . PHE A 1 337 ? 8.391 -36.031 -5.078 1 83.31 337 PHE A CA 1
ATOM 2725 C C . PHE A 1 337 ? 6.938 -36.469 -4.926 1 83.31 337 PHE A C 1
ATOM 2727 O O . PHE A 1 337 ? 6.164 -36.375 -5.883 1 83.31 337 PHE A O 1
ATOM 2734 N N . GLN A 1 338 ? 6.68 -37.156 -3.762 1 79.12 338 GLN A N 1
ATOM 2735 C CA . GLN A 1 338 ? 5.301 -37.438 -3.408 1 79.12 338 GLN A CA 1
ATOM 2736 C C . GLN A 1 338 ? 4.719 -36.375 -2.486 1 79.12 338 GLN A C 1
ATOM 2738 O O . GLN A 1 338 ? 5.363 -35.969 -1.521 1 79.12 338 GLN A O 1
ATOM 2743 N N . ASN A 1 339 ? 3.701 -35.688 -3.02 1 73.44 339 ASN A N 1
ATOM 2744 C CA . ASN A 1 339 ? 3.127 -34.688 -2.133 1 73.44 339 ASN A CA 1
ATOM 2745 C C . ASN A 1 339 ? 2.076 -35.281 -1.205 1 73.44 339 ASN A C 1
ATOM 2747 O O . ASN A 1 339 ? 0.94 -35.531 -1.618 1 73.44 339 ASN A O 1
ATOM 2751 N N . LYS A 1 340 ? 2.432 -35.75 -0.09 1 84.69 340 LYS A N 1
ATOM 2752 C CA . LYS A 1 340 ? 1.505 -36.219 0.939 1 84.69 340 LYS A CA 1
ATOM 2753 C C . LYS A 1 340 ? 1.13 -35.094 1.89 1 84.69 340 LYS A C 1
ATOM 2755 O O . LYS A 1 340 ? 1.765 -34.906 2.932 1 84.69 340 LYS A O 1
ATOM 2760 N N . ILE A 1 341 ? 0.122 -34.344 1.489 1 91.38 341 ILE A N 1
ATOM 2761 C CA . ILE A 1 341 ? -0.321 -33.219 2.295 1 91.38 341 ILE A CA 1
ATOM 2762 C C . ILE A 1 341 ? -1.305 -33.688 3.359 1 91.38 341 ILE A C 1
ATOM 2764 O O . ILE A 1 341 ? -2.242 -34.438 3.061 1 91.38 341 ILE A O 1
ATOM 2768 N N . ASN A 1 342 ? -1.032 -33.344 4.59 1 93.56 342 ASN A N 1
ATOM 2769 C CA . ASN A 1 342 ? -1.974 -33.625 5.672 1 93.56 342 ASN A CA 1
ATOM 2770 C C . ASN A 1 342 ? -3.104 -32.594 5.703 1 93.56 342 ASN A C 1
ATOM 2772 O O . ASN A 1 342 ? -3.15 -31.75 6.598 1 93.56 342 ASN A O 1
ATOM 2776 N N . TRP A 1 343 ? -4.051 -32.781 4.824 1 95.56 343 TRP A N 1
ATOM 2777 C CA . TRP A 1 343 ? -5.133 -31.828 4.66 1 95.56 343 TRP A CA 1
ATOM 2778 C C . TRP A 1 343 ? -5.949 -31.703 5.941 1 95.56 343 TRP A C 1
ATOM 2780 O O . TRP A 1 343 ? -6.457 -30.625 6.258 1 95.56 343 TRP A O 1
ATOM 2790 N N . LYS A 1 344 ? -6.059 -32.812 6.648 1 93.94 344 LYS A N 1
ATOM 2791 C CA . LYS A 1 344 ? -6.793 -32.781 7.91 1 93.94 344 LYS A CA 1
ATOM 2792 C C . LYS A 1 344 ? -6.23 -31.703 8.844 1 93.94 344 LYS A C 1
ATOM 2794 O O . LYS A 1 344 ? -6.984 -30.938 9.438 1 93.94 344 LYS A O 1
ATOM 2799 N N . LYS A 1 345 ? -4.992 -31.656 8.914 1 94.75 345 LYS A N 1
ATOM 2800 C CA . LYS A 1 345 ? -4.32 -30.688 9.773 1 94.75 345 LYS A CA 1
ATOM 2801 C C . LYS A 1 345 ? -4.551 -29.266 9.281 1 94.75 345 LYS A C 1
ATOM 2803 O O . LYS A 1 345 ? -4.859 -28.375 10.07 1 94.75 345 LYS A O 1
ATOM 2808 N N . TYR A 1 346 ? -4.465 -29.047 8.016 1 96.06 346 TYR A N 1
ATOM 2809 C CA . TYR A 1 346 ? -4.617 -27.719 7.445 1 96.06 346 TYR A CA 1
ATOM 2810 C C . TYR A 1 346 ? -6.051 -27.219 7.582 1 96.06 346 TYR A C 1
ATOM 2812 O O . TYR A 1 346 ? -6.285 -26.031 7.84 1 96.06 346 TYR A O 1
ATOM 2820 N N . PHE A 1 347 ? -7 -28.141 7.512 1 96.62 347 PHE A N 1
ATOM 2821 C CA . PHE A 1 347 ? -8.406 -27.75 7.527 1 96.62 347 PHE A CA 1
ATOM 2822 C C . PHE A 1 347 ? -8.891 -27.547 8.953 1 96.62 347 PHE A C 1
ATOM 2824 O O . PHE A 1 347 ? -10.008 -27.062 9.172 1 96.62 347 PHE A O 1
ATOM 2831 N N . GLU A 1 348 ? -8.023 -27.781 9.953 1 95.19 348 GLU A N 1
ATOM 2832 C CA . GLU A 1 348 ? -8.367 -27.5 11.344 1 95.19 348 GLU A CA 1
ATOM 2833 C C . GLU A 1 348 ? -8.617 -26.016 11.562 1 95.19 348 GLU A C 1
ATOM 2835 O O . GLU A 1 348 ? -9.328 -25.625 12.5 1 95.19 348 GLU A O 1
ATOM 2840 N N . VAL A 1 349 ? -8.055 -25.25 10.695 1 95.75 349 VAL A N 1
ATOM 2841 C CA . VAL A 1 349 ? -8.18 -23.797 10.797 1 95.75 349 VAL A CA 1
ATOM 2842 C C . VAL A 1 349 ? -9.648 -23.406 10.688 1 95.75 349 VAL A C 1
ATOM 2844 O O . VAL A 1 349 ? -10.07 -22.391 11.258 1 95.75 349 VAL A O 1
ATOM 2847 N N . PHE A 1 350 ? -10.453 -24.188 10.07 1 94.75 350 PHE A N 1
ATOM 2848 C CA . PHE A 1 350 ? -11.859 -23.859 9.844 1 94.75 350 PHE A CA 1
ATOM 2849 C C . PHE A 1 350 ? -12.727 -24.375 10.992 1 94.75 350 PHE A C 1
ATOM 2851 O O . PHE A 1 350 ? -13.93 -24.125 11.023 1 94.75 350 PHE A O 1
ATOM 2858 N N . ASN A 1 351 ? -12.18 -25.219 11.859 1 82 351 ASN A N 1
ATOM 2859 C CA . ASN A 1 351 ? -12.898 -25.75 13.016 1 82 351 ASN A CA 1
ATOM 2860 C C . ASN A 1 351 ? -12.633 -24.906 14.266 1 82 351 ASN A C 1
ATOM 2862 O O . ASN A 1 351 ? -13.148 -25.219 15.344 1 82 351 ASN A O 1
ATOM 2866 N N . LEU A 1 352 ? -11.672 -23.969 14.227 1 61.44 352 LEU A N 1
ATOM 2867 C CA . LEU A 1 352 ? -11.328 -23.156 15.391 1 61.44 352 LEU A CA 1
ATOM 2868 C C . LEU A 1 352 ? -12.555 -22.438 15.945 1 61.44 352 LEU A C 1
ATOM 2870 O O . LEU A 1 352 ? -13.289 -21.797 15.195 1 61.44 352 LEU A O 1
ATOM 2874 N N . GLU A 1 353 ? -13.359 -23.094 16.719 1 50.28 353 GLU A N 1
ATOM 2875 C CA . GLU A 1 353 ? -14.492 -22.547 17.469 1 50.28 353 GLU A CA 1
ATOM 2876 C C . GLU A 1 353 ? -14.211 -21.125 17.922 1 50.28 353 GLU A C 1
ATOM 2878 O O . GLU A 1 353 ? -13.062 -20.734 18.141 1 50.28 353 GLU A O 1
ATOM 2883 N N . ASP A 1 354 ? -15.086 -20.141 17.578 1 44.28 354 ASP A N 1
ATOM 2884 C CA . ASP A 1 354 ? -15.133 -18.75 18 1 44.28 354 ASP A CA 1
ATOM 2885 C C . ASP A 1 354 ? -14.578 -18.594 19.422 1 44.28 354 ASP A C 1
ATOM 2887 O O . ASP A 1 354 ? -15.133 -19.141 20.375 1 44.28 354 ASP A O 1
ATOM 2891 N N . LYS A 1 355 ? -13.352 -18.562 19.75 1 31.09 355 LYS A N 1
ATOM 2892 C CA . LYS A 1 355 ? -13.141 -17.969 21.062 1 31.09 355 LYS A CA 1
ATOM 2893 C C . LYS A 1 355 ? -13.484 -16.484 21.078 1 31.09 355 LYS A C 1
ATOM 2895 O O . LYS A 1 355 ? -13.125 -15.758 20.141 1 31.09 355 LYS A O 1
ATOM 2900 N N . MET B 1 1 ? 27.406 12.18 33.688 1 30.17 1 MET B N 1
ATOM 2901 C CA . MET B 1 1 ? 26.906 13.242 32.812 1 30.17 1 MET B CA 1
ATOM 2902 C C . MET B 1 1 ? 25.734 12.75 31.984 1 30.17 1 MET B C 1
ATOM 2904 O O . MET B 1 1 ? 25.859 11.742 31.281 1 30.17 1 MET B O 1
ATOM 2908 N N . ARG B 1 2 ? 24.547 12.906 32.344 1 47.91 2 ARG B N 1
ATOM 2909 C CA . ARG B 1 2 ? 23.375 12.297 31.703 1 47.91 2 ARG B CA 1
ATOM 2910 C C . ARG B 1 2 ? 23.359 12.586 30.203 1 47.91 2 ARG B C 1
ATOM 2912 O O . ARG B 1 2 ? 23.359 13.742 29.781 1 47.91 2 ARG B O 1
ATOM 2919 N N . THR B 1 3 ? 23.844 11.656 29.344 1 67.31 3 THR B N 1
ATOM 2920 C CA . THR B 1 3 ? 24.078 11.812 27.906 1 67.31 3 THR B CA 1
ATOM 2921 C C . THR B 1 3 ? 22.781 12.227 27.188 1 67.31 3 THR B C 1
ATOM 2923 O O . THR B 1 3 ? 21.719 11.656 27.453 1 67.31 3 THR B O 1
ATOM 2926 N N . THR B 1 4 ? 22.719 13.477 26.688 1 87.88 4 THR B N 1
ATOM 2927 C CA . THR B 1 4 ? 21.625 14.07 25.922 1 87.88 4 THR B CA 1
ATOM 2928 C C . THR B 1 4 ? 21.188 13.133 24.797 1 87.88 4 THR B C 1
ATOM 2930 O O . THR B 1 4 ? 22.016 12.641 24.031 1 87.88 4 THR B O 1
ATOM 2933 N N . LYS B 1 5 ? 19.953 12.75 24.844 1 95 5 LYS B N 1
ATOM 2934 C CA . LYS B 1 5 ? 19.422 11.844 23.844 1 95 5 LYS B CA 1
ATOM 2935 C C . LYS B 1 5 ? 19.203 12.555 22.516 1 95 5 LYS B C 1
ATOM 2937 O O . LYS B 1 5 ? 18.609 13.633 22.469 1 95 5 LYS B O 1
ATOM 2942 N N . ASN B 1 6 ? 19.734 11.969 21.453 1 97.88 6 ASN B N 1
ATOM 2943 C CA . ASN B 1 6 ? 19.484 12.461 20.094 1 97.88 6 ASN B CA 1
ATOM 2944 C C . ASN B 1 6 ? 18.156 11.938 19.547 1 97.88 6 ASN B C 1
ATOM 2946 O O . ASN B 1 6 ? 17.969 10.727 19.438 1 97.88 6 ASN B O 1
ATOM 2950 N N . ILE B 1 7 ? 17.266 12.867 19.25 1 98.56 7 ILE B N 1
ATOM 2951 C CA . ILE B 1 7 ? 15.953 12.5 18.703 1 98.56 7 ILE B CA 1
ATOM 2952 C C . ILE B 1 7 ? 15.828 13 17.266 1 98.56 7 ILE B C 1
ATOM 2954 O O . ILE B 1 7 ? 16 14.195 17 1 98.56 7 ILE B O 1
ATOM 2958 N N . LEU B 1 8 ? 15.578 12.094 16.344 1 98.81 8 LEU B N 1
ATOM 2959 C CA . LEU B 1 8 ? 15.344 12.484 14.961 1 98.81 8 LEU B CA 1
ATOM 2960 C C . LEU B 1 8 ? 13.914 12.984 14.773 1 98.81 8 LEU B C 1
ATOM 2962 O O . LEU B 1 8 ? 12.961 12.297 15.133 1 98.81 8 LEU B O 1
ATOM 2966 N N . VAL B 1 9 ? 13.758 14.203 14.336 1 98.81 9 VAL B N 1
ATOM 2967 C CA . VAL B 1 9 ? 12.461 14.766 13.992 1 98.81 9 VAL B CA 1
ATOM 2968 C C . VAL B 1 9 ? 12.375 14.984 12.484 1 98.81 9 VAL B C 1
ATOM 2970 O O . VAL B 1 9 ? 13.188 15.719 11.906 1 98.81 9 VAL B O 1
ATOM 2973 N N . ALA B 1 10 ? 11.398 14.336 11.844 1 98.44 10 ALA B N 1
ATOM 2974 C CA . ALA B 1 10 ? 11.367 14.352 10.383 1 98.44 10 ALA B CA 1
ATOM 2975 C C . ALA B 1 10 ? 9.977 14.711 9.867 1 98.44 10 ALA B C 1
ATOM 2977 O O . ALA B 1 10 ? 9.172 13.836 9.555 1 98.44 10 ALA B O 1
ATOM 2978 N N . PRO B 1 11 ? 9.688 15.953 9.664 1 96.56 11 PRO B N 1
ATOM 2979 C CA . PRO B 1 11 ? 8.406 16.391 9.102 1 96.56 11 PRO B CA 1
ATOM 2980 C C . PRO B 1 11 ? 8.336 16.219 7.586 1 96.56 11 PRO B C 1
ATOM 2982 O O . PRO B 1 11 ? 9.344 16.406 6.895 1 96.56 11 PRO B O 1
ATOM 2985 N N . LEU B 1 12 ? 7.156 15.969 7.117 1 93.25 12 LEU B N 1
ATOM 2986 C CA . LEU B 1 12 ? 6.879 15.852 5.688 1 93.25 12 LEU B CA 1
ATOM 2987 C C . LEU B 1 12 ? 6.934 17.219 5.012 1 93.25 12 LEU B C 1
ATOM 2989 O O . LEU B 1 12 ? 6.523 18.219 5.602 1 93.25 12 LEU B O 1
ATOM 2993 N N . ASN B 1 13 ? 7.43 17.172 3.752 1 88.12 13 ASN B N 1
ATOM 2994 C CA . ASN B 1 13 ? 7.438 18.375 2.941 1 88.12 13 ASN B CA 1
ATOM 2995 C C . ASN B 1 13 ? 6.285 18.391 1.943 1 88.12 13 ASN B C 1
ATOM 2997 O O . ASN B 1 13 ? 6.492 18.188 0.746 1 88.12 13 ASN B O 1
ATOM 3001 N N . TRP B 1 14 ? 5.145 18.5 2.363 1 79 14 TRP B N 1
ATOM 3002 C CA . TRP B 1 14 ? 3.92 18.656 1.585 1 79 14 TRP B CA 1
ATOM 3003 C C . TRP B 1 14 ? 3.156 19.906 2.008 1 79 14 TRP B C 1
ATOM 3005 O O . TRP B 1 14 ? 2.012 19.812 2.457 1 79 14 TRP B O 1
ATOM 3015 N N . GLY B 1 15 ? 3.736 20.984 1.736 1 75.81 15 GLY B N 1
ATOM 3016 C CA . GLY B 1 15 ? 3.361 22.25 2.344 1 75.81 15 GLY B CA 1
ATOM 3017 C C . GLY B 1 15 ? 4.105 22.531 3.635 1 75.81 15 GLY B C 1
ATOM 3018 O O . GLY B 1 15 ? 5 21.781 4.023 1 75.81 15 GLY B O 1
ATOM 3019 N N . LEU B 1 16 ? 3.812 23.594 4.277 1 82.62 16 LEU B N 1
ATOM 3020 C CA . LEU B 1 16 ? 4.594 24 5.438 1 82.62 16 LEU B CA 1
ATOM 3021 C C . LEU B 1 16 ? 3.906 23.594 6.73 1 82.62 16 LEU B C 1
ATOM 3023 O O . LEU B 1 16 ? 4.477 23.734 7.816 1 82.62 16 LEU B O 1
ATOM 3027 N N . GLY B 1 17 ? 2.762 23 6.598 1 88.94 17 GLY B N 1
ATOM 3028 C CA . GLY B 1 17 ? 1.976 22.641 7.77 1 88.94 17 GLY B CA 1
ATOM 3029 C C . GLY B 1 17 ? 2.654 21.609 8.648 1 88.94 17 GLY B C 1
ATOM 3030 O O . GLY B 1 17 ? 2.658 21.734 9.875 1 88.94 17 GLY B O 1
ATOM 3031 N N . HIS B 1 18 ? 3.254 20.656 8.055 1 91.62 18 HIS B N 1
ATOM 3032 C CA . HIS B 1 18 ? 3.924 19.609 8.812 1 91.62 18 HIS B CA 1
ATOM 3033 C C . HIS B 1 18 ? 5.145 20.156 9.547 1 91.62 18 HIS B C 1
ATOM 3035 O O . HIS B 1 18 ? 5.379 19.828 10.711 1 91.62 18 HIS B O 1
ATOM 3041 N N . ALA B 1 19 ? 5.832 20.969 8.844 1 92.5 19 ALA B N 1
ATOM 3042 C CA . ALA B 1 19 ? 7.004 21.578 9.469 1 92.5 19 ALA B CA 1
ATOM 3043 C C . ALA B 1 19 ? 6.602 22.469 10.633 1 92.5 19 ALA B C 1
ATOM 3045 O O . ALA B 1 19 ? 7.191 22.406 11.711 1 92.5 19 ALA B O 1
ATOM 3046 N N . THR B 1 20 ? 5.59 23.25 10.445 1 92.44 20 THR B N 1
ATOM 3047 C CA . THR B 1 20 ? 5.211 24.234 11.453 1 92.44 20 THR B CA 1
ATOM 3048 C C . THR B 1 20 ? 4.617 23.547 12.68 1 92.44 20 THR B C 1
ATOM 3050 O O . THR B 1 20 ? 4.848 23.984 13.812 1 92.44 20 THR B O 1
ATOM 3053 N N . ARG B 1 21 ? 3.881 22.469 12.453 1 94.62 21 ARG B N 1
ATOM 3054 C CA . ARG B 1 21 ? 3.299 21.812 13.625 1 94.62 21 ARG B CA 1
ATOM 3055 C C . ARG B 1 21 ? 4.359 21.062 14.414 1 94.62 21 ARG B C 1
ATOM 3057 O O . ARG B 1 21 ? 4.121 20.641 15.555 1 94.62 21 ARG B O 1
ATOM 3064 N N . CYS B 1 22 ? 5.523 20.891 13.812 1 96.88 22 CYS B N 1
ATOM 3065 C CA . CYS B 1 22 ? 6.602 20.219 14.531 1 96.88 22 CYS B CA 1
ATOM 3066 C C . CYS B 1 22 ? 7.391 21.203 15.383 1 96.88 22 CYS B C 1
ATOM 3068 O O . CYS B 1 22 ? 8.164 20.797 16.25 1 96.88 22 CYS B O 1
ATOM 3070 N N . ILE B 1 23 ? 7.227 22.5 15.18 1 94.88 23 ILE B N 1
ATOM 3071 C CA . ILE B 1 23 ? 7.992 23.516 15.891 1 94.88 23 ILE B CA 1
ATOM 3072 C C . ILE B 1 23 ? 7.742 23.391 17.391 1 94.88 23 ILE B C 1
ATOM 3074 O O . ILE B 1 23 ? 8.688 23.297 18.188 1 94.88 23 ILE B O 1
ATOM 3078 N N . PRO B 1 24 ? 6.465 23.328 17.875 1 95 24 PRO B N 1
ATOM 3079 C CA . PRO B 1 24 ? 6.254 23.172 19.312 1 95 24 PRO B CA 1
ATOM 3080 C C . PRO B 1 24 ? 6.844 21.875 19.859 1 95 24 PRO B C 1
ATOM 3082 O O . PRO B 1 24 ? 7.281 21.828 21.016 1 95 24 PRO B O 1
ATOM 3085 N N . ILE B 1 25 ? 6.918 20.828 19.062 1 97.56 25 ILE B N 1
ATOM 3086 C CA . ILE B 1 25 ? 7.477 19.547 19.484 1 97.56 25 ILE B CA 1
ATOM 3087 C C . ILE B 1 25 ? 8.992 19.672 19.641 1 97.56 25 ILE B C 1
ATOM 3089 O O . ILE B 1 25 ? 9.555 19.219 20.641 1 97.56 25 ILE B O 1
ATOM 3093 N N . ILE B 1 26 ? 9.609 20.312 18.688 1 97.69 26 ILE B N 1
ATOM 3094 C CA . ILE B 1 26 ? 11.055 20.531 18.719 1 97.69 26 ILE B CA 1
ATOM 3095 C C . ILE B 1 26 ? 11.422 21.375 19.938 1 97.69 26 ILE B C 1
ATOM 3097 O O . ILE B 1 26 ? 12.367 21.047 20.672 1 97.69 26 ILE B O 1
ATOM 3101 N N . ARG B 1 27 ? 10.664 22.438 20.219 1 95.81 27 ARG B N 1
ATOM 3102 C CA . ARG B 1 27 ? 10.898 23.266 21.391 1 95.81 27 ARG B CA 1
ATOM 3103 C C . ARG B 1 27 ? 10.75 22.453 22.688 1 95.81 27 ARG B C 1
ATOM 3105 O O . ARG B 1 27 ? 11.539 22.609 23.609 1 95.81 27 ARG B O 1
ATOM 3112 N N . ALA B 1 28 ? 9.758 21.641 22.703 1 96.69 28 ALA B N 1
ATOM 3113 C CA . ALA B 1 28 ? 9.523 20.812 23.891 1 96.69 28 ALA B CA 1
ATOM 3114 C C . ALA B 1 28 ? 10.68 19.859 24.125 1 96.69 28 ALA B C 1
ATOM 3116 O O . ALA B 1 28 ? 11.086 19.625 25.281 1 96.69 28 ALA B O 1
ATOM 3117 N N . LEU B 1 29 ? 11.188 19.266 23.031 1 97.69 29 LEU B N 1
ATOM 3118 C CA . LEU B 1 29 ? 12.336 18.391 23.156 1 97.69 29 LEU B CA 1
ATOM 3119 C C . LEU B 1 29 ? 13.523 19.125 23.766 1 97.69 29 LEU B C 1
ATOM 3121 O O . LEU B 1 29 ? 14.156 18.625 24.703 1 97.69 29 LEU B O 1
ATOM 3125 N N . LEU B 1 30 ? 13.766 20.297 23.281 1 97.12 30 LEU B N 1
ATOM 3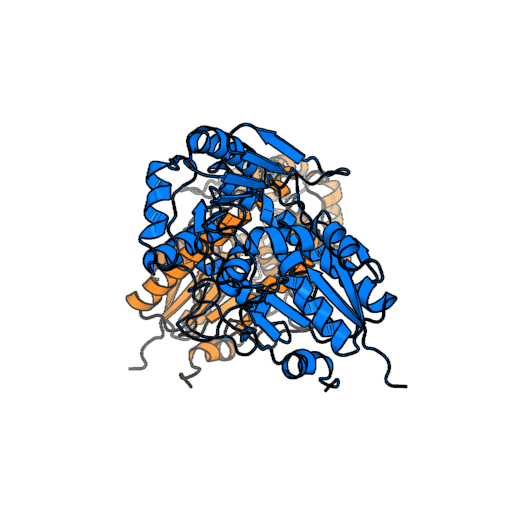126 C CA . LEU B 1 30 ? 14.859 21.125 23.797 1 97.12 30 LEU B CA 1
ATOM 3127 C C . LEU B 1 30 ? 14.641 21.469 25.266 1 97.12 30 LEU B C 1
ATOM 3129 O O . LEU B 1 30 ? 15.555 21.344 26.078 1 97.12 30 LEU B O 1
ATOM 3133 N N . ASP B 1 31 ? 13.438 21.828 25.609 1 95.81 31 ASP B N 1
ATOM 3134 C CA . ASP B 1 31 ? 13.086 22.203 26.969 1 95.81 31 ASP B CA 1
ATOM 3135 C C . ASP B 1 31 ? 13.25 21.031 27.938 1 95.81 31 ASP B C 1
ATOM 3137 O O . ASP B 1 31 ? 13.414 21.234 29.141 1 95.81 31 ASP B O 1
ATOM 3141 N N . HIS B 1 32 ? 13.219 19.891 27.422 1 96 32 HIS B N 1
ATOM 3142 C CA . HIS B 1 32 ? 13.32 18.719 28.266 1 96 32 HIS B CA 1
ATOM 3143 C C . HIS B 1 32 ? 14.695 18.062 28.141 1 96 32 HIS B C 1
ATOM 3145 O O . HIS B 1 32 ? 14.859 16.891 28.469 1 96 32 HIS B O 1
ATOM 3151 N N . GLY B 1 33 ? 15.602 18.781 27.594 1 95.06 33 GLY B N 1
ATOM 3152 C CA . GLY B 1 33 ? 17.016 18.406 27.641 1 95.06 33 GLY B CA 1
ATOM 3153 C C . GLY B 1 33 ? 17.391 17.391 26.562 1 95.06 33 GLY B C 1
ATOM 3154 O O . GLY B 1 33 ? 18.422 16.734 26.672 1 95.06 33 GLY B O 1
ATOM 3155 N N . MET B 1 34 ? 16.641 17.234 25.547 1 96.69 34 MET B N 1
ATOM 3156 C CA . MET B 1 34 ? 16.984 16.344 24.438 1 96.69 34 MET B CA 1
ATOM 3157 C C . MET B 1 34 ? 17.547 17.125 23.266 1 96.69 34 MET B C 1
ATOM 3159 O O . MET B 1 34 ? 17.5 18.359 23.25 1 96.69 34 MET B O 1
ATOM 3163 N N . ASN B 1 35 ? 18.172 16.422 22.375 1 97.81 35 ASN B N 1
ATOM 3164 C CA . ASN B 1 35 ? 18.797 17.047 21.219 1 97.81 35 ASN B CA 1
ATOM 3165 C C . ASN B 1 35 ? 18.078 16.672 19.922 1 97.81 35 ASN B C 1
ATOM 3167 O O . ASN B 1 35 ? 18.359 15.625 19.328 1 97.81 35 ASN B O 1
ATOM 3171 N N . PRO B 1 36 ? 17.234 17.547 19.438 1 98.56 36 PRO B N 1
ATOM 3172 C CA . PRO B 1 36 ? 16.578 17.25 18.172 1 98.56 36 PRO B CA 1
ATOM 3173 C C . PRO B 1 36 ? 17.5 17.391 16.969 1 98.56 36 PRO B C 1
ATOM 3175 O O . PRO B 1 36 ? 18.234 18.375 16.859 1 98.56 36 PRO B O 1
ATOM 3178 N N . ILE B 1 37 ? 17.531 16.422 16.188 1 98.75 37 ILE B N 1
ATOM 3179 C CA . ILE B 1 37 ? 18.141 16.453 14.867 1 98.75 37 ILE B CA 1
ATOM 3180 C C . ILE B 1 37 ? 17.062 16.422 13.789 1 98.75 37 ILE B C 1
ATOM 3182 O O . ILE B 1 37 ? 16.219 15.523 13.773 1 98.75 37 ILE B O 1
ATOM 3186 N N . ILE B 1 38 ? 17.109 17.406 12.875 1 98.62 38 ILE B N 1
ATOM 3187 C CA . ILE B 1 38 ? 15.977 17.609 11.984 1 98.62 38 ILE B CA 1
ATOM 3188 C C . ILE B 1 38 ? 16.312 17.062 10.602 1 98.62 38 ILE B C 1
ATOM 3190 O O . ILE B 1 38 ? 17.344 17.406 10.016 1 98.62 38 ILE B O 1
ATOM 3194 N N . ALA B 1 39 ? 15.477 16.172 10.102 1 98.19 39 ALA B N 1
ATOM 3195 C CA . ALA B 1 39 ? 15.609 15.648 8.742 1 98.19 39 ALA B CA 1
ATOM 3196 C C . ALA B 1 39 ? 14.367 15.953 7.914 1 98.19 39 ALA B C 1
ATOM 3198 O O . ALA B 1 39 ? 13.25 15.609 8.312 1 98.19 39 ALA B O 1
ATOM 3199 N N . SER B 1 40 ? 14.469 16.562 6.84 1 96.19 40 SER B N 1
ATOM 3200 C CA . SER B 1 40 ? 13.398 16.906 5.91 1 96.19 40 SER B CA 1
ATOM 3201 C C . SER B 1 40 ? 13.953 17.312 4.551 1 96.19 40 SER B C 1
ATOM 3203 O O . SER B 1 40 ? 15.055 16.906 4.176 1 96.19 40 SER B O 1
ATOM 3205 N N . ASP B 1 41 ? 13.156 17.922 3.746 1 92.38 41 ASP B N 1
ATOM 3206 C CA . ASP B 1 41 ? 13.586 18.375 2.432 1 92.38 41 ASP B CA 1
ATOM 3207 C C . ASP B 1 41 ? 12.812 19.641 2.014 1 92.38 41 ASP B C 1
ATOM 3209 O O . ASP B 1 41 ? 11.852 20.031 2.678 1 92.38 41 ASP B O 1
ATOM 3213 N N . GLY B 1 42 ? 13.359 20.344 1.069 1 87.69 42 GLY B N 1
ATOM 3214 C CA . GLY B 1 42 ? 12.656 21.438 0.427 1 87.69 42 GLY B CA 1
ATOM 3215 C C . GLY B 1 42 ? 12.344 22.578 1.374 1 87.69 42 GLY B C 1
ATOM 3216 O O . GLY B 1 42 ? 13.18 22.953 2.207 1 87.69 42 GLY B O 1
ATOM 3217 N N . GLU B 1 43 ? 11.203 23.109 1.227 1 83.5 43 GLU B N 1
ATOM 3218 C CA . GLU B 1 43 ? 10.797 24.312 1.949 1 83.5 43 GLU B CA 1
ATOM 3219 C C . GLU B 1 43 ? 10.602 24.016 3.436 1 83.5 43 GLU B C 1
ATOM 3221 O O . GLU B 1 43 ? 10.859 24.875 4.281 1 83.5 43 GLU B O 1
ATOM 3226 N N . ALA B 1 44 ? 10.156 22.828 3.699 1 88.62 44 ALA B N 1
ATOM 3227 C CA . ALA B 1 44 ? 9.977 22.453 5.098 1 88.62 44 ALA B CA 1
ATOM 3228 C C . ALA B 1 44 ? 11.297 22.5 5.855 1 88.62 44 ALA B C 1
ATOM 3230 O O . ALA B 1 44 ? 11.367 23.047 6.957 1 88.62 44 ALA B O 1
ATOM 3231 N N . LEU B 1 45 ? 12.32 21.984 5.211 1 92.19 45 LEU B N 1
ATOM 3232 C CA . LEU B 1 45 ? 13.641 22 5.824 1 92.19 45 LEU B CA 1
ATOM 3233 C C . LEU B 1 45 ? 14.156 23.422 6 1 92.19 45 LEU B C 1
ATOM 3235 O O . LEU B 1 45 ? 14.688 23.766 7.059 1 92.19 45 LEU B O 1
ATOM 3239 N N . GLU B 1 46 ? 13.938 24.203 5.02 1 87.75 46 GLU B N 1
ATOM 3240 C CA . GLU B 1 46 ? 14.438 25.578 5.051 1 87.75 46 GLU B CA 1
ATOM 3241 C C . GLU B 1 46 ? 13.742 26.391 6.141 1 87.75 46 GLU B C 1
ATOM 3243 O O . GLU B 1 46 ? 14.383 27.188 6.828 1 87.75 46 GLU B O 1
ATOM 3248 N N . LEU B 1 47 ? 12.523 26.172 6.285 1 86.56 47 LEU B N 1
ATOM 3249 C CA . LEU B 1 47 ? 11.773 26.859 7.328 1 86.56 47 LEU B CA 1
ATOM 3250 C C . LEU B 1 47 ? 12.305 26.516 8.711 1 86.56 47 LEU B C 1
ATOM 3252 O O . LEU B 1 47 ? 12.5 27.391 9.547 1 86.56 47 LEU B O 1
ATOM 3256 N N . LEU B 1 48 ? 12.562 25.297 8.914 1 93 48 LEU B N 1
ATOM 3257 C CA . LEU B 1 48 ? 13 24.844 10.227 1 93 48 LEU B CA 1
ATOM 3258 C C . LEU B 1 48 ? 14.43 25.312 10.516 1 93 48 LEU B C 1
ATOM 3260 O O . LEU B 1 48 ? 14.773 25.594 11.664 1 93 48 LEU B O 1
ATOM 3264 N N . LYS B 1 49 ? 15.227 25.406 9.469 1 92.62 49 LYS B N 1
ATOM 3265 C CA . LYS B 1 49 ? 16.562 25.984 9.633 1 92.62 49 LYS B CA 1
ATOM 3266 C C . LYS B 1 49 ? 16.484 27.422 10.125 1 92.62 49 LYS B C 1
ATOM 3268 O O . LYS B 1 49 ? 17.297 27.844 10.945 1 92.62 49 LYS B O 1
ATOM 3273 N N . PHE B 1 50 ? 15.547 28.031 9.602 1 86.25 50 PHE B N 1
ATOM 3274 C CA . PHE B 1 50 ? 15.352 29.422 10 1 86.25 50 PHE B CA 1
ATOM 3275 C C . PHE B 1 50 ? 14.867 29.516 11.438 1 86.25 50 PHE B C 1
ATOM 3277 O O . PHE B 1 50 ? 15.32 30.359 12.203 1 86.25 50 PHE B O 1
ATOM 3284 N N . GLU B 1 51 ? 13.961 28.688 11.812 1 89.56 51 GLU B N 1
ATOM 3285 C CA . GLU B 1 51 ? 13.352 28.703 13.141 1 89.56 51 GLU B CA 1
ATOM 3286 C C . GLU B 1 51 ? 14.344 28.25 14.211 1 89.56 51 GLU B C 1
ATOM 3288 O O . GLU B 1 51 ? 14.289 28.719 15.344 1 89.56 51 GLU B O 1
ATOM 3293 N N . PHE B 1 52 ? 15.195 27.328 13.797 1 94.31 52 PHE B N 1
ATOM 3294 C CA . PHE B 1 52 ? 16.156 26.75 14.727 1 94.31 52 PHE B CA 1
ATOM 3295 C C . PHE B 1 52 ? 17.562 26.719 14.125 1 94.31 52 PHE B C 1
ATOM 3297 O O . PHE B 1 52 ? 18.125 25.641 13.898 1 94.31 52 PHE B O 1
ATOM 3304 N N . PRO B 1 53 ? 18.203 27.828 14.008 1 93 53 PRO B N 1
ATOM 3305 C CA . PRO B 1 53 ? 19.453 27.922 13.258 1 93 53 PRO B CA 1
ATOM 3306 C C . PRO B 1 53 ? 20.594 27.125 13.914 1 93 53 PRO B C 1
ATOM 3308 O O . PRO B 1 53 ? 21.578 26.781 13.258 1 93 53 PRO B O 1
ATOM 3311 N N . SER B 1 54 ? 20.516 26.797 15.188 1 95.94 54 SER B N 1
ATOM 3312 C CA . SER B 1 54 ? 21.609 26.172 15.906 1 95.94 54 SER B CA 1
ATOM 3313 C C . SER B 1 54 ? 21.516 24.656 15.844 1 95.94 54 SER B C 1
ATOM 3315 O O . SER B 1 54 ? 22.438 23.953 16.25 1 95.94 54 SER B O 1
ATOM 3317 N N . LEU B 1 55 ? 20.453 24.141 15.352 1 97.56 55 LEU B N 1
ATOM 3318 C CA . LEU B 1 55 ? 20.25 22.688 15.352 1 97.56 55 LEU B CA 1
ATOM 3319 C C . LEU B 1 55 ? 20.922 22.047 14.148 1 97.56 55 LEU B C 1
ATOM 3321 O O . LEU B 1 55 ? 21.406 22.734 13.258 1 97.56 55 LEU B O 1
ATOM 3325 N N . THR B 1 56 ? 21.062 20.734 14.203 1 98.38 56 THR B N 1
ATOM 3326 C CA . THR B 1 56 ? 21.594 19.938 13.094 1 98.38 56 THR B CA 1
ATOM 3327 C C . THR B 1 56 ? 20.484 19.578 12.109 1 98.38 56 THR B C 1
ATOM 3329 O O . THR B 1 56 ? 19.406 19.141 12.516 1 98.38 56 THR B O 1
ATOM 3332 N N . PHE B 1 57 ? 20.812 19.75 10.812 1 97.94 57 PHE B N 1
ATOM 3333 C CA . PHE B 1 57 ? 19.828 19.5 9.773 1 97.94 57 PHE B CA 1
ATOM 3334 C C . PHE B 1 57 ? 20.375 18.5 8.75 1 97.94 57 PHE B C 1
ATOM 3336 O O . PHE B 1 57 ? 21.547 18.562 8.391 1 97.94 57 PHE B O 1
ATOM 3343 N N . ILE B 1 58 ? 19.578 17.656 8.32 1 97.94 58 ILE B N 1
ATOM 3344 C CA . ILE B 1 58 ? 19.922 16.641 7.32 1 97.94 58 ILE B CA 1
ATOM 3345 C C . ILE B 1 58 ? 18.906 16.688 6.18 1 97.94 58 ILE B C 1
ATOM 3347 O O . ILE B 1 58 ? 17.703 16.609 6.41 1 97.94 58 ILE B O 1
ATOM 3351 N N . SER B 1 59 ? 19.375 16.75 4.965 1 95.62 59 SER B N 1
ATOM 3352 C CA . SER B 1 59 ? 18.5 16.688 3.797 1 95.62 59 SER B CA 1
ATOM 3353 C C . SER B 1 59 ? 18.25 15.234 3.395 1 95.62 59 SER B C 1
ATOM 3355 O O . SER B 1 59 ? 19.188 14.445 3.246 1 95.62 59 SER B O 1
ATOM 3357 N N . ILE B 1 60 ? 17.016 14.906 3.285 1 94.12 60 ILE B N 1
ATOM 3358 C CA . ILE B 1 60 ? 16.672 13.539 2.895 1 94.12 60 ILE B CA 1
ATOM 3359 C C . ILE B 1 60 ? 15.922 13.555 1.567 1 94.12 60 ILE B C 1
ATOM 3361 O O . ILE B 1 60 ? 15.484 14.617 1.104 1 94.12 60 ILE B O 1
ATOM 3365 N N . PRO B 1 61 ? 15.75 12.383 0.916 1 85.12 61 PRO B N 1
ATOM 3366 C CA . PRO B 1 61 ? 15.094 12.344 -0.393 1 85.12 61 PRO B CA 1
ATOM 3367 C C . PRO B 1 61 ? 13.648 12.836 -0.345 1 85.12 61 PRO B C 1
ATOM 3369 O O . PRO B 1 61 ? 12.945 12.602 0.639 1 85.12 61 PRO B O 1
ATOM 3372 N N . SER B 1 62 ? 13.234 13.461 -1.457 1 78.94 62 SER B N 1
ATOM 3373 C CA . SER B 1 62 ? 11.914 14.078 -1.532 1 78.94 62 SER B CA 1
ATOM 3374 C C . SER B 1 62 ? 10.898 13.125 -2.152 1 78.94 62 SER B C 1
ATOM 3376 O O . SER B 1 62 ? 11.258 12.258 -2.951 1 78.94 62 SER B O 1
ATOM 3378 N N . TYR B 1 63 ? 9.664 13.219 -1.692 1 68.12 63 TYR B N 1
ATOM 3379 C CA . TYR B 1 63 ? 8.57 12.477 -2.305 1 68.12 63 TYR B CA 1
ATOM 3380 C C . TYR B 1 63 ? 8.211 13.055 -3.668 1 68.12 63 TYR B C 1
ATOM 3382 O O . TYR B 1 63 ? 7.637 12.359 -4.512 1 68.12 63 TYR B O 1
ATOM 3390 N N . LYS B 1 64 ? 8.867 14.062 -4.094 1 61.62 64 LYS B N 1
ATOM 3391 C CA . LYS B 1 64 ? 8.602 14.789 -5.328 1 61.62 64 LYS B CA 1
ATOM 3392 C C . LYS B 1 64 ? 7.141 14.648 -5.75 1 61.62 64 LYS B C 1
ATOM 3394 O O . LYS B 1 64 ? 6.852 14.211 -6.867 1 61.62 64 LYS B O 1
ATOM 3399 N N . ILE B 1 65 ? 6.125 14.844 -4.902 1 54.59 65 ILE B N 1
ATOM 3400 C CA . ILE B 1 65 ? 4.715 14.672 -5.234 1 54.59 65 ILE B CA 1
ATOM 3401 C C . ILE B 1 65 ? 4.25 15.828 -6.113 1 54.59 65 ILE B C 1
ATOM 3403 O O . ILE B 1 65 ? 4.426 17 -5.758 1 54.59 65 ILE B O 1
ATOM 3407 N N . LYS B 1 66 ? 4.074 15.57 -7.375 1 54.44 66 LYS B N 1
ATOM 3408 C CA . LYS B 1 66 ? 3.553 16.609 -8.258 1 54.44 66 LYS B CA 1
ATOM 3409 C C . LYS B 1 66 ? 2.029 16.672 -8.188 1 54.44 66 LYS B C 1
ATOM 3411 O O . LYS B 1 66 ? 1.351 15.648 -8.273 1 54.44 66 LYS B O 1
ATOM 3416 N N . TYR B 1 67 ? 1.489 17.891 -7.668 1 48 67 TYR B N 1
ATOM 3417 C CA . TYR B 1 67 ? 0.047 18.094 -7.637 1 48 67 TYR B CA 1
ATOM 3418 C C . TYR B 1 67 ? -0.482 18.438 -9.023 1 48 67 TYR B C 1
ATOM 3420 O O . TYR B 1 67 ? 0.2 19.094 -9.812 1 48 67 TYR B O 1
ATOM 3428 N N . ALA B 1 68 ? -1.479 17.672 -9.383 1 49.91 68 ALA B N 1
ATOM 3429 C CA . ALA B 1 68 ? -2.076 17.953 -10.68 1 49.91 68 ALA B CA 1
ATOM 3430 C C . ALA B 1 68 ? -2.607 19.375 -10.742 1 49.91 68 ALA B C 1
ATOM 3432 O O . ALA B 1 68 ? -3.189 19.875 -9.773 1 49.91 68 ALA B O 1
ATOM 3433 N N . LYS B 1 69 ? -2.332 20.156 -11.773 1 47.31 69 LYS B N 1
ATOM 3434 C CA . LYS B 1 69 ? -2.766 21.531 -12.016 1 47.31 69 LYS B CA 1
ATOM 3435 C C . LYS B 1 69 ? -4.289 21.625 -12.023 1 47.31 69 LYS B C 1
ATOM 3437 O O . LYS B 1 69 ? -4.852 22.625 -11.57 1 47.31 69 LYS B O 1
ATOM 3442 N N . LYS B 1 70 ? -4.945 20.625 -12.703 1 47.88 70 LYS B N 1
ATOM 3443 C CA . LYS B 1 70 ? -6.402 20.609 -12.797 1 47.88 70 LYS B CA 1
ATOM 3444 C C . LYS B 1 70 ? -6.992 19.438 -12.031 1 47.88 70 LYS B C 1
ATOM 3446 O O . LYS B 1 70 ? -6.383 18.359 -11.969 1 47.88 70 LYS B O 1
ATOM 3451 N N . GLY B 1 71 ? -8.07 19.641 -11.312 1 43.59 71 GLY B N 1
ATOM 3452 C CA . GLY B 1 71 ? -8.75 18.75 -10.391 1 43.59 71 GLY B CA 1
ATOM 3453 C C . GLY B 1 71 ? -8.914 17.344 -10.945 1 43.59 71 GLY B C 1
ATOM 3454 O O . GLY B 1 71 ? -8.719 16.359 -10.227 1 43.59 71 GLY B O 1
ATOM 3455 N N . ARG B 1 72 ? -9.297 17.281 -12.188 1 43 72 ARG B N 1
ATOM 3456 C CA . ARG B 1 72 ? -9.641 15.992 -12.766 1 43 72 ARG B CA 1
ATOM 3457 C C . ARG B 1 72 ? -8.406 15.109 -12.906 1 43 72 ARG B C 1
ATOM 3459 O O . ARG B 1 72 ? -8.492 13.883 -12.82 1 43 72 ARG B O 1
ATOM 3466 N N . PHE B 1 73 ? -7.469 15.828 -13.148 1 39.97 73 PHE B N 1
ATOM 3467 C CA . PHE B 1 73 ? -6.254 15.062 -13.406 1 39.97 73 PHE B CA 1
ATOM 3468 C C . PHE B 1 73 ? -5.551 14.711 -12.102 1 39.97 73 PHE B C 1
ATOM 3470 O O . PHE B 1 73 ? -4.559 13.977 -12.102 1 39.97 73 PHE B O 1
ATOM 3477 N N . PHE B 1 74 ? -6.047 15.383 -11.133 1 41.25 74 PHE B N 1
ATOM 3478 C CA . PHE B 1 74 ? -5.488 15.164 -9.797 1 41.25 74 PHE B CA 1
ATOM 3479 C C . PHE B 1 74 ? -5.48 13.688 -9.445 1 41.25 74 PHE B C 1
ATOM 3481 O O . PHE B 1 74 ? -4.496 13.172 -8.906 1 41.25 74 PHE B O 1
ATOM 3488 N N . LYS B 1 75 ? -6.582 13.055 -9.891 1 41.47 75 LYS B N 1
ATOM 3489 C CA . LYS B 1 75 ? -6.738 11.641 -9.562 1 41.47 75 LYS B CA 1
ATOM 3490 C C . LYS B 1 75 ? -5.664 10.797 -10.242 1 41.47 75 LYS B C 1
ATOM 3492 O O . LYS B 1 75 ? -5.137 9.859 -9.641 1 41.47 75 LYS B O 1
ATOM 3497 N N . TRP B 1 76 ? -5.453 11.258 -11.445 1 38.62 76 TRP B N 1
ATOM 3498 C CA . TRP B 1 76 ? -4.547 10.453 -12.258 1 38.62 76 TRP B CA 1
ATOM 3499 C C . TRP B 1 76 ? -3.123 10.531 -11.711 1 38.62 76 TRP B C 1
ATOM 3501 O O . TRP B 1 76 ? -2.412 9.523 -11.68 1 38.62 76 TRP B O 1
ATOM 3511 N N . LYS B 1 77 ? -2.695 11.656 -11.375 1 45.66 77 LYS B N 1
ATOM 3512 C CA . LYS B 1 77 ? -1.322 11.859 -10.922 1 45.66 77 LYS B CA 1
ATOM 3513 C C . LYS B 1 77 ? -1.083 11.195 -9.57 1 45.66 77 LYS B C 1
ATOM 3515 O O . LYS B 1 77 ? 0.022 10.719 -9.297 1 45.66 77 LYS B O 1
ATOM 3520 N N . LEU B 1 78 ? -2.152 11.117 -8.945 1 44.66 78 LEU B N 1
ATOM 3521 C CA . LEU B 1 78 ? -2.025 10.453 -7.652 1 44.66 78 LEU B CA 1
ATOM 3522 C C . LEU B 1 78 ? -1.642 8.992 -7.828 1 44.66 78 LEU B C 1
ATOM 3524 O O . LEU B 1 78 ? -0.857 8.453 -7.043 1 44.66 78 LEU B O 1
ATOM 3528 N N . MET B 1 79 ? -2.176 8.438 -9.039 1 44 79 MET B N 1
ATOM 3529 C CA . MET B 1 79 ? -1.96 7.031 -9.359 1 44 79 MET B CA 1
ATOM 3530 C C . MET B 1 79 ? -0.498 6.773 -9.711 1 44 79 MET B C 1
ATOM 3532 O O . MET B 1 79 ? 0.064 5.746 -9.32 1 44 79 MET B O 1
ATOM 3536 N N . GLN B 1 80 ? 0.059 7.605 -10.703 1 48.72 80 GLN B N 1
ATOM 3537 C CA . GLN B 1 80 ? 1.481 7.578 -11.023 1 48.72 80 GLN B CA 1
ATOM 3538 C C . GLN B 1 80 ? 2.336 7.652 -9.766 1 48.72 80 GLN B C 1
ATOM 3540 O O . GLN B 1 80 ? 3.471 7.172 -9.75 1 48.72 80 GLN B O 1
ATOM 3545 N N . ASN B 1 81 ? 1.615 7.848 -8.648 1 60.09 81 ASN B N 1
ATOM 3546 C CA . ASN B 1 81 ? 2.172 8.336 -7.395 1 60.09 81 ASN B CA 1
ATOM 3547 C C . ASN B 1 81 ? 2.445 7.191 -6.422 1 60.09 81 ASN B C 1
ATOM 3549 O O . ASN B 1 81 ? 3.357 7.277 -5.598 1 60.09 81 ASN B O 1
ATOM 3553 N N . SER B 1 82 ? 2.02 5.98 -6.938 1 69.62 82 SER B N 1
ATOM 3554 C CA . SER B 1 82 ? 2.244 4.969 -5.91 1 69.62 82 SER B CA 1
ATOM 3555 C C . SER B 1 82 ? 3.674 4.441 -5.961 1 69.62 82 SER B C 1
ATOM 3557 O O . SER B 1 82 ? 4.32 4.285 -4.922 1 69.62 82 SER B O 1
ATOM 3559 N N . HIS B 1 83 ? 4.234 4.199 -7.195 1 72 83 HIS B N 1
ATOM 3560 C CA . HIS B 1 83 ? 5.609 3.721 -7.297 1 72 83 HIS B CA 1
ATOM 3561 C C . HIS B 1 83 ? 6.598 4.762 -6.785 1 72 83 HIS B C 1
ATOM 3563 O O . HIS B 1 83 ? 7.57 4.422 -6.113 1 72 83 HIS B O 1
ATOM 3569 N N . THR B 1 84 ? 6.227 5.934 -7.121 1 77.25 84 THR B N 1
ATOM 3570 C CA . THR B 1 84 ? 7.078 7.023 -6.668 1 77.25 84 THR B CA 1
ATOM 3571 C C . THR B 1 84 ? 7.055 7.133 -5.145 1 77.25 84 THR B C 1
ATOM 3573 O O . THR B 1 84 ? 8.094 7.34 -4.516 1 77.25 84 THR B O 1
ATOM 3576 N N . VAL B 1 85 ? 5.875 6.941 -4.648 1 81.44 85 VAL B N 1
ATOM 3577 C CA . VAL B 1 85 ? 5.73 7.012 -3.197 1 81.44 85 VAL B CA 1
ATOM 3578 C C . VAL B 1 85 ? 6.469 5.848 -2.545 1 81.44 85 VAL B C 1
ATOM 3580 O O . VAL B 1 85 ? 7.203 6.039 -1.573 1 81.44 85 VAL B O 1
ATOM 3583 N N . LEU B 1 86 ? 6.332 4.691 -3.123 1 84.12 86 LEU B N 1
ATOM 3584 C CA . LEU B 1 86 ? 6.984 3.514 -2.564 1 84.12 86 LEU B CA 1
ATOM 3585 C C . LEU B 1 86 ? 8.5 3.637 -2.664 1 84.12 86 LEU B C 1
ATOM 3587 O O . LEU B 1 86 ? 9.227 3.242 -1.744 1 84.12 86 LEU B O 1
ATOM 3591 N N . ARG B 1 87 ? 8.938 4.156 -3.756 1 84.5 87 ARG B N 1
ATOM 3592 C CA . ARG B 1 87 ? 10.375 4.383 -3.92 1 84.5 87 ARG B CA 1
ATOM 3593 C C . ARG B 1 87 ? 10.883 5.406 -2.912 1 84.5 87 ARG B C 1
ATOM 3595 O O . ARG B 1 87 ? 11.961 5.238 -2.338 1 84.5 87 ARG B O 1
ATOM 3602 N N . ALA B 1 88 ? 10.125 6.418 -2.73 1 86 88 ALA B N 1
ATOM 3603 C CA . ALA B 1 88 ? 10.492 7.438 -1.754 1 86 88 ALA B CA 1
ATOM 3604 C C . ALA B 1 88 ? 10.586 6.848 -0.35 1 86 88 ALA B C 1
ATOM 3606 O O . ALA B 1 88 ? 11.516 7.145 0.398 1 86 88 ALA B O 1
ATOM 3607 N N . ILE B 1 89 ? 9.641 6.031 -0.041 1 89.38 89 ILE B N 1
ATOM 3608 C CA . ILE B 1 89 ? 9.641 5.375 1.264 1 89.38 89 ILE B CA 1
ATOM 3609 C C . ILE B 1 89 ? 10.891 4.512 1.408 1 89.38 89 ILE B C 1
ATOM 3611 O O . ILE B 1 89 ? 11.539 4.527 2.455 1 89.38 89 ILE B O 1
ATOM 3615 N N . PHE B 1 90 ? 11.266 3.852 0.368 1 89.5 90 PHE B N 1
ATOM 3616 C CA . PHE B 1 90 ? 12.445 2.994 0.378 1 89.5 90 PHE B CA 1
ATOM 3617 C C . PHE B 1 90 ? 13.711 3.812 0.602 1 89.5 90 PHE B C 1
ATOM 3619 O O . PHE B 1 90 ? 14.531 3.475 1.456 1 89.5 90 PHE B O 1
ATOM 3626 N N . LEU B 1 91 ? 13.797 4.824 -0.133 1 91.75 91 LEU B N 1
ATOM 3627 C CA . LEU B 1 91 ? 14.969 5.691 -0.018 1 91.75 91 LEU B CA 1
ATOM 3628 C C . LEU B 1 91 ? 15.039 6.324 1.367 1 91.75 91 LEU B C 1
ATOM 3630 O O . LEU B 1 91 ? 16.125 6.48 1.928 1 91.75 91 LEU B O 1
ATOM 3634 N N . GLU B 1 92 ? 13.93 6.672 1.967 1 93.69 92 GLU B N 1
ATOM 3635 C CA . GLU B 1 92 ? 13.875 7.203 3.326 1 93.69 92 GLU B CA 1
ATOM 3636 C C . GLU B 1 92 ? 14.367 6.176 4.34 1 93.69 92 GLU B C 1
ATOM 3638 O O . GLU B 1 92 ? 15.07 6.523 5.293 1 93.69 92 GLU B O 1
ATOM 3643 N N . ARG B 1 93 ? 13.969 5 4.109 1 93.62 93 ARG B N 1
ATOM 3644 C CA . ARG B 1 93 ? 14.383 3.934 5.012 1 93.62 93 ARG B CA 1
ATOM 3645 C C . ARG B 1 93 ? 15.898 3.781 5.012 1 93.62 93 ARG B C 1
ATOM 3647 O O . ARG B 1 93 ? 16.516 3.627 6.07 1 93.62 93 ARG B O 1
ATOM 3654 N N . LEU B 1 94 ? 16.453 3.803 3.826 1 93.5 94 LEU B N 1
ATOM 3655 C CA . LEU B 1 94 ? 17.906 3.705 3.703 1 93.5 94 LEU B CA 1
ATOM 3656 C C . LEU B 1 94 ? 18.594 4.887 4.383 1 93.5 94 LEU B C 1
ATOM 3658 O O . LEU B 1 94 ? 19.562 4.707 5.117 1 93.5 94 LEU B O 1
ATOM 3662 N N . ALA B 1 95 ? 18.078 6.016 4.117 1 95.88 95 ALA B N 1
ATOM 3663 C CA . ALA B 1 95 ? 18.625 7.223 4.734 1 95.88 95 ALA B CA 1
ATOM 3664 C C . ALA B 1 95 ? 18.516 7.164 6.254 1 95.88 95 ALA B C 1
ATOM 3666 O O . ALA B 1 95 ? 19.453 7.547 6.965 1 95.88 95 ALA B O 1
ATOM 3667 N N . THR B 1 96 ? 17.406 6.688 6.719 1 97.5 96 THR B N 1
ATOM 3668 C CA . THR B 1 96 ? 17.156 6.605 8.156 1 97.5 96 THR B CA 1
ATOM 3669 C C . THR B 1 96 ? 18.188 5.699 8.828 1 97.5 96 THR B C 1
ATOM 3671 O O . THR B 1 96 ? 18.734 6.043 9.883 1 97.5 96 THR B O 1
ATOM 3674 N N . LYS B 1 97 ? 18.453 4.598 8.242 1 96.69 97 LYS B N 1
ATOM 3675 C CA . LYS B 1 97 ? 19.438 3.674 8.781 1 96.69 97 LYS B CA 1
ATOM 3676 C C . LYS B 1 97 ? 20.797 4.352 8.922 1 96.69 97 LYS B C 1
ATOM 3678 O O . LYS B 1 97 ? 21.453 4.238 9.969 1 96.69 97 LYS B O 1
ATOM 3683 N N . LYS B 1 98 ? 21.172 5.051 7.895 1 97.44 98 LYS B N 1
ATOM 3684 C CA . LYS B 1 98 ? 22.453 5.758 7.906 1 97.44 98 LYS B CA 1
ATOM 3685 C C . LYS B 1 98 ? 22.469 6.855 8.969 1 97.44 98 LYS B C 1
ATOM 3687 O O . LYS B 1 98 ? 23.453 7.016 9.688 1 97.44 98 LYS B O 1
ATOM 3692 N N . ILE B 1 99 ? 21.438 7.578 9.109 1 98.12 99 ILE B N 1
ATOM 3693 C CA . ILE B 1 99 ? 21.344 8.695 10.047 1 98.12 99 ILE B CA 1
ATOM 3694 C C . ILE B 1 99 ? 21.438 8.18 11.477 1 98.12 99 ILE B C 1
ATOM 3696 O O . ILE B 1 99 ? 22.109 8.773 12.312 1 98.12 99 ILE B O 1
ATOM 3700 N N . ILE B 1 100 ? 20.719 7.078 11.734 1 98.12 100 ILE B N 1
ATOM 3701 C CA . ILE B 1 100 ? 20.734 6.492 13.07 1 98.12 100 ILE B CA 1
ATOM 3702 C C . ILE B 1 100 ? 22.172 6.145 13.461 1 98.12 100 ILE B C 1
ATOM 3704 O O . ILE B 1 100 ? 22.609 6.469 14.57 1 98.12 100 ILE B O 1
ATOM 3708 N N . ALA B 1 101 ? 22.875 5.57 12.516 1 97.75 101 ALA B N 1
ATOM 3709 C CA . ALA B 1 101 ? 24.25 5.133 12.789 1 97.75 101 ALA B CA 1
ATOM 3710 C C . ALA B 1 101 ? 25.188 6.328 12.945 1 97.75 101 ALA B C 1
ATOM 3712 O O . ALA B 1 101 ? 25.969 6.387 13.891 1 97.75 101 ALA B O 1
ATOM 3713 N N . VAL B 1 102 ? 25.125 7.316 12.102 1 98 102 VAL B N 1
ATOM 3714 C CA . VAL B 1 102 ? 26.062 8.438 12.039 1 98 102 VAL B CA 1
ATOM 3715 C C . VAL B 1 102 ? 25.828 9.375 13.219 1 98 102 VAL B C 1
ATOM 3717 O O . VAL B 1 102 ? 26.766 9.891 13.805 1 98 102 VAL B O 1
ATOM 3720 N N . TYR B 1 103 ? 24.562 9.562 13.648 1 97.94 103 TYR B N 1
ATOM 3721 C CA . TYR B 1 103 ? 24.25 10.594 14.633 1 97.94 103 TYR B CA 1
ATOM 3722 C C . TYR B 1 103 ? 23.844 9.961 15.961 1 97.94 103 TYR B C 1
ATOM 3724 O O . TYR B 1 103 ? 23.422 10.664 16.891 1 97.94 103 TYR B O 1
ATOM 3732 N N . ASN B 1 104 ? 23.922 8.641 16 1 97.06 104 ASN B N 1
ATOM 3733 C CA . ASN B 1 104 ? 23.562 7.914 17.219 1 97.06 104 ASN B CA 1
ATOM 3734 C C . ASN B 1 104 ? 22.156 8.289 17.703 1 97.06 104 ASN B C 1
ATOM 3736 O O . ASN B 1 104 ? 21.984 8.703 18.859 1 97.06 104 ASN B O 1
ATOM 3740 N N . ILE B 1 105 ? 21.203 8.141 16.844 1 98.06 105 ILE B N 1
ATOM 3741 C CA . ILE B 1 105 ? 19.828 8.477 17.141 1 98.06 105 ILE B CA 1
ATOM 3742 C C . ILE B 1 105 ? 19.25 7.477 18.141 1 98.06 105 ILE B C 1
ATOM 3744 O O . ILE B 1 105 ? 19.406 6.266 17.969 1 98.06 105 ILE B O 1
ATOM 3748 N N . GLN B 1 106 ? 18.562 8.008 19.094 1 97.56 106 GLN B N 1
ATOM 3749 C CA . GLN B 1 106 ? 18.031 7.145 20.141 1 97.56 106 GLN B CA 1
ATOM 3750 C C . GLN B 1 106 ? 16.5 7.145 20.141 1 97.56 106 GLN B C 1
ATOM 3752 O O . GLN B 1 106 ? 15.867 6.41 20.891 1 97.56 106 GLN B O 1
ATOM 3757 N N . GLY B 1 107 ? 15.852 7.906 19.328 1 98.12 107 GLY B N 1
ATOM 3758 C CA . GLY B 1 107 ? 14.414 7.965 19.109 1 98.12 107 GLY B CA 1
ATOM 3759 C C . GLY B 1 107 ? 14.039 8.711 17.844 1 98.12 107 GLY B C 1
ATOM 3760 O O . GLY B 1 107 ? 14.812 9.547 17.359 1 98.12 107 GLY B O 1
ATOM 3761 N N . ILE B 1 108 ? 12.883 8.391 17.344 1 98.69 108 ILE B N 1
ATOM 3762 C CA . ILE B 1 108 ? 12.438 9.008 16.094 1 98.69 108 ILE B CA 1
ATOM 3763 C C . ILE B 1 108 ? 11.031 9.586 16.281 1 98.69 108 ILE B C 1
ATOM 3765 O O . ILE B 1 108 ? 10.172 8.953 16.891 1 98.69 108 ILE B O 1
ATOM 3769 N N . ILE B 1 109 ? 10.836 10.766 15.82 1 98.75 109 ILE B N 1
ATOM 3770 C CA . ILE B 1 109 ? 9.516 11.359 15.609 1 98.75 109 ILE B CA 1
ATOM 3771 C C . ILE B 1 109 ? 9.305 11.625 14.117 1 98.75 109 ILE B C 1
ATOM 3773 O O . ILE B 1 109 ? 9.93 12.523 13.547 1 98.75 109 ILE B O 1
ATOM 3777 N N . SER B 1 110 ? 8.492 10.859 13.508 1 98.5 110 SER B N 1
ATOM 3778 C CA . SER B 1 110 ? 8.195 10.961 12.086 1 98.5 110 SER B CA 1
ATOM 3779 C C . SER B 1 110 ? 6.828 11.578 11.844 1 98.5 110 SER B C 1
ATOM 3781 O O . SER B 1 110 ? 5.805 11.008 12.219 1 98.5 110 SER B O 1
ATOM 3783 N N . ASP B 1 111 ? 6.809 12.688 11.211 1 97.62 111 ASP B N 1
ATOM 3784 C CA . ASP B 1 111 ? 5.531 13.312 10.891 1 97.62 111 ASP B CA 1
ATOM 3785 C C . ASP B 1 111 ? 5.105 12.977 9.461 1 97.62 111 ASP B C 1
ATOM 3787 O O . ASP B 1 111 ? 5.492 13.672 8.516 1 97.62 111 ASP B O 1
ATOM 3791 N N . ASN B 1 112 ? 4.32 11.961 9.352 1 94.06 112 ASN B N 1
ATOM 3792 C CA . ASN B 1 112 ? 3.676 11.523 8.117 1 94.06 112 ASN B CA 1
ATOM 3793 C C . ASN B 1 112 ? 4.699 11.062 7.082 1 94.06 112 ASN B C 1
ATOM 3795 O O . ASN B 1 112 ? 4.488 11.227 5.879 1 94.06 112 ASN B O 1
ATOM 3799 N N . ARG B 1 113 ? 5.84 10.617 7.523 1 94 113 ARG B N 1
ATOM 3800 C CA . ARG B 1 113 ? 6.84 10 6.66 1 94 113 ARG B CA 1
ATOM 3801 C C . ARG B 1 113 ? 7.02 8.523 7 1 94 113 ARG B C 1
ATOM 3803 O O . ARG B 1 113 ? 7.684 8.18 7.984 1 94 113 ARG B O 1
ATOM 3810 N N . LEU B 1 114 ? 6.586 7.711 6.137 1 91 114 LEU B N 1
ATOM 3811 C CA . LEU B 1 114 ? 6.465 6.289 6.43 1 91 114 LEU B CA 1
ATOM 3812 C C . LEU B 1 114 ? 7.828 5.605 6.379 1 91 114 LEU B C 1
ATOM 3814 O O . LEU B 1 114 ? 8.016 4.547 6.984 1 91 114 LEU B O 1
ATOM 3818 N N . GLY B 1 115 ? 8.766 6.199 5.719 1 92.81 115 GLY B N 1
ATOM 3819 C CA . GLY B 1 115 ? 10.094 5.605 5.594 1 92.81 115 GLY B CA 1
ATOM 3820 C C . GLY B 1 115 ? 11.008 5.934 6.758 1 92.81 115 GLY B C 1
ATOM 3821 O O . GLY B 1 115 ? 12.047 5.309 6.934 1 92.81 115 GLY B O 1
ATOM 3822 N N . ILE B 1 116 ? 10.602 6.879 7.562 1 97 116 ILE B N 1
ATOM 3823 C CA . ILE B 1 116 ? 11.367 7.281 8.734 1 97 116 ILE B CA 1
ATOM 3824 C C . ILE B 1 116 ? 11 6.398 9.922 1 97 116 ILE B C 1
ATOM 3826 O O . ILE B 1 116 ? 10.219 6.812 10.789 1 97 116 ILE B O 1
ATOM 3830 N N . TYR B 1 117 ? 11.609 5.23 9.922 1 96.56 117 TYR B N 1
ATOM 3831 C CA . TYR B 1 117 ? 11.211 4.188 10.859 1 96.56 117 TYR B CA 1
ATOM 3832 C C . TYR B 1 117 ? 12.359 3.217 11.109 1 96.56 117 TYR B C 1
ATOM 3834 O O . TYR B 1 117 ? 13.18 2.977 10.227 1 96.56 117 TYR B O 1
ATOM 3842 N N . SER B 1 118 ? 12.445 2.736 12.336 1 96.25 118 SER B N 1
ATOM 3843 C CA . SER B 1 118 ? 13.383 1.684 12.711 1 96.25 118 SER B CA 1
ATOM 3844 C C . SER B 1 118 ? 12.797 0.776 13.789 1 96.25 118 SER B C 1
ATOM 3846 O O . SER B 1 118 ? 12.141 1.252 14.719 1 96.25 118 SER B O 1
ATOM 3848 N N . LYS B 1 119 ? 13.023 -0.487 13.672 1 92.75 119 LYS B N 1
ATOM 3849 C CA . LYS B 1 119 ? 12.578 -1.441 14.68 1 92.75 119 LYS B CA 1
ATOM 3850 C C . LYS B 1 119 ? 13.508 -1.442 15.891 1 92.75 119 LYS B C 1
ATOM 3852 O O . LYS B 1 119 ? 13.164 -1.986 16.938 1 92.75 119 LYS B O 1
ATOM 3857 N N . LYS B 1 120 ? 14.633 -0.838 15.805 1 94.62 120 LYS B N 1
ATOM 3858 C CA . LYS B 1 120 ? 15.688 -0.96 16.812 1 94.62 120 LYS B CA 1
ATOM 3859 C C . LYS B 1 120 ? 15.523 0.083 17.906 1 94.62 120 LYS B C 1
ATOM 3861 O O . LYS B 1 120 ? 16.062 -0.075 19 1 94.62 120 LYS B O 1
ATOM 3866 N N . ILE B 1 121 ? 14.938 1.13 17.594 1 96.94 121 ILE B N 1
ATOM 3867 C CA . ILE B 1 121 ? 14.781 2.215 18.562 1 96.94 121 ILE B CA 1
ATOM 3868 C C . ILE B 1 121 ? 13.32 2.666 18.594 1 96.94 121 ILE B C 1
ATOM 3870 O O . ILE B 1 121 ? 12.562 2.391 17.672 1 96.94 121 ILE B O 1
ATOM 3874 N N . PRO B 1 122 ? 12.836 3.41 19.594 1 97.88 122 PRO B N 1
ATOM 3875 C CA . PRO B 1 122 ? 11.453 3.879 19.672 1 97.88 122 PRO B CA 1
ATOM 3876 C C . PRO B 1 122 ? 11.109 4.875 18.562 1 97.88 122 PRO B C 1
ATOM 3878 O O . PRO B 1 122 ? 11.883 5.805 18.297 1 97.88 122 PRO B O 1
ATOM 3881 N N . CYS B 1 123 ? 10.016 4.629 17.922 1 98.31 123 CYS B N 1
ATOM 3882 C CA . CYS B 1 123 ? 9.555 5.484 16.828 1 98.31 123 CYS B CA 1
ATOM 3883 C C . CYS B 1 123 ? 8.148 6.004 17.109 1 98.31 123 CYS B C 1
ATOM 3885 O O . CYS B 1 123 ? 7.23 5.223 17.344 1 98.31 123 CYS B O 1
ATOM 3887 N N . VAL B 1 124 ? 8.016 7.312 17.062 1 98.56 124 VAL B N 1
ATOM 3888 C CA . VAL B 1 124 ? 6.715 7.965 17.188 1 98.56 124 VAL B CA 1
ATOM 3889 C C . VAL B 1 124 ? 6.25 8.461 15.812 1 98.56 124 VAL B C 1
ATOM 3891 O O . VAL B 1 124 ? 7.023 9.078 15.078 1 98.56 124 VAL B O 1
ATOM 3894 N N . TYR B 1 125 ? 5.055 8.141 15.5 1 98.38 125 TYR B N 1
ATOM 3895 C CA . TYR B 1 125 ? 4.426 8.609 14.273 1 98.38 125 TYR B CA 1
ATOM 3896 C C . TYR B 1 125 ? 3.41 9.711 14.57 1 98.38 125 TYR B C 1
ATOM 3898 O O . TYR B 1 125 ? 2.559 9.555 15.453 1 98.38 125 TYR B O 1
ATOM 3906 N N . ILE B 1 126 ? 3.521 10.82 13.875 1 98.31 126 ILE B N 1
ATOM 3907 C CA . ILE B 1 126 ? 2.547 11.891 14.039 1 98.31 126 ILE B CA 1
ATOM 3908 C C . ILE B 1 126 ? 1.641 11.969 12.812 1 98.31 126 ILE B C 1
ATOM 3910 O O . ILE B 1 126 ? 2.123 12.031 11.68 1 98.31 126 ILE B O 1
ATOM 3914 N N . THR B 1 127 ? 0.352 11.922 13.055 1 97 127 THR B N 1
ATOM 3915 C CA . THR B 1 127 ? -0.597 12.086 11.961 1 97 127 THR B CA 1
ATOM 3916 C C . THR B 1 127 ? -1.957 12.539 12.484 1 97 127 THR B C 1
ATOM 3918 O O . THR B 1 127 ? -2.346 12.188 13.602 1 97 127 THR B O 1
ATOM 3921 N N . HIS B 1 128 ? -2.594 13.344 11.727 1 96.38 128 HIS B N 1
ATOM 3922 C CA . HIS B 1 128 ? -3.984 13.672 12.016 1 96.38 128 HIS B CA 1
ATOM 3923 C C . HIS B 1 128 ? -4.934 12.891 11.102 1 96.38 128 HIS B C 1
ATOM 3925 O O . HIS B 1 128 ? -6.137 13.148 11.094 1 96.38 128 HIS B O 1
ATOM 3931 N N . GLN B 1 129 ? -4.34 12.047 10.328 1 94.38 129 GLN B N 1
ATOM 3932 C CA . GLN B 1 129 ? -5.094 11.258 9.359 1 94.38 129 GLN B CA 1
ATOM 3933 C C . GLN B 1 129 ? -4.945 9.766 9.633 1 94.38 129 GLN B C 1
ATOM 3935 O O . GLN B 1 129 ? -4.375 9.039 8.82 1 94.38 129 GLN B O 1
ATOM 3940 N N . LEU B 1 130 ? -5.602 9.367 10.68 1 95.88 130 LEU B N 1
ATOM 3941 C CA . LEU B 1 130 ? -5.684 7.922 10.875 1 95.88 130 LEU B CA 1
ATOM 3942 C C . LEU B 1 130 ? -6.469 7.266 9.742 1 95.88 130 LEU B C 1
ATOM 3944 O O . LEU B 1 130 ? -6.125 6.168 9.297 1 95.88 130 LEU B O 1
ATOM 3948 N N . ASN B 1 131 ? -7.508 7.953 9.336 1 93.19 131 ASN B N 1
ATOM 3949 C CA . ASN B 1 131 ? -8.203 7.648 8.094 1 93.19 131 ASN B CA 1
ATOM 3950 C C . ASN B 1 131 ? -7.719 8.531 6.945 1 93.19 131 ASN B C 1
ATOM 3952 O O . ASN B 1 131 ? -7.73 9.758 7.059 1 93.19 131 ASN B O 1
ATOM 3956 N N . VAL B 1 132 ? -7.289 7.859 5.914 1 87.81 132 VAL B N 1
ATOM 3957 C CA . VAL B 1 132 ? -6.801 8.602 4.758 1 87.81 132 VAL B CA 1
ATOM 3958 C C . VAL B 1 132 ? -7.918 8.758 3.732 1 87.81 132 VAL B C 1
ATOM 3960 O O . VAL B 1 132 ? -8.422 7.77 3.193 1 87.81 132 VAL B O 1
ATOM 3963 N N . LEU B 1 133 ? -8.312 9.953 3.496 1 78.62 133 LEU B N 1
ATOM 3964 C CA . LEU B 1 133 ? -9.414 10.188 2.564 1 78.62 133 LEU B CA 1
ATOM 3965 C C . LEU B 1 133 ? -8.914 10.203 1.124 1 78.62 133 LEU B C 1
ATOM 3967 O O . LEU B 1 133 ? -8.258 11.156 0.7 1 78.62 133 LEU B O 1
ATOM 3971 N N . THR B 1 134 ? -9.117 9.148 0.374 1 77.12 134 THR B N 1
ATOM 3972 C CA . THR B 1 134 ? -8.68 9.016 -1.011 1 77.12 134 THR B CA 1
ATOM 3973 C C . THR B 1 134 ? -9.852 8.68 -1.92 1 77.12 134 THR B C 1
ATOM 3975 O O . THR B 1 134 ? -9.695 7.953 -2.906 1 77.12 134 THR B O 1
ATOM 3978 N N . GLY B 1 135 ? -11.039 9.086 -1.56 1 77.88 135 GLY B N 1
ATOM 3979 C CA . GLY B 1 135 ? -12.211 8.797 -2.363 1 77.88 135 GLY B CA 1
ATOM 3980 C C . GLY B 1 135 ? -12.719 7.375 -2.184 1 77.88 135 GLY B C 1
ATOM 3981 O O . GLY B 1 135 ? -12.945 6.93 -1.058 1 77.88 135 GLY B O 1
ATOM 3982 N N . ASN B 1 136 ? -12.781 6.602 -3.311 1 75.31 136 ASN B N 1
ATOM 3983 C CA . ASN B 1 136 ? -13.383 5.273 -3.293 1 75.31 136 ASN B CA 1
ATOM 3984 C C . ASN B 1 136 ? -12.438 4.23 -2.711 1 75.31 136 ASN B C 1
ATOM 3986 O O . ASN B 1 136 ? -12.852 3.107 -2.416 1 75.31 136 ASN B O 1
ATOM 3990 N N . THR B 1 137 ? -11.195 4.645 -2.434 1 81.81 137 THR B N 1
ATOM 3991 C CA . THR B 1 137 ? -10.234 3.688 -1.896 1 81.81 137 THR B CA 1
ATOM 3992 C C . THR B 1 137 ? -9.938 3.982 -0.428 1 81.81 137 THR B C 1
ATOM 3994 O O . THR B 1 137 ? -9.055 3.363 0.17 1 81.81 137 THR B O 1
ATOM 3997 N N . THR B 1 138 ? -10.711 4.832 0.177 1 85.69 138 THR B N 1
ATOM 3998 C CA . THR B 1 138 ? -10.469 5.324 1.528 1 85.69 138 THR B CA 1
ATOM 3999 C C . THR B 1 138 ? -10.406 4.164 2.52 1 85.69 138 THR B C 1
ATOM 4001 O O . THR B 1 138 ? -9.516 4.121 3.373 1 85.69 138 THR B O 1
ATOM 4004 N N . LEU B 1 139 ? -11.281 3.281 2.301 1 87.69 139 LEU B N 1
ATOM 4005 C CA . LEU B 1 139 ? -11.352 2.182 3.256 1 87.69 139 LEU B CA 1
ATOM 4006 C C . LEU B 1 139 ? -10.062 1.362 3.236 1 87.69 139 LEU B C 1
ATOM 4008 O O . LEU B 1 139 ? -9.484 1.083 4.289 1 87.69 139 LEU B O 1
ATOM 4012 N N . ILE B 1 140 ? -9.539 1.072 2.051 1 88.56 140 ILE B N 1
ATOM 4013 C CA . ILE B 1 140 ? -8.375 0.205 1.914 1 88.56 140 ILE B CA 1
ATOM 4014 C C . ILE B 1 140 ? -7.109 0.979 2.279 1 88.56 140 ILE B C 1
ATOM 4016 O O . ILE B 1 140 ? -6.242 0.466 2.99 1 88.56 140 ILE B O 1
ATOM 4020 N N . THR B 1 141 ? -7.047 2.195 1.808 1 89.06 141 THR B N 1
ATOM 4021 C CA . THR B 1 141 ? -5.871 3.002 2.111 1 89.06 141 THR B CA 1
ATOM 4022 C C . THR B 1 141 ? -5.773 3.273 3.609 1 89.06 141 THR B C 1
ATOM 4024 O O . THR B 1 141 ? -4.68 3.25 4.18 1 89.06 141 THR B O 1
ATOM 4027 N N . SER B 1 142 ? -6.926 3.506 4.238 1 92.56 142 SER B N 1
ATOM 4028 C CA . SER B 1 142 ? -6.945 3.721 5.684 1 92.56 142 SER B CA 1
ATOM 4029 C C . SER B 1 142 ? -6.535 2.457 6.434 1 92.56 142 SER B C 1
ATOM 4031 O O . SER B 1 142 ? -5.742 2.52 7.379 1 92.56 142 SER B O 1
ATOM 4033 N N . TRP B 1 143 ? -7.074 1.371 5.984 1 92.25 143 TRP B N 1
ATOM 4034 C CA . TRP B 1 143 ? -6.746 0.094 6.609 1 92.25 143 TRP B CA 1
ATOM 4035 C C . TRP B 1 143 ? -5.246 -0.177 6.535 1 92.25 143 TRP B C 1
ATOM 4037 O O . TRP B 1 143 ? -4.621 -0.51 7.547 1 92.25 143 TRP B O 1
ATOM 4047 N N . LEU B 1 144 ? -4.645 -0.052 5.375 1 91.12 144 LEU B N 1
ATOM 4048 C CA . LEU B 1 144 ? -3.211 -0.257 5.188 1 91.12 144 LEU B CA 1
ATOM 4049 C C . LEU B 1 144 ? -2.406 0.718 6.043 1 91.12 144 LEU B C 1
ATOM 4051 O O . LEU B 1 144 ? -1.417 0.331 6.668 1 91.12 144 LEU B O 1
ATOM 4055 N N . HIS B 1 145 ? -2.832 1.937 6.027 1 93.44 145 HIS B N 1
ATOM 4056 C CA . HIS B 1 145 ? -2.17 2.953 6.836 1 93.44 145 HIS B CA 1
ATOM 4057 C C . HIS B 1 145 ? -2.178 2.576 8.312 1 93.44 145 HIS B C 1
ATOM 4059 O O . HIS B 1 145 ? -1.159 2.697 8.992 1 93.44 145 HIS B O 1
ATOM 4065 N N . GLN B 1 146 ? -3.279 2.145 8.758 1 95.69 146 GLN B N 1
ATOM 4066 C CA . GLN B 1 146 ? -3.42 1.755 10.156 1 95.69 146 GLN B CA 1
ATOM 4067 C C . GLN B 1 146 ? -2.527 0.562 10.484 1 95.69 146 GLN B C 1
ATOM 4069 O O . GLN B 1 146 ? -1.974 0.481 11.586 1 95.69 146 GLN B O 1
ATOM 4074 N N . LEU B 1 147 ? -2.355 -0.397 9.562 1 94.56 147 LEU B N 1
ATOM 4075 C CA . LEU B 1 147 ? -1.429 -1.504 9.766 1 94.56 147 LEU B CA 1
ATOM 4076 C C . LEU B 1 147 ? -0.005 -0.993 9.953 1 94.56 147 LEU B C 1
ATOM 4078 O O . LEU B 1 147 ? 0.741 -1.514 10.789 1 94.56 147 LEU B O 1
ATOM 4082 N N . VAL B 1 148 ? 0.324 0.023 9.211 1 94.69 148 VAL B N 1
ATOM 4083 C CA . VAL B 1 148 ? 1.659 0.605 9.305 1 94.69 148 VAL B CA 1
ATOM 4084 C C . VAL B 1 148 ? 1.813 1.332 10.641 1 94.69 148 VAL B C 1
ATOM 4086 O O . VAL B 1 148 ? 2.84 1.201 11.312 1 94.69 148 VAL B O 1
ATOM 4089 N N . ILE B 1 149 ? 0.774 2.088 10.992 1 96.56 149 ILE B N 1
ATOM 4090 C CA . ILE B 1 149 ? 0.79 2.852 12.242 1 96.56 149 ILE B CA 1
ATOM 4091 C C . ILE B 1 149 ? 1.037 1.912 13.414 1 96.56 149 ILE B C 1
ATOM 4093 O O . ILE B 1 149 ? 1.783 2.248 14.344 1 96.56 149 ILE B O 1
ATOM 4097 N N . LYS B 1 150 ? 0.503 0.745 13.344 1 96.62 150 LYS B N 1
ATOM 4098 C CA . LYS B 1 150 ? 0.602 -0.227 14.43 1 96.62 150 LYS B CA 1
ATOM 4099 C C . LYS B 1 150 ? 2.049 -0.664 14.648 1 96.62 150 LYS B C 1
ATOM 4101 O O . LYS B 1 150 ? 2.387 -1.207 15.703 1 96.62 150 LYS B O 1
ATOM 4106 N N . GLN B 1 151 ? 2.918 -0.449 13.648 1 95.31 151 GLN B N 1
ATOM 4107 C CA . GLN B 1 151 ? 4.312 -0.864 13.75 1 95.31 151 GLN B CA 1
ATOM 4108 C C . GLN B 1 151 ? 5.113 0.114 14.609 1 95.31 151 GLN B C 1
ATOM 4110 O O . GLN B 1 151 ? 6.199 -0.217 15.086 1 95.31 151 GLN B O 1
ATOM 4115 N N . TYR B 1 152 ? 4.637 1.343 14.766 1 97.19 152 TYR B N 1
ATOM 4116 C CA . TYR B 1 152 ? 5.336 2.359 15.547 1 97.19 152 TYR B CA 1
ATOM 4117 C C . TYR B 1 152 ? 5.121 2.141 17.047 1 97.19 152 TYR B C 1
ATOM 4119 O O . TYR B 1 152 ? 4.125 1.546 17.453 1 97.19 152 TYR B O 1
ATOM 4127 N N . THR B 1 153 ? 6.066 2.643 17.812 1 97.62 153 THR B N 1
ATOM 4128 C CA . THR B 1 153 ? 5.941 2.545 19.266 1 97.62 153 THR B CA 1
ATOM 4129 C C . THR B 1 153 ? 4.707 3.293 19.766 1 97.62 153 THR B C 1
ATOM 4131 O O . THR B 1 153 ? 4 2.82 20.656 1 97.62 153 THR B O 1
ATOM 4134 N N . SER B 1 154 ? 4.523 4.422 19.156 1 97.62 154 SER B N 1
ATOM 4135 C CA . SER B 1 154 ? 3.379 5.266 19.484 1 97.62 154 SER B CA 1
ATOM 4136 C C . SER B 1 154 ? 2.979 6.137 18.312 1 97.62 154 SER B C 1
ATOM 4138 O O . SER B 1 154 ? 3.797 6.41 17.422 1 97.62 154 SER B O 1
ATOM 4140 N N . CYS B 1 155 ? 1.751 6.453 18.25 1 98.38 155 CYS B N 1
ATOM 4141 C CA . CYS B 1 155 ? 1.229 7.41 17.281 1 98.38 155 CYS B CA 1
ATOM 4142 C C . CYS B 1 155 ? 0.59 8.602 17.984 1 98.38 155 CYS B C 1
ATOM 4144 O O . CYS B 1 155 ? -0.324 8.438 18.797 1 98.38 155 CYS B O 1
ATOM 4146 N N . TRP B 1 156 ? 1.104 9.773 17.75 1 98.44 156 TRP B N 1
ATOM 4147 C CA . TRP B 1 156 ? 0.566 10.992 18.328 1 98.44 156 TRP B CA 1
ATOM 4148 C C . TRP B 1 156 ? -0.351 11.711 17.344 1 98.44 156 TRP B C 1
ATOM 4150 O O . TRP B 1 156 ? 0.065 12.055 16.234 1 98.44 156 TRP B O 1
ATOM 4160 N N . VAL B 1 157 ? -1.567 11.914 17.703 1 97.94 157 VAL B N 1
ATOM 4161 C CA . VAL B 1 157 ? -2.533 12.664 16.906 1 97.94 157 VAL B CA 1
ATOM 4162 C C . VAL B 1 157 ? -2.703 14.062 17.484 1 97.94 157 VAL B C 1
ATOM 4164 O O . VAL B 1 157 ? -3.152 14.227 18.625 1 97.94 157 VAL B O 1
ATOM 4167 N N . PRO B 1 158 ? -2.354 15.07 16.734 1 97.31 158 PRO B N 1
ATOM 4168 C CA . PRO B 1 158 ? -2.529 16.438 17.25 1 97.31 158 PRO B CA 1
ATOM 4169 C C . PRO B 1 158 ? -3.979 16.906 17.172 1 97.31 158 PRO B C 1
ATOM 4171 O O . PRO B 1 158 ? -4.309 17.797 16.375 1 97.31 158 PRO B O 1
ATOM 4174 N N . ASP B 1 159 ? -4.781 16.359 17.984 1 96.81 159 ASP B N 1
ATOM 4175 C CA . ASP B 1 159 ? -6.199 16.672 18.125 1 96.81 159 ASP B CA 1
ATOM 4176 C C . ASP B 1 159 ? -6.703 16.375 19.531 1 96.81 159 ASP B C 1
ATOM 4178 O O . ASP B 1 159 ? -6.004 15.727 20.312 1 96.81 159 ASP B O 1
ATOM 4182 N N . PHE B 1 160 ? -7.852 16.922 19.844 1 95.06 160 PHE B N 1
ATOM 4183 C CA . PHE B 1 160 ? -8.477 16.609 21.125 1 95.06 160 PHE B CA 1
ATOM 4184 C C . PHE B 1 160 ? -8.875 15.141 21.188 1 95.06 160 PHE B C 1
ATOM 4186 O O . PHE B 1 160 ? -9.266 14.555 20.172 1 95.06 160 PHE B O 1
ATOM 4193 N N . GLU B 1 161 ? -8.781 14.672 22.391 1 93.12 161 GLU B N 1
ATOM 4194 C CA . GLU B 1 161 ? -9.336 13.336 22.609 1 93.12 161 GLU B CA 1
ATOM 4195 C C . GLU B 1 161 ? -10.859 13.391 22.75 1 93.12 161 GLU B C 1
ATOM 4197 O O . GLU B 1 161 ? -11.414 14.422 23.141 1 93.12 161 GLU B O 1
ATOM 4202 N N . GLY B 1 162 ? -11.602 12.422 22.25 1 91.75 162 GLY B N 1
ATOM 4203 C CA . GLY B 1 162 ? -13.039 12.344 22.453 1 91.75 162 GLY B CA 1
ATOM 4204 C C . GLY B 1 162 ? -13.844 12.852 21.266 1 91.75 162 GLY B C 1
ATOM 4205 O O . GLY B 1 162 ? -13.297 13.047 20.188 1 91.75 162 GLY B O 1
ATOM 4206 N N . ASP B 1 163 ? -15.086 13.172 21.453 1 90.75 163 ASP B N 1
ATOM 4207 C CA . ASP B 1 163 ? -16.031 13.469 20.375 1 90.75 163 ASP B CA 1
ATOM 4208 C C . ASP B 1 163 ? -15.938 14.93 19.938 1 90.75 163 ASP B C 1
ATOM 4210 O O . ASP B 1 163 ? -16.188 15.258 18.781 1 90.75 163 ASP B O 1
ATOM 4214 N N . ARG B 1 164 ? -15.68 15.805 20.906 1 91.75 164 ARG B N 1
ATOM 4215 C CA . ARG B 1 164 ? -15.461 17.203 20.562 1 91.75 164 ARG B CA 1
ATOM 4216 C C . ARG B 1 164 ? -14.023 17.453 20.125 1 91.75 164 ARG B C 1
ATOM 4218 O O . ARG B 1 164 ? -13.141 17.703 20.953 1 91.75 164 ARG B O 1
ATOM 4225 N N . ASN B 1 165 ? -13.812 17.25 18.844 1 95.62 165 ASN B N 1
ATOM 4226 C CA . ASN B 1 165 ? -12.477 17.328 18.281 1 95.62 165 ASN B CA 1
ATOM 4227 C C . ASN B 1 165 ? -12.453 18.141 16.984 1 95.62 165 ASN B C 1
ATOM 4229 O O . ASN B 1 165 ? -13.492 18.641 16.547 1 95.62 165 ASN B O 1
ATOM 4233 N N . LEU B 1 166 ? -11.297 18.312 16.438 1 96.75 166 LEU B N 1
ATOM 4234 C CA . LEU B 1 166 ? -11.164 19.188 15.281 1 96.75 166 LEU B CA 1
ATOM 4235 C C . LEU B 1 166 ? -11.211 18.375 13.992 1 96.75 166 LEU B C 1
ATOM 4237 O O . LEU B 1 166 ? -11.664 18.875 12.953 1 96.75 166 LEU B O 1
ATOM 4241 N N . THR B 1 167 ? -10.82 17.094 14.008 1 97 167 THR B N 1
ATOM 4242 C CA . THR B 1 167 ? -10.57 16.406 12.75 1 97 167 THR B CA 1
ATOM 4243 C C . THR B 1 167 ? -11.68 15.406 12.453 1 97 167 THR B C 1
ATOM 4245 O O . THR B 1 167 ? -11.766 14.867 11.344 1 97 167 THR B O 1
ATOM 4248 N N . GLY B 1 168 ? -12.523 15.07 13.406 1 95.94 168 GLY B N 1
ATOM 4249 C CA . GLY B 1 168 ? -13.586 14.109 13.172 1 95.94 168 GLY B CA 1
ATOM 4250 C C . GLY B 1 168 ? -13.07 12.75 12.727 1 95.94 168 GLY B C 1
ATOM 4251 O O . GLY B 1 168 ? -12.172 12.188 13.359 1 95.94 168 GLY B O 1
ATOM 4252 N N . ASP B 1 169 ? -13.508 12.281 11.586 1 93.69 169 ASP B N 1
ATOM 4253 C CA . ASP B 1 169 ? -13.219 10.93 11.109 1 93.69 169 ASP B CA 1
ATOM 4254 C C . ASP B 1 169 ? -11.781 10.828 10.594 1 93.69 169 ASP B C 1
ATOM 4256 O O . ASP B 1 169 ? -11.258 9.727 10.406 1 93.69 169 ASP B O 1
ATOM 4260 N N . LEU B 1 170 ? -11.164 11.953 10.344 1 95.25 170 LEU B N 1
ATOM 4261 C CA . LEU B 1 170 ? -9.781 11.914 9.898 1 95.25 170 LEU B CA 1
ATOM 4262 C C . LEU B 1 170 ? -8.867 11.383 11 1 95.25 170 LEU B C 1
ATOM 4264 O O . LEU B 1 170 ? -8.055 10.484 10.758 1 95.25 170 LEU B O 1
ATOM 4268 N N . GLY B 1 171 ? -9.039 11.93 12.203 1 96.69 171 GLY B N 1
ATOM 4269 C CA . GLY B 1 171 ? -8.125 11.625 13.289 1 96.69 171 GLY B CA 1
ATOM 4270 C C . GLY B 1 171 ? -8.703 10.672 14.32 1 96.69 171 GLY B C 1
ATOM 4271 O O . GLY B 1 171 ? -8.023 10.297 15.281 1 96.69 171 GLY B O 1
ATOM 4272 N N . HIS B 1 172 ? -9.898 10.234 14.133 1 96.5 172 HIS B N 1
ATOM 4273 C CA . HIS B 1 172 ? -10.555 9.375 15.117 1 96.5 172 HIS B CA 1
ATOM 4274 C C . HIS B 1 172 ? -11.148 8.133 14.453 1 96.5 172 HIS B C 1
ATOM 4276 O O . HIS B 1 172 ? -11.867 8.25 13.453 1 96.5 172 HIS B O 1
ATOM 4282 N N . LEU B 1 173 ? -10.836 7.035 15.039 1 94.94 173 LEU B N 1
ATOM 4283 C CA . LEU B 1 173 ? -11.305 5.75 14.531 1 94.94 173 LEU B CA 1
ATOM 4284 C C . LEU B 1 173 ? -12.461 5.23 15.375 1 94.94 173 LEU B C 1
ATOM 4286 O O . LEU B 1 173 ? -12.516 5.469 16.578 1 94.94 173 LEU B O 1
ATOM 4290 N N . LYS B 1 174 ? -13.32 4.516 14.688 1 90.88 174 LYS B N 1
ATOM 4291 C CA . LYS B 1 174 ? -14.391 3.855 15.43 1 90.88 174 LYS B CA 1
ATOM 4292 C C . LYS B 1 174 ? -13.828 2.854 16.438 1 90.88 174 LYS B C 1
ATOM 4294 O O . LYS B 1 174 ? -14.266 2.812 17.578 1 90.88 174 LYS B O 1
ATOM 4299 N N . LYS B 1 175 ? -12.867 2.068 15.992 1 91 175 LYS B N 1
ATOM 4300 C CA . LYS B 1 175 ? -12.102 1.18 16.859 1 91 175 LYS B CA 1
ATOM 4301 C C . LYS B 1 175 ? -10.68 1.692 17.047 1 91 175 LYS B C 1
ATOM 4303 O O . LYS B 1 175 ? -9.844 1.565 16.156 1 91 175 LYS B O 1
ATOM 4308 N N . PRO B 1 176 ? -10.445 2.188 18.219 1 92 176 PRO B N 1
ATOM 4309 C CA . PRO B 1 176 ? -9.148 2.822 18.438 1 92 176 PRO B CA 1
ATOM 4310 C C . PRO B 1 176 ? -7.984 1.831 18.375 1 92 176 PRO B C 1
ATOM 4312 O O . PRO B 1 176 ? -8.133 0.677 18.781 1 92 176 PRO B O 1
ATOM 4315 N N . LEU B 1 177 ? -6.883 2.252 17.844 1 95.56 177 LEU B N 1
ATOM 4316 C CA . LEU B 1 177 ? -5.629 1.511 17.938 1 95.56 177 LEU B CA 1
ATOM 4317 C C . LEU B 1 177 ? -4.996 1.683 19.328 1 95.56 177 LEU B C 1
ATOM 4319 O O . LEU B 1 177 ? -5.074 2.762 19.906 1 95.56 177 LEU B O 1
ATOM 4323 N N . THR B 1 178 ? -4.273 0.732 19.719 1 95.31 178 THR B N 1
ATOM 4324 C CA . THR B 1 178 ? -3.768 0.702 21.094 1 95.31 178 THR B CA 1
ATOM 4325 C C . THR B 1 178 ? -2.602 1.672 21.266 1 95.31 178 THR B C 1
ATOM 4327 O O . THR B 1 178 ? -2.35 2.164 22.359 1 95.31 178 THR B O 1
ATOM 4330 N N . ASN B 1 179 ? -1.913 1.945 20.219 1 97.25 179 ASN B N 1
ATOM 4331 C CA . ASN B 1 179 ? -0.717 2.77 20.359 1 97.25 179 ASN B CA 1
ATOM 4332 C C . ASN B 1 179 ? -0.978 4.215 19.938 1 97.25 179 ASN B C 1
ATOM 4334 O O . ASN B 1 179 ? -0.039 4.98 19.719 1 97.25 179 ASN B O 1
ATOM 4338 N N . VAL B 1 180 ? -2.248 4.605 19.781 1 97.69 180 VAL B N 1
ATOM 4339 C CA . VAL B 1 180 ? -2.602 5.969 19.391 1 97.69 180 VAL B CA 1
ATOM 4340 C C . VAL B 1 180 ? -2.852 6.816 20.641 1 97.69 180 VAL B C 1
ATOM 4342 O O . VAL B 1 180 ? -3.592 6.406 21.531 1 97.69 180 VAL B O 1
ATOM 4345 N N . LEU B 1 181 ? -2.213 7.965 20.734 1 97.19 181 LEU B N 1
ATOM 4346 C CA . LEU B 1 181 ? -2.406 8.961 21.781 1 97.19 181 LEU B CA 1
ATOM 4347 C C . LEU B 1 181 ? -2.756 10.32 21.172 1 97.19 181 LEU B C 1
ATOM 4349 O O . LEU B 1 181 ? -2.189 10.719 20.156 1 97.19 181 LEU B O 1
ATOM 4353 N N . TYR B 1 182 ? -3.68 10.992 21.828 1 96.12 182 TYR B N 1
ATOM 4354 C CA . TYR B 1 182 ? -4.047 12.328 21.375 1 96.12 182 TYR B CA 1
ATOM 4355 C C . TYR B 1 182 ? -3.262 13.398 22.125 1 96.12 182 TYR B C 1
ATOM 4357 O O . TYR B 1 182 ? -3.408 13.539 23.344 1 96.12 182 TYR B O 1
ATOM 4365 N N . LEU B 1 183 ? -2.539 14.156 21.453 1 94.81 183 LEU B N 1
ATOM 4366 C CA . LEU B 1 183 ? -1.629 15.164 21.984 1 94.81 183 LEU B CA 1
ATOM 4367 C C . LEU B 1 183 ? -2.381 16.438 22.344 1 94.81 183 LEU B C 1
ATOM 4369 O O . LEU B 1 183 ? -1.917 17.234 23.172 1 94.81 183 LEU B O 1
ATOM 4373 N N . GLY B 1 184 ? -3.537 16.547 21.781 1 93.69 184 GLY B N 1
ATOM 4374 C CA . GLY B 1 184 ? -4.16 17.859 21.719 1 93.69 184 GLY B CA 1
ATOM 4375 C C . GLY B 1 184 ? -3.672 18.703 20.547 1 93.69 184 GLY B C 1
ATOM 4376 O O . GLY B 1 184 ? -2.57 18.484 20.047 1 93.69 184 GLY B O 1
ATOM 4377 N N . PRO B 1 185 ? -4.52 19.641 20.125 1 95 185 PRO B N 1
ATOM 4378 C CA . PRO B 1 185 ? -4.051 20.531 19.062 1 95 185 PRO B CA 1
ATOM 4379 C C . PRO B 1 185 ? -2.82 21.344 19.469 1 95 185 PRO B C 1
ATOM 4381 O O . PRO B 1 185 ? -2.713 21.781 20.609 1 95 185 PRO B O 1
ATOM 4384 N N . ILE B 1 186 ? -1.912 21.516 18.547 1 94.62 186 ILE B N 1
ATOM 4385 C CA . ILE B 1 186 ? -0.676 22.234 18.859 1 94.62 186 ILE B CA 1
ATOM 4386 C C . ILE B 1 186 ? -0.512 23.422 17.906 1 94.62 186 ILE B C 1
ATOM 4388 O O . ILE B 1 186 ? -0.943 23.359 16.75 1 94.62 186 ILE B O 1
ATOM 4392 N N . SER B 1 187 ? 0.037 24.453 18.406 1 94 187 SER B N 1
ATOM 4393 C CA . SER B 1 187 ? 0.319 25.656 17.625 1 94 187 SER B CA 1
ATOM 4394 C C . SER B 1 187 ? 1.67 26.25 18 1 94 187 SER B C 1
ATOM 4396 O O . SER B 1 187 ? 2.066 26.219 19.172 1 94 187 SER B O 1
ATOM 4398 N N . ARG B 1 188 ? 2.297 26.781 17.016 1 92.25 188 ARG B N 1
ATOM 4399 C CA . ARG B 1 188 ? 3.551 27.484 17.266 1 92.25 188 ARG B CA 1
ATOM 4400 C C . ARG B 1 188 ? 3.293 28.891 17.797 1 92.25 188 ARG B C 1
ATOM 4402 O O . ARG B 1 188 ? 4.219 29.578 18.25 1 92.25 188 ARG B O 1
ATOM 4409 N N . PHE B 1 189 ? 2.053 29.328 17.797 1 93.56 189 PHE B N 1
ATOM 4410 C CA . PHE B 1 189 ? 1.733 30.719 18.125 1 93.56 189 PHE B CA 1
ATOM 4411 C C . PHE B 1 189 ? 1.376 30.859 19.609 1 93.56 189 PHE B C 1
ATOM 4413 O O . PHE B 1 189 ? 0.971 29.875 20.234 1 93.56 189 PHE B O 1
ATOM 4420 N N . LYS B 1 190 ? 1.552 32.031 20.062 1 90.94 190 LYS B N 1
ATOM 4421 C CA . LYS B 1 190 ? 1.062 32.469 21.375 1 90.94 190 LYS B CA 1
ATOM 4422 C C . LYS B 1 190 ? -0.171 33.344 21.234 1 90.94 190 LYS B C 1
ATOM 4424 O O . LYS B 1 190 ? -0.24 34.188 20.344 1 90.94 190 LYS B O 1
ATOM 4429 N N . ASN B 1 191 ? -1.107 33.062 22.078 1 91.44 191 ASN B N 1
ATOM 4430 C CA . ASN B 1 191 ? -2.281 33.938 22.141 1 91.44 191 ASN B CA 1
ATOM 4431 C C . ASN B 1 191 ? -1.987 35.219 22.906 1 91.44 191 ASN B C 1
ATOM 4433 O O . ASN B 1 191 ? -1.761 35.219 24.109 1 91.44 191 ASN B O 1
ATOM 4437 N N . GLN B 1 192 ? -1.972 36.312 22.188 1 92.06 192 GLN B N 1
ATOM 4438 C CA . GLN B 1 192 ? -1.664 37.625 22.766 1 92.06 192 GLN B CA 1
ATOM 4439 C C . GLN B 1 192 ? -2.844 38.562 22.625 1 92.06 192 GLN B C 1
ATOM 4441 O O . GLN B 1 192 ? -3.535 38.562 21.609 1 92.06 192 GLN B O 1
ATOM 4446 N N . LYS B 1 193 ? -3.012 39.312 23.672 1 91.75 193 LYS B N 1
ATOM 4447 C CA . LYS B 1 193 ? -4.027 40.375 23.594 1 91.75 193 LYS B CA 1
ATOM 4448 C C . LYS B 1 193 ? -3.455 41.656 22.969 1 91.75 193 LYS B C 1
ATOM 4450 O O . LYS B 1 193 ? -2.863 42.469 23.672 1 91.75 193 LYS B O 1
ATOM 4455 N N . LEU B 1 194 ? -3.66 41.75 21.719 1 95.56 194 LEU B N 1
ATOM 4456 C CA . LEU B 1 194 ? -3.197 42.938 20.984 1 95.56 194 LEU B CA 1
ATOM 4457 C C . LEU B 1 194 ? -4.367 43.688 20.344 1 95.56 194 LEU B C 1
ATOM 4459 O O . LEU B 1 194 ? -5.43 43.094 20.109 1 95.56 194 LEU B O 1
ATOM 4463 N N . ASN B 1 195 ? -4.137 44.938 20.109 1 97.12 195 ASN B N 1
ATOM 4464 C CA . ASN B 1 195 ? -5.18 45.688 19.438 1 97.12 195 ASN B CA 1
ATOM 4465 C C . ASN B 1 195 ? -5.34 45.281 17.984 1 97.12 195 ASN B C 1
ATOM 4467 O O . ASN B 1 195 ? -4.352 45 17.297 1 97.12 195 ASN B O 1
ATOM 4471 N N . ILE B 1 196 ? -6.59 45.25 17.578 1 97.44 196 ILE B N 1
ATOM 4472 C CA . ILE B 1 196 ? -6.879 44.875 16.188 1 97.44 196 ILE B CA 1
ATOM 4473 C C . ILE B 1 196 ? -6.383 45.969 15.25 1 97.44 196 ILE B C 1
ATOM 4475 O O . ILE B 1 196 ? -6.672 47.156 15.445 1 97.44 196 ILE B O 1
ATOM 4479 N N . GLN B 1 197 ? -5.648 45.562 14.289 1 97.69 197 GLN B N 1
ATOM 4480 C CA . GLN B 1 197 ? -5.098 46.469 13.289 1 97.69 197 GLN B CA 1
ATOM 4481 C C . GLN B 1 197 ? -5.766 46.25 11.93 1 97.69 197 GLN B C 1
ATOM 4483 O O . GLN B 1 197 ? -5.871 47.188 11.141 1 97.69 197 GLN B O 1
ATOM 4488 N N . TYR B 1 198 ? -6.156 45.062 11.688 1 98.38 198 TYR B N 1
ATOM 4489 C CA . TYR B 1 198 ? -6.77 44.719 10.406 1 98.38 198 TYR B CA 1
ATOM 4490 C C . TYR B 1 198 ? -8.141 44.094 10.609 1 98.38 198 TYR B C 1
ATOM 4492 O O . TYR B 1 198 ? -8.328 43.25 11.5 1 98.38 198 TYR B O 1
ATOM 4500 N N . ASP B 1 199 ? -9.055 44.531 9.773 1 98.25 199 ASP B N 1
ATOM 4501 C CA . ASP B 1 199 ? -10.398 43.938 9.836 1 98.25 199 ASP B CA 1
ATOM 4502 C C . ASP B 1 199 ? -10.414 42.531 9.281 1 98.25 199 ASP B C 1
ATOM 4504 O O . ASP B 1 199 ? -11.195 41.688 9.734 1 98.25 199 ASP B O 1
ATOM 4508 N N . LEU B 1 200 ? -9.586 42.344 8.273 1 98.44 200 LEU B N 1
ATOM 4509 C CA . LEU B 1 200 ? -9.539 41.062 7.578 1 98.44 200 LEU B CA 1
ATOM 4510 C C . LEU B 1 200 ? -8.109 40.688 7.215 1 98.44 200 LEU B C 1
ATOM 4512 O O . LEU B 1 200 ? -7.344 41.531 6.746 1 98.44 200 LEU B O 1
ATOM 4516 N N . MET B 1 201 ? -7.75 39.469 7.504 1 98.69 201 MET B N 1
ATOM 4517 C CA . MET B 1 201 ? -6.473 38.906 7.059 1 98.69 201 MET B CA 1
ATOM 4518 C C . MET B 1 201 ? -6.684 37.781 6.074 1 98.69 201 MET B C 1
ATOM 4520 O O . MET B 1 201 ? -7.531 36.906 6.293 1 98.69 201 MET B O 1
ATOM 4524 N N . VAL B 1 202 ? -5.98 37.844 4.977 1 98.56 202 VAL B N 1
ATOM 4525 C CA . VAL B 1 202 ? -5.91 36.75 4.027 1 98.56 202 VAL B CA 1
ATOM 4526 C C . VAL B 1 202 ? -4.543 36.062 4.117 1 98.56 202 VAL B C 1
ATOM 4528 O O . VAL B 1 202 ? -3.508 36.719 4.008 1 98.56 202 VAL B O 1
ATOM 4531 N N . VAL B 1 203 ? -4.57 34.812 4.371 1 96.62 203 VAL B N 1
ATOM 4532 C CA . VAL B 1 203 ? -3.314 34.062 4.391 1 96.62 203 VAL B CA 1
ATOM 4533 C C . VAL B 1 203 ? -3.387 32.906 3.402 1 96.62 203 VAL B C 1
ATOM 4535 O O . VAL B 1 203 ? -4.156 31.953 3.598 1 96.62 203 VAL B O 1
ATOM 4538 N N . LEU B 1 204 ? -2.582 32.969 2.377 1 92.94 204 LEU B N 1
ATOM 4539 C CA . LEU B 1 204 ? -2.625 31.984 1.316 1 92.94 204 LEU B CA 1
ATOM 4540 C C . LEU B 1 204 ? -1.434 31.031 1.415 1 92.94 204 LEU B C 1
ATOM 4542 O O . LEU B 1 204 ? -0.347 31.438 1.837 1 92.94 204 LEU B O 1
ATOM 4546 N N . SER B 1 205 ? -1.736 29.781 1.21 1 82.5 205 SER B N 1
ATOM 4547 C CA . SER B 1 205 ? -0.753 28.703 1.083 1 82.5 205 SER B CA 1
ATOM 4548 C C . SER B 1 205 ? -1.229 27.625 0.113 1 82.5 205 SER B C 1
ATOM 4550 O O . SER B 1 205 ? -2.285 27.766 -0.508 1 82.5 205 SER B O 1
ATOM 4552 N N . GLY B 1 206 ? -0.338 26.672 -0.116 1 75.88 206 GLY B N 1
ATOM 4553 C CA . GLY B 1 206 ? -0.772 25.547 -0.919 1 75.88 206 GLY B CA 1
ATOM 4554 C C . GLY B 1 206 ? -0.09 25.469 -2.271 1 75.88 206 GLY B C 1
ATOM 4555 O O . GLY B 1 206 ? 0.755 26.312 -2.59 1 75.88 206 GLY B O 1
ATOM 4556 N N . PRO B 1 207 ? -0.511 24.531 -3.055 1 74.69 207 PRO B N 1
ATOM 4557 C CA . PRO B 1 207 ? 0.186 24.266 -4.316 1 74.69 207 PRO B CA 1
ATOM 4558 C C . PRO B 1 207 ? -0.265 25.188 -5.445 1 74.69 207 PRO B C 1
ATOM 4560 O O . PRO B 1 207 ? -1.407 25.656 -5.445 1 74.69 207 PRO B O 1
ATOM 4563 N N . GLU B 1 208 ? 0.702 25.453 -6.328 1 81.62 208 GLU B N 1
ATOM 4564 C CA . GLU B 1 208 ? 0.348 26.109 -7.578 1 81.62 208 GLU B CA 1
ATOM 4565 C C . GLU B 1 208 ? -0.338 25.141 -8.539 1 81.62 208 GLU B C 1
ATOM 4567 O O . GLU B 1 208 ? -0.069 23.938 -8.516 1 81.62 208 GLU B O 1
ATOM 4572 N N . PRO B 1 209 ? -1.187 25.547 -9.312 1 86.81 209 PRO B N 1
ATOM 4573 C CA . PRO B 1 209 ? -1.57 26.938 -9.562 1 86.81 209 PRO B CA 1
ATOM 4574 C C . PRO B 1 209 ? -2.738 27.406 -8.688 1 86.81 209 PRO B C 1
ATOM 4576 O O . PRO B 1 209 ? -3.199 28.531 -8.812 1 86.81 209 PRO B O 1
ATOM 4579 N N . GLN B 1 210 ? -3.27 26.547 -7.852 1 87.38 210 GLN B N 1
ATOM 4580 C CA . GLN B 1 210 ? -4.477 26.844 -7.086 1 87.38 210 GLN B CA 1
ATOM 4581 C C . GLN B 1 210 ? -4.254 28.031 -6.148 1 87.38 210 GLN B C 1
ATOM 4583 O O . GLN B 1 210 ? -5.164 28.828 -5.93 1 87.38 210 GLN B O 1
ATOM 4588 N N . ARG B 1 211 ? -3.109 28.172 -5.637 1 89.44 211 ARG B N 1
ATOM 4589 C CA . ARG B 1 211 ? -2.789 29.297 -4.762 1 89.44 211 ARG B CA 1
ATOM 4590 C C . ARG B 1 211 ? -2.943 30.625 -5.496 1 89.44 211 ARG B C 1
ATOM 4592 O O . ARG B 1 211 ? -3.625 31.531 -5.012 1 89.44 211 ARG B O 1
ATOM 4599 N N . SER B 1 212 ? -2.303 30.656 -6.715 1 93.06 212 SER B N 1
ATOM 4600 C CA . SER B 1 212 ? -2.328 31.891 -7.508 1 93.06 212 SER B CA 1
ATOM 4601 C C . SER B 1 212 ? -3.74 32.219 -7.988 1 93.06 212 SER B C 1
ATOM 4603 O O . SER B 1 212 ? -4.133 33.375 -8.047 1 93.06 212 SER B O 1
ATOM 4605 N N . LEU B 1 213 ? -4.445 31.234 -8.359 1 94.56 213 LEU B N 1
ATOM 4606 C CA . LEU B 1 213 ? -5.82 31.422 -8.812 1 94.56 213 LEU B CA 1
ATOM 4607 C C . LEU B 1 213 ? -6.684 32 -7.699 1 94.56 213 LEU B C 1
ATOM 4609 O O . LEU B 1 213 ? -7.484 32.906 -7.938 1 94.56 213 LEU B O 1
ATOM 4613 N N . LEU B 1 214 ? -6.527 31.562 -6.516 1 96.19 214 LEU B N 1
ATOM 4614 C CA . LEU B 1 214 ? -7.289 32.094 -5.387 1 96.19 214 LEU B CA 1
ATOM 4615 C C . LEU B 1 214 ? -6.871 33.5 -5.059 1 96.19 214 LEU B C 1
ATOM 4617 O O . LEU B 1 214 ? -7.711 34.344 -4.723 1 96.19 214 LEU B O 1
ATOM 4621 N N . GLU B 1 215 ? -5.586 33.719 -5.148 1 96.88 215 GLU B N 1
ATOM 4622 C CA . GLU B 1 215 ? -5.066 35.062 -4.922 1 96.88 215 GLU B CA 1
ATOM 4623 C C . GLU B 1 215 ? -5.766 36.094 -5.812 1 96.88 215 GLU B C 1
ATOM 4625 O O . GLU B 1 215 ? -6.258 37.125 -5.324 1 96.88 215 GLU B O 1
ATOM 4630 N N . LYS B 1 216 ? -5.789 35.781 -7.059 1 97.31 216 LYS B N 1
ATOM 4631 C CA . LYS B 1 216 ? -6.418 36.688 -8.023 1 97.31 216 LYS B CA 1
ATOM 4632 C C . LYS B 1 216 ? -7.895 36.906 -7.703 1 97.31 216 LYS B C 1
ATOM 4634 O O . LYS B 1 216 ? -8.391 38.031 -7.734 1 97.31 216 LYS B O 1
ATOM 4639 N N . LYS B 1 217 ? -8.523 35.875 -7.383 1 97.75 217 LYS B N 1
ATOM 4640 C CA . LYS B 1 217 ? -9.953 35.938 -7.082 1 97.75 217 LYS B CA 1
ATOM 4641 C C . LYS B 1 217 ? -10.219 36.781 -5.836 1 97.75 217 LYS B C 1
ATOM 4643 O O . LYS B 1 217 ? -11.125 37.625 -5.824 1 97.75 217 LYS B O 1
ATOM 4648 N N . LEU B 1 218 ? -9.453 36.594 -4.824 1 98.31 218 LEU B N 1
ATOM 4649 C CA . LEU B 1 218 ? -9.648 37.281 -3.564 1 98.31 218 LEU B CA 1
ATOM 4650 C C . LEU B 1 218 ? -9.375 38.781 -3.727 1 98.31 218 LEU B C 1
ATOM 4652 O O . LEU B 1 218 ? -10.094 39.625 -3.166 1 98.31 218 LEU B O 1
ATOM 4656 N N . ILE B 1 219 ? -8.328 39.094 -4.484 1 98 219 ILE B N 1
ATOM 4657 C CA . ILE B 1 219 ? -8 40.469 -4.707 1 98 219 ILE B CA 1
ATOM 4658 C C . ILE B 1 219 ? -9.148 41.188 -5.438 1 98 219 ILE B C 1
ATOM 4660 O O . ILE B 1 219 ? -9.539 42.281 -5.082 1 98 219 ILE B O 1
ATOM 4664 N N . LEU B 1 220 ? -9.695 40.469 -6.414 1 97.56 220 LEU B N 1
ATOM 4665 C CA . LEU B 1 220 ? -10.805 41.031 -7.199 1 97.56 220 LEU B CA 1
ATOM 4666 C C . LEU B 1 220 ? -12.039 41.219 -6.328 1 97.56 220 LEU B C 1
ATOM 4668 O O . LEU B 1 220 ? -12.68 42.281 -6.383 1 97.56 220 LEU B O 1
ATOM 4672 N N . GLU B 1 221 ? -12.406 40.281 -5.523 1 97.69 221 GLU B N 1
ATOM 4673 C CA . GLU B 1 221 ? -13.641 40.281 -4.746 1 97.69 221 GLU B CA 1
ATOM 4674 C C . GLU B 1 221 ? -13.539 41.219 -3.551 1 97.69 221 GLU B C 1
ATOM 4676 O O . GLU B 1 221 ? -14.531 41.812 -3.127 1 97.69 221 GLU B O 1
ATOM 4681 N N . LEU B 1 222 ? -12.289 41.438 -3.031 1 98.06 222 LEU B N 1
ATOM 4682 C CA . LEU B 1 222 ? -12.133 42.156 -1.771 1 98.06 222 LEU B CA 1
ATOM 4683 C C . LEU B 1 222 ? -11.766 43.625 -2.021 1 98.06 222 LEU B C 1
ATOM 4685 O O . LEU B 1 222 ? -11.578 44.375 -1.076 1 98.06 222 LEU B O 1
ATOM 4689 N N . LYS B 1 223 ? -11.664 44 -3.254 1 96.31 223 LYS B N 1
ATOM 4690 C CA . LYS B 1 223 ? -11.25 45.344 -3.586 1 96.31 223 LYS B CA 1
ATOM 4691 C C . LYS B 1 223 ? -12.188 46.375 -2.969 1 96.31 223 LYS B C 1
ATOM 4693 O O . LYS B 1 223 ? -11.773 47.5 -2.648 1 96.31 223 LYS B O 1
ATOM 4698 N N . ASP B 1 224 ? -13.461 45.969 -2.799 1 93.44 224 ASP B N 1
ATOM 4699 C CA . ASP B 1 224 ? -14.477 46.906 -2.277 1 93.44 224 ASP B CA 1
ATOM 4700 C C . ASP B 1 224 ? -14.828 46.562 -0.833 1 93.44 224 ASP B C 1
ATOM 4702 O O . ASP B 1 224 ? -15.898 46.938 -0.345 1 93.44 224 ASP B O 1
ATOM 4706 N N . TYR B 1 225 ? -14.031 45.781 -0.198 1 96.81 225 TYR B N 1
ATOM 4707 C CA . TYR B 1 225 ? -14.25 45.469 1.207 1 96.81 225 TYR B CA 1
ATOM 4708 C C . TYR B 1 225 ? -14.242 46.719 2.066 1 96.81 225 TYR B C 1
ATOM 4710 O O . TYR B 1 225 ? -13.414 47.594 1.869 1 96.81 225 TYR B O 1
ATOM 4718 N N . ASP B 1 226 ? -15.219 46.875 2.9 1 95.62 226 ASP B N 1
ATOM 4719 C CA . ASP B 1 226 ? -15.289 48 3.82 1 95.62 226 ASP B CA 1
ATOM 4720 C C . ASP B 1 226 ? -14.406 47.75 5.047 1 95.62 226 ASP B C 1
ATOM 4722 O O . ASP B 1 226 ? -14.891 47.281 6.074 1 95.62 226 ASP B O 1
ATOM 4726 N N . GLY B 1 227 ? -13.141 48.156 5.059 1 97.12 227 GLY B N 1
ATOM 4727 C CA . GLY B 1 227 ? -12.172 47.969 6.117 1 97.12 227 GLY B CA 1
ATOM 4728 C C . GLY B 1 227 ? -10.766 47.719 5.598 1 97.12 227 GLY B C 1
ATOM 4729 O O . GLY B 1 227 ? -10.508 47.844 4.398 1 97.12 227 GLY B O 1
ATOM 4730 N N . SER B 1 228 ? -9.898 47.406 6.48 1 98.19 228 SER B N 1
ATOM 4731 C CA . SER B 1 228 ? -8.5 47.156 6.145 1 98.19 228 SER B CA 1
ATOM 4732 C C . SER B 1 228 ? -8.227 45.656 5.965 1 98.19 228 SER B C 1
ATOM 4734 O O . SER B 1 228 ? -8.734 44.844 6.727 1 98.19 228 SER B O 1
ATOM 4736 N N . VAL B 1 229 ? -7.469 45.344 4.891 1 98.5 229 VAL B N 1
ATOM 4737 C CA . VAL B 1 229 ? -7.191 43.969 4.57 1 98.5 229 VAL B CA 1
ATOM 4738 C C . VAL B 1 229 ? -5.68 43.719 4.566 1 98.5 229 VAL B C 1
ATOM 4740 O O . VAL B 1 229 ? -4.945 44.375 3.824 1 98.5 229 VAL B O 1
ATOM 4743 N N . LEU B 1 230 ? -5.211 42.875 5.422 1 98.75 230 LEU B N 1
ATOM 4744 C CA . LEU B 1 230 ? -3.846 42.344 5.352 1 98.75 230 LEU B CA 1
ATOM 4745 C C . LEU B 1 230 ? -3.779 41.094 4.477 1 98.75 230 LEU B C 1
ATOM 4747 O O . LEU B 1 230 ? -4.441 40.094 4.766 1 98.75 230 LEU B O 1
ATOM 4751 N N . PHE B 1 231 ? -3.018 41.156 3.414 1 98.5 231 PHE B N 1
ATOM 4752 C CA . PHE B 1 231 ? -2.971 40.062 2.439 1 98.5 231 PHE B CA 1
ATOM 4753 C C . PHE B 1 231 ? -1.584 39.438 2.393 1 98.5 231 PHE B C 1
ATOM 4755 O O . PHE B 1 231 ? -0.663 40 1.795 1 98.5 231 PHE B O 1
ATOM 4762 N N . VAL B 1 232 ? -1.495 38.25 2.979 1 96.69 232 VAL B N 1
ATOM 4763 C CA . VAL B 1 232 ? -0.242 37.5 2.945 1 96.69 232 VAL B CA 1
ATOM 4764 C C . VAL B 1 232 ? -0.292 36.469 1.829 1 96.69 232 VAL B C 1
ATOM 4766 O O . VAL B 1 232 ? -0.972 35.438 1.953 1 96.69 232 VAL B O 1
ATOM 4769 N N . LYS B 1 233 ? 0.503 36.562 0.852 1 93.62 233 LYS B N 1
ATOM 4770 C CA . LYS B 1 233 ? 0.367 35.844 -0.406 1 93.62 233 LYS B CA 1
ATOM 4771 C C . LYS B 1 233 ? 0.972 34.438 -0.299 1 93.62 233 LYS B C 1
ATOM 4773 O O . LYS B 1 233 ? 0.594 33.531 -1.047 1 93.62 233 LYS B O 1
ATOM 4778 N N . GLY B 1 234 ? 1.949 34.219 0.57 1 85.88 234 GLY B N 1
ATOM 4779 C CA . GLY B 1 234 ? 2.562 32.906 0.739 1 85.88 234 GLY B CA 1
ATOM 4780 C C . GLY B 1 234 ? 3.662 32.625 -0.269 1 85.88 234 GLY B C 1
ATOM 4781 O O . GLY B 1 234 ? 3.988 31.469 -0.538 1 85.88 234 GLY B O 1
ATOM 4782 N N . ASN B 1 235 ? 4.227 33.656 -0.923 1 82.88 235 ASN B N 1
ATOM 4783 C CA . ASN B 1 235 ? 5.336 33.531 -1.862 1 82.88 235 ASN B CA 1
ATOM 4784 C C . ASN B 1 235 ? 6.676 33.812 -1.182 1 82.88 235 ASN B C 1
ATOM 4786 O O . ASN B 1 235 ? 7.133 34.938 -1.131 1 82.88 235 ASN B O 1
ATOM 4790 N N . VAL B 1 236 ? 7.266 32.719 -0.786 1 75.94 236 VAL B N 1
ATOM 4791 C CA . VAL B 1 236 ? 8.531 32.844 -0.077 1 75.94 236 VAL B CA 1
ATOM 4792 C C . VAL B 1 236 ? 9.633 33.25 -1.059 1 75.94 236 VAL B C 1
ATOM 4794 O O . VAL B 1 236 ? 9.727 32.688 -2.15 1 75.94 236 VAL B O 1
ATOM 4797 N N . ASP B 1 237 ? 10.336 34.25 -0.709 1 77.81 237 ASP B N 1
ATOM 4798 C CA . ASP B 1 237 ? 11.438 34.75 -1.513 1 77.81 237 ASP B CA 1
ATOM 4799 C C . ASP B 1 237 ? 12.594 35.188 -0.627 1 77.81 237 ASP B C 1
ATOM 4801 O O . ASP B 1 237 ? 12.516 35.125 0.6 1 77.81 237 ASP B O 1
ATOM 4805 N N . LYS B 1 238 ? 13.695 35.562 -1.227 1 78.75 238 LYS B N 1
ATOM 4806 C CA . LYS B 1 238 ? 14.867 36.031 -0.49 1 78.75 238 LYS B CA 1
ATOM 4807 C C . LYS B 1 238 ? 14.547 37.281 0.289 1 78.75 238 LYS B C 1
ATOM 4809 O O . LYS B 1 238 ? 15.031 37.469 1.408 1 78.75 238 LYS B O 1
ATOM 4814 N N . GLU B 1 239 ? 13.703 38.031 -0.379 1 89.25 239 GLU B N 1
ATOM 4815 C CA . GLU B 1 239 ? 13.367 39.312 0.253 1 89.25 239 GLU B CA 1
ATOM 4816 C C . GLU B 1 239 ? 11.859 39.438 0.478 1 89.25 239 GLU B C 1
ATOM 4818 O O . GLU B 1 239 ? 11.062 39.031 -0.376 1 89.25 239 GLU B O 1
ATOM 4823 N N . GLN B 1 240 ? 11.508 39.906 1.674 1 91.06 240 GLN B N 1
ATOM 4824 C CA . GLN B 1 240 ? 10.109 40.25 1.941 1 91.06 240 GLN B CA 1
ATOM 4825 C C . GLN B 1 240 ? 9.711 41.562 1.252 1 91.06 240 GLN B C 1
ATOM 4827 O O . GLN B 1 240 ? 10.469 42.531 1.258 1 91.06 240 GLN B O 1
ATOM 4832 N N . LYS B 1 241 ? 8.641 41.531 0.602 1 94.44 241 LYS B N 1
ATOM 4833 C CA . LYS B 1 241 ? 8.094 42.688 -0.079 1 94.44 241 LYS B CA 1
ATOM 4834 C C . LYS B 1 241 ? 6.758 43.125 0.524 1 94.44 241 LYS B C 1
ATOM 4836 O O . LYS B 1 241 ? 5.895 42.25 0.771 1 94.44 241 LYS B O 1
ATOM 4841 N N . ILE B 1 242 ? 6.629 44.344 0.835 1 96.56 242 ILE B N 1
ATOM 4842 C CA . ILE B 1 242 ? 5.402 44.906 1.398 1 96.56 242 ILE B CA 1
ATOM 4843 C C . ILE B 1 242 ? 4.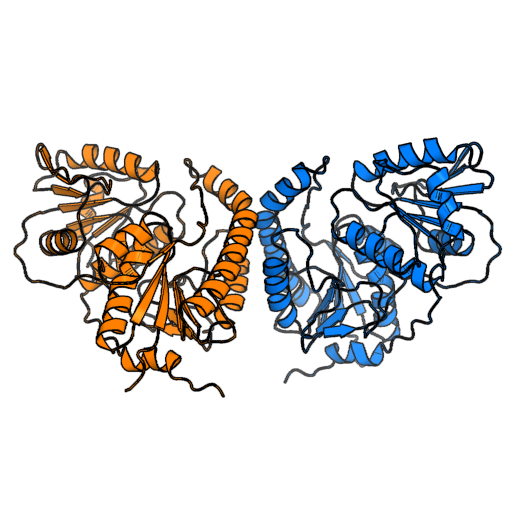875 46.031 0.494 1 96.56 242 ILE B C 1
ATOM 4845 O O . ILE B 1 242 ? 5.648 46.844 -0.007 1 96.56 242 ILE B O 1
ATOM 4849 N N . SER B 1 243 ? 3.623 46.062 0.179 1 96.88 243 SER B N 1
ATOM 4850 C CA . SER B 1 243 ? 3.016 47.125 -0.609 1 96.88 243 SER B CA 1
ATOM 4851 C C . SER B 1 243 ? 1.602 47.438 -0.127 1 96.88 243 SER B C 1
ATOM 4853 O O . SER B 1 243 ? 0.913 46.562 0.394 1 96.88 243 SER B O 1
ATOM 4855 N N . ASN B 1 244 ? 1.241 48.656 -0.263 1 97 244 ASN B N 1
ATOM 4856 C CA . ASN B 1 244 ? -0.108 49.125 0.061 1 97 244 ASN B CA 1
ATOM 4857 C C . ASN B 1 244 ? -0.877 49.531 -1.19 1 97 244 ASN B C 1
ATOM 4859 O O . ASN B 1 244 ? -0.377 50.312 -2 1 97 244 ASN B O 1
ATOM 4863 N N . GLU B 1 245 ? -2.01 48.938 -1.354 1 96.94 245 GLU B N 1
ATOM 4864 C CA . GLU B 1 245 ? -2.881 49.25 -2.484 1 96.94 245 GLU B CA 1
ATOM 4865 C C . GLU B 1 245 ? -4.348 49.25 -2.066 1 96.94 245 GLU B C 1
ATOM 4867 O O . GLU B 1 245 ? -4.953 48.188 -1.908 1 96.94 245 GLU B O 1
ATOM 4872 N N . GLY B 1 246 ? -4.957 50.469 -2.053 1 96.25 246 GLY B N 1
ATOM 4873 C CA . GLY B 1 246 ? -6.34 50.531 -1.609 1 96.25 246 GLY B CA 1
ATOM 4874 C C . GLY B 1 246 ? -6.535 50.062 -0.184 1 96.25 246 GLY B C 1
ATOM 4875 O O . GLY B 1 246 ? -5.859 50.531 0.733 1 96.25 246 GLY B O 1
ATOM 4876 N N . VAL B 1 247 ? -7.395 49.125 -0.063 1 97.56 247 VAL B N 1
ATOM 4877 C CA . VAL B 1 247 ? -7.707 48.625 1.27 1 97.56 247 VAL B CA 1
ATOM 4878 C C . VAL B 1 247 ? -6.668 47.562 1.685 1 97.56 247 VAL B C 1
ATOM 4880 O O . VAL B 1 247 ? -6.66 47.125 2.832 1 97.56 247 VAL B O 1
ATOM 4883 N N . PHE B 1 248 ? -5.73 47.219 0.751 1 98.44 248 PHE B N 1
ATOM 4884 C CA . PHE B 1 248 ? -4.855 46.094 0.96 1 98.44 248 PHE B CA 1
ATOM 4885 C C . PHE B 1 248 ? -3.494 46.531 1.479 1 98.44 248 PHE B C 1
ATOM 4887 O O . PHE B 1 248 ? -2.938 47.531 1.007 1 98.44 248 PHE B O 1
ATOM 4894 N N . THR B 1 249 ? -3.006 45.875 2.424 1 98.5 249 THR B N 1
ATOM 4895 C CA . THR B 1 249 ? -1.581 45.75 2.707 1 98.5 249 THR B CA 1
ATOM 4896 C C . THR B 1 249 ? -1.066 44.375 2.311 1 98.5 249 THR B C 1
ATOM 4898 O O . THR B 1 249 ? -1.438 43.375 2.92 1 98.5 249 THR B O 1
ATOM 4901 N N . PHE B 1 250 ? -0.192 44.344 1.354 1 98 250 PHE B N 1
ATOM 4902 C CA . PHE B 1 250 ? 0.28 43.062 0.808 1 98 250 PHE B CA 1
ATOM 4903 C C . PHE B 1 250 ? 1.635 42.688 1.397 1 98 250 PHE B C 1
ATOM 4905 O O . PHE B 1 250 ? 2.506 43.562 1.555 1 98 250 PHE B O 1
ATOM 4912 N N . TYR B 1 251 ? 1.742 41.5 1.799 1 96.25 251 TYR B N 1
ATOM 4913 C CA . TYR B 1 251 ? 3.018 40.844 2.07 1 96.25 251 TYR B CA 1
ATOM 4914 C C . TYR B 1 251 ? 3.221 39.656 1.152 1 96.25 251 TYR B C 1
ATOM 4916 O O . TYR B 1 251 ? 2.318 38.812 0.983 1 96.25 251 TYR B O 1
ATOM 4924 N N . ASN B 1 252 ? 4.406 39.531 0.519 1 92.62 252 ASN B N 1
ATOM 4925 C CA . ASN B 1 252 ? 4.66 38.312 -0.233 1 92.62 252 ASN B CA 1
ATOM 4926 C C . ASN B 1 252 ? 4.773 37.094 0.689 1 92.62 252 ASN B C 1
ATOM 4928 O O . ASN B 1 252 ? 4.312 36 0.347 1 92.62 252 ASN B O 1
ATOM 4932 N N . PHE B 1 253 ? 5.352 37.281 1.844 1 87.94 253 PHE B N 1
ATOM 4933 C CA . PHE B 1 253 ? 5.398 36.25 2.875 1 87.94 253 PHE B CA 1
ATOM 4934 C C . PHE B 1 253 ? 5.699 36.844 4.238 1 87.94 253 PHE B C 1
ATOM 4936 O O . PHE B 1 253 ? 6.086 38.031 4.328 1 87.94 253 PHE B O 1
ATOM 4943 N N . MET B 1 254 ? 5.426 36.094 5.289 1 89.75 254 MET B N 1
ATOM 4944 C CA . MET B 1 254 ? 5.742 36.469 6.668 1 89.75 254 MET B CA 1
ATOM 4945 C C . MET B 1 254 ? 6.445 35.312 7.391 1 89.75 254 MET B C 1
ATOM 4947 O O . MET B 1 254 ? 6.203 34.156 7.09 1 89.75 254 MET B O 1
ATOM 4951 N N . ASN B 1 255 ? 7.32 35.688 8.25 1 83.44 255 ASN B N 1
ATOM 4952 C CA . ASN B 1 255 ? 7.887 34.656 9.117 1 83.44 255 ASN B CA 1
ATOM 4953 C C . ASN B 1 255 ? 6.949 34.312 10.281 1 83.44 255 ASN B C 1
ATOM 4955 O O . ASN B 1 255 ? 5.871 34.906 10.398 1 83.44 255 ASN B O 1
ATOM 4959 N N . SER B 1 256 ? 7.32 33.406 11.141 1 86.56 256 SER B N 1
ATOM 4960 C CA . SER B 1 256 ? 6.445 32.906 12.195 1 86.56 256 SER B CA 1
ATOM 4961 C C . SER B 1 256 ? 6.062 34 13.172 1 86.56 256 SER B C 1
ATOM 4963 O O . SER B 1 256 ? 4.902 34.125 13.578 1 86.56 256 SER B O 1
ATOM 4965 N N . GLU B 1 257 ? 7.02 34.781 13.531 1 89.62 257 GLU B N 1
ATOM 4966 C CA . GLU B 1 257 ? 6.762 35.875 14.477 1 89.62 257 GLU B CA 1
ATOM 4967 C C . GLU B 1 257 ? 5.797 36.875 13.898 1 89.62 257 GLU B C 1
ATOM 4969 O O . GLU B 1 257 ? 4.887 37.344 14.586 1 89.62 257 GLU B O 1
ATOM 4974 N N . GLN B 1 258 ? 6.086 37.219 12.664 1 93.25 258 GLN B N 1
ATOM 4975 C CA . GLN B 1 258 ? 5.215 38.156 11.984 1 93.25 258 GLN B CA 1
ATOM 4976 C C . GLN B 1 258 ? 3.801 37.594 11.844 1 93.25 258 GLN B C 1
ATOM 4978 O O . GLN B 1 258 ? 2.822 38.344 12.039 1 93.25 258 GLN B O 1
ATOM 4983 N N . LEU B 1 259 ? 3.709 36.406 11.516 1 94.62 259 LEU B N 1
ATOM 4984 C CA . LEU B 1 259 ? 2.406 35.75 11.359 1 94.62 259 LEU B CA 1
ATOM 4985 C C . LEU B 1 259 ? 1.653 35.719 12.68 1 94.62 259 LEU B C 1
ATOM 4987 O O . LEU B 1 259 ? 0.437 35.938 12.711 1 94.62 259 LEU B O 1
ATOM 4991 N N . GLU B 1 260 ? 2.377 35.438 13.719 1 95.69 260 GLU B N 1
ATOM 4992 C CA . GLU B 1 260 ? 1.775 35.438 15.047 1 95.69 260 GLU B CA 1
ATOM 4993 C C . GLU B 1 260 ? 1.116 36.781 15.359 1 95.69 260 GLU B C 1
ATOM 4995 O O . GLU B 1 260 ? -0.038 36.812 15.789 1 95.69 260 GLU B O 1
ATOM 5000 N N . ILE B 1 261 ? 1.832 37.812 15.133 1 97.12 261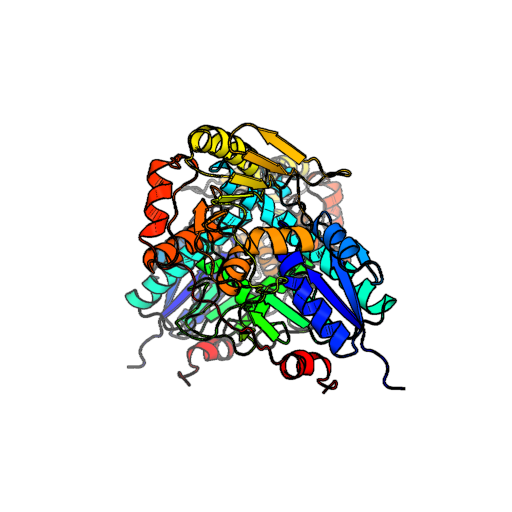 ILE B N 1
ATOM 5001 C CA . ILE B 1 261 ? 1.324 39.156 15.375 1 97.12 261 ILE B CA 1
ATOM 5002 C C . ILE B 1 261 ? 0.138 39.406 14.453 1 97.12 261 ILE B C 1
ATOM 5004 O O . ILE B 1 261 ? -0.889 39.938 14.891 1 97.12 261 ILE B O 1
ATOM 5008 N N . ALA B 1 262 ? 0.31 39.031 13.195 1 97.69 262 ALA B N 1
ATOM 5009 C CA . ALA B 1 262 ? -0.739 39.25 12.203 1 97.69 262 ALA B CA 1
ATOM 5010 C C . ALA B 1 262 ? -2.039 38.562 12.609 1 97.69 262 ALA B C 1
ATOM 5012 O O . ALA B 1 262 ? -3.115 39.188 12.539 1 97.69 262 ALA B O 1
ATOM 5013 N N . PHE B 1 263 ? -1.96 37.375 13.023 1 97.56 263 PHE B N 1
ATOM 5014 C CA . PHE B 1 263 ? -3.141 36.656 13.469 1 97.56 263 PHE B CA 1
ATOM 5015 C C . PHE B 1 263 ? -3.773 37.344 14.68 1 97.56 263 PHE B C 1
ATOM 5017 O O . PHE B 1 263 ? -4.992 37.531 14.719 1 97.56 263 PHE B O 1
ATOM 5024 N N . ASN B 1 264 ? -2.906 37.719 15.609 1 97.19 264 ASN B N 1
ATOM 5025 C CA . ASN B 1 264 ? -3.404 38.312 16.859 1 97.19 264 ASN B CA 1
ATOM 5026 C C . ASN B 1 264 ? -3.994 39.688 16.625 1 97.19 264 ASN B C 1
ATOM 5028 O O . ASN B 1 264 ? -4.805 40.156 17.422 1 97.19 264 ASN B O 1
ATOM 5032 N N . THR B 1 265 ? -3.664 40.344 15.508 1 98.19 265 THR B N 1
ATOM 5033 C CA . THR B 1 265 ? -4.105 41.719 15.289 1 98.19 265 THR B CA 1
ATOM 5034 C C . THR B 1 265 ? -5.148 41.781 14.18 1 98.19 265 THR B C 1
ATOM 5036 O O . THR B 1 265 ? -5.465 42.875 13.672 1 98.19 265 THR B O 1
ATOM 5039 N N . SER B 1 266 ? -5.645 40.688 13.734 1 98.19 266 SER B N 1
ATOM 5040 C CA . SER B 1 266 ? -6.68 40.656 12.703 1 98.19 266 SER B CA 1
ATOM 5041 C C . SER B 1 266 ? -8 40.125 13.258 1 98.19 266 SER B C 1
ATOM 5043 O O . SER B 1 266 ? -8.016 39.188 14.062 1 98.19 266 SER B O 1
ATOM 5045 N N . GLU B 1 267 ? -9.062 40.75 12.836 1 97.25 267 GLU B N 1
ATOM 5046 C CA . GLU B 1 267 ? -10.375 40.375 13.359 1 97.25 267 GLU B CA 1
ATOM 5047 C C . GLU B 1 267 ? -10.875 39.062 12.719 1 97.25 267 GLU B C 1
ATOM 5049 O O . GLU B 1 267 ? -11.25 38.125 13.422 1 97.25 267 GLU B O 1
ATOM 5054 N N . TYR B 1 268 ? -10.984 39.031 11.391 1 97.88 268 TYR B N 1
ATOM 5055 C CA . TYR B 1 268 ? -11.414 37.844 10.641 1 97.88 268 TYR B CA 1
ATOM 5056 C C . TYR B 1 268 ? -10.281 37.344 9.75 1 97.88 268 TYR B C 1
ATOM 5058 O O . TYR B 1 268 ? -9.391 38.094 9.359 1 97.88 268 TYR B O 1
ATOM 5066 N N . ILE B 1 269 ? -10.32 36.031 9.453 1 98.44 269 ILE B N 1
ATOM 5067 C CA . ILE B 1 269 ? -9.258 35.438 8.664 1 98.44 269 ILE B CA 1
ATOM 5068 C C . ILE B 1 269 ? -9.867 34.688 7.484 1 98.44 269 ILE B C 1
ATOM 5070 O O . ILE B 1 269 ? -10.836 33.938 7.645 1 98.44 269 ILE B O 1
ATOM 5074 N N . ILE B 1 270 ? -9.359 34.875 6.285 1 98.5 270 ILE B N 1
ATOM 5075 C CA . ILE B 1 270 ? -9.625 34 5.141 1 98.5 270 ILE B CA 1
ATOM 5076 C C . ILE B 1 270 ? -8.422 33.125 4.871 1 98.5 270 ILE B C 1
ATOM 5078 O O . ILE B 1 270 ? -7.293 33.594 4.758 1 98.5 270 ILE B O 1
ATOM 5082 N N . CYS B 1 271 ? -8.648 31.891 4.797 1 97.62 271 CYS B N 1
ATOM 5083 C CA . CYS B 1 271 ? -7.527 30.984 4.539 1 97.62 271 CYS B CA 1
ATOM 5084 C C . CYS B 1 271 ? -8.023 29.641 4.008 1 97.62 271 CYS B C 1
ATOM 5086 O O . CYS B 1 271 ? -9.227 29.438 3.861 1 97.62 271 CYS B O 1
ATOM 5088 N N . ARG B 1 272 ? -7.059 28.844 3.562 1 96.38 272 ARG B N 1
ATOM 5089 C CA . ARG B 1 272 ? -7.367 27.438 3.281 1 96.38 272 ARG B CA 1
ATOM 5090 C C . ARG B 1 272 ? -7.664 26.672 4.566 1 96.38 272 ARG B C 1
ATOM 5092 O O . ARG B 1 272 ? -7.297 27.109 5.656 1 96.38 272 ARG B O 1
ATOM 5099 N N . SER B 1 273 ? -8.305 25.531 4.387 1 96.81 273 SER B N 1
ATOM 5100 C CA . SER B 1 273 ? -8.672 24.734 5.555 1 96.81 273 SER B CA 1
ATOM 5101 C C . SER B 1 273 ? -7.684 23.609 5.797 1 96.81 273 SER B C 1
ATOM 5103 O O . SER B 1 273 ? -8.078 22.469 6.016 1 96.81 273 SER B O 1
ATOM 5105 N N . GLY B 1 274 ? -6.355 23.938 5.703 1 94.88 274 GLY B N 1
ATOM 5106 C CA . GLY B 1 274 ? -5.355 22.984 6.148 1 94.88 274 GLY B CA 1
ATOM 5107 C C . GLY B 1 274 ? -5.371 22.766 7.652 1 94.88 274 GLY B C 1
ATOM 5108 O O . GLY B 1 274 ? -5.602 23.703 8.422 1 94.88 274 GLY B O 1
ATOM 5109 N N . TYR B 1 275 ? -4.992 21.625 8.039 1 95.88 275 TYR B N 1
ATOM 5110 C CA . TYR B 1 275 ? -5.23 21.266 9.43 1 95.88 275 TYR B CA 1
ATOM 5111 C C . TYR B 1 275 ? -4.352 22.094 10.367 1 95.88 275 TYR B C 1
ATOM 5113 O O . TYR B 1 275 ? -4.785 22.484 11.453 1 95.88 275 TYR B O 1
ATOM 5121 N N . THR B 1 276 ? -3.148 22.297 10.031 1 95.62 276 THR B N 1
ATOM 5122 C CA . THR B 1 276 ? -2.287 23.094 10.898 1 95.62 276 THR B CA 1
ATOM 5123 C C . THR B 1 276 ? -2.857 24.484 11.086 1 95.62 276 THR B C 1
ATOM 5125 O O . THR B 1 276 ? -2.803 25.047 12.18 1 95.62 276 THR B O 1
ATOM 5128 N N . THR B 1 277 ? -3.381 25.047 10.016 1 95.31 277 THR B N 1
ATOM 5129 C CA . THR B 1 277 ? -4.035 26.344 10.133 1 95.31 277 THR B CA 1
ATOM 5130 C C . THR B 1 277 ? -5.266 26.25 11.031 1 95.31 277 THR B C 1
ATOM 5132 O O . THR B 1 277 ? -5.52 27.141 11.844 1 95.31 277 THR B O 1
ATOM 5135 N N . VAL B 1 278 ? -5.992 25.203 10.859 1 97.12 278 VAL B N 1
ATOM 5136 C CA . VAL B 1 278 ? -7.156 24.969 11.711 1 97.12 278 VAL B CA 1
ATOM 5137 C C . VAL B 1 278 ? -6.727 24.938 13.172 1 97.12 278 VAL B C 1
ATOM 5139 O O . VAL B 1 278 ? -7.367 25.562 14.023 1 97.12 278 VAL B O 1
ATOM 5142 N N . MET B 1 279 ? -5.672 24.266 13.477 1 96.56 279 MET B N 1
ATOM 5143 C CA . MET B 1 279 ? -5.168 24.203 14.844 1 96.56 279 MET B CA 1
ATOM 5144 C C . MET B 1 279 ? -4.754 25.578 15.344 1 96.56 279 MET B C 1
ATOM 5146 O O . MET B 1 279 ? -5.062 25.953 16.469 1 96.56 279 MET B O 1
ATOM 5150 N N . ASP B 1 280 ? -4.094 26.359 14.508 1 95.38 280 ASP B N 1
ATOM 5151 C CA . ASP B 1 280 ? -3.66 27.703 14.875 1 95.38 280 ASP B CA 1
ATOM 5152 C C . ASP B 1 280 ? -4.855 28.594 15.18 1 95.38 280 ASP B C 1
ATOM 5154 O O . ASP B 1 280 ? -4.863 29.312 16.188 1 95.38 280 ASP B O 1
ATOM 5158 N N . LEU B 1 281 ? -5.816 28.516 14.328 1 96.75 281 LEU B N 1
ATOM 5159 C CA . LEU B 1 281 ? -7.012 29.344 14.5 1 96.75 281 LEU B CA 1
ATOM 5160 C C . LEU B 1 281 ? -7.758 28.953 15.773 1 96.75 281 LEU B C 1
ATOM 5162 O O . LEU B 1 281 ? -8.242 29.812 16.5 1 96.75 281 LEU B O 1
ATOM 5166 N N . ALA B 1 282 ? -7.844 27.672 15.977 1 95.94 282 ALA B N 1
ATOM 5167 C CA . ALA B 1 282 ? -8.516 27.188 17.172 1 95.94 282 ALA B CA 1
ATOM 5168 C C . ALA B 1 282 ? -7.789 27.641 18.438 1 95.94 282 ALA B C 1
ATOM 5170 O O . ALA B 1 282 ? -8.422 28.094 19.391 1 95.94 282 ALA B O 1
ATOM 5171 N N . TYR B 1 283 ? -6.535 27.562 18.391 1 94.62 283 TYR B N 1
ATOM 5172 C CA . TYR B 1 283 ? -5.711 27.969 19.516 1 94.62 283 TYR B CA 1
ATOM 5173 C C . TYR B 1 283 ? -5.879 29.438 19.828 1 94.62 283 TYR B C 1
ATOM 5175 O O . TYR B 1 283 ? -5.918 29.844 21 1 94.62 283 TYR B O 1
ATOM 5183 N N . LEU B 1 284 ? -6.016 30.219 18.844 1 94.5 284 LEU B N 1
ATOM 5184 C CA . LEU B 1 284 ? -6.074 31.672 18.984 1 94.5 284 LEU B CA 1
ATOM 5185 C C . LEU B 1 284 ? -7.516 32.156 19.156 1 94.5 284 LEU B C 1
ATOM 5187 O O . LEU B 1 284 ? -7.762 33.312 19.422 1 94.5 284 LEU B O 1
ATOM 5191 N N . GLY B 1 285 ? -8.461 31.25 18.984 1 94.31 285 GLY B N 1
ATOM 5192 C CA . GLY B 1 285 ? -9.867 31.594 19.109 1 94.31 285 GLY B CA 1
ATOM 5193 C C . GLY B 1 285 ? -10.352 32.531 18.031 1 94.31 285 GLY B C 1
ATOM 5194 O O . GLY B 1 285 ? -11.047 33.531 18.312 1 94.31 285 GLY B O 1
ATOM 5195 N N . LYS B 1 286 ? -9.984 32.281 16.844 1 95.19 286 LYS B N 1
ATOM 5196 C CA . LYS B 1 286 ? -10.273 33.219 15.742 1 95.19 286 LYS B CA 1
ATOM 5197 C C . LYS B 1 286 ? -11.555 32.844 15.016 1 95.19 286 LYS B C 1
ATOM 5199 O O . LYS B 1 286 ? -11.938 31.656 15 1 95.19 286 LYS B O 1
ATOM 5204 N N . LYS B 1 287 ? -12.195 33.812 14.406 1 97.12 287 LYS B N 1
ATOM 5205 C CA . LYS B 1 287 ? -13.211 33.594 13.375 1 97.12 287 LYS B CA 1
ATOM 5206 C C . LYS B 1 287 ? -12.586 33.625 11.984 1 97.12 287 LYS B C 1
ATOM 5208 O O . LYS B 1 287 ? -11.695 34.406 11.703 1 97.12 287 LYS B O 1
ATOM 5213 N N . ALA B 1 288 ? -13.07 32.688 11.188 1 98.31 288 ALA B N 1
ATOM 5214 C CA . ALA B 1 288 ? -12.438 32.562 9.875 1 98.31 288 ALA B CA 1
ATOM 5215 C C . ALA B 1 288 ? -13.453 32.156 8.812 1 98.31 288 ALA B C 1
ATOM 5217 O O . ALA B 1 288 ? -14.609 31.859 9.125 1 98.31 288 ALA B O 1
ATOM 5218 N N . PHE B 1 289 ? -13.086 32.312 7.574 1 98.75 289 PHE B N 1
ATOM 5219 C CA . PHE B 1 289 ? -13.781 31.828 6.387 1 98.75 289 PHE B CA 1
ATOM 5220 C C . PHE B 1 289 ? -12.883 30.922 5.555 1 98.75 289 PHE B C 1
ATOM 5222 O O . PHE B 1 289 ? -11.836 31.359 5.066 1 98.75 289 PHE B O 1
ATOM 5229 N N . PHE B 1 290 ? -13.312 29.688 5.402 1 98.56 290 PHE B N 1
ATOM 5230 C CA . PHE B 1 290 ? -12.453 28.719 4.75 1 98.56 290 PHE B CA 1
ATOM 5231 C C . PHE B 1 290 ? -12.766 28.625 3.262 1 98.56 290 PHE B C 1
ATOM 5233 O O . PHE B 1 290 ? -13.93 28.688 2.857 1 98.56 290 PHE B O 1
ATOM 5240 N N . ILE B 1 291 ? -11.734 28.516 2.484 1 98.31 291 ILE B N 1
ATOM 5241 C CA . ILE B 1 291 ? -11.812 28.172 1.068 1 98.31 291 ILE B CA 1
ATOM 5242 C C . ILE B 1 291 ? -10.891 27 0.77 1 98.31 291 ILE B C 1
ATOM 5244 O O . ILE B 1 291 ? -9.719 27.188 0.432 1 98.31 291 ILE B O 1
ATOM 5248 N N . PRO B 1 292 ? -11.398 25.812 0.833 1 96.44 292 PRO B N 1
ATOM 5249 C CA . PRO B 1 292 ? -10.547 24.641 0.64 1 96.44 292 PRO B CA 1
ATOM 5250 C C . PRO B 1 292 ? -9.945 24.578 -0.762 1 96.44 292 PRO B C 1
ATOM 5252 O O . PRO B 1 292 ? -10.562 25.047 -1.725 1 96.44 292 PRO B O 1
ATOM 5255 N N . THR B 1 293 ? -8.719 24 -0.841 1 92.19 293 THR B N 1
ATOM 5256 C CA . THR B 1 293 ? -8.086 23.812 -2.141 1 92.19 293 THR B CA 1
ATOM 5257 C C . THR B 1 293 ? -8.859 22.781 -2.971 1 92.19 293 THR B C 1
ATOM 5259 O O . THR B 1 293 ? -9.133 21.672 -2.51 1 92.19 293 THR B O 1
ATOM 5262 N N . PRO B 1 294 ? -9.133 23.141 -4.203 1 89.56 294 PRO B N 1
ATOM 5263 C CA . PRO B 1 294 ? -9.836 22.188 -5.055 1 89.56 294 PRO B CA 1
ATOM 5264 C C . PRO B 1 294 ? -9.086 20.859 -5.184 1 89.56 294 PRO B C 1
ATOM 5266 O O . PRO B 1 294 ? -7.879 20.844 -5.449 1 89.56 294 PRO B O 1
ATOM 5269 N N . GLY B 1 295 ? -9.789 19.812 -4.918 1 82.06 295 GLY B N 1
ATOM 5270 C CA . GLY B 1 295 ? -9.195 18.5 -5.094 1 82.06 295 GLY B CA 1
ATOM 5271 C C . GLY B 1 295 ? -8.547 17.969 -3.832 1 82.06 295 GLY B C 1
ATOM 5272 O O . GLY B 1 295 ? -8.125 16.812 -3.791 1 82.06 295 GLY B O 1
ATOM 5273 N N . GLN B 1 296 ? -8.469 18.75 -2.848 1 86 296 GLN B N 1
ATOM 5274 C CA . GLN B 1 296 ? -7.926 18.281 -1.575 1 86 296 GLN 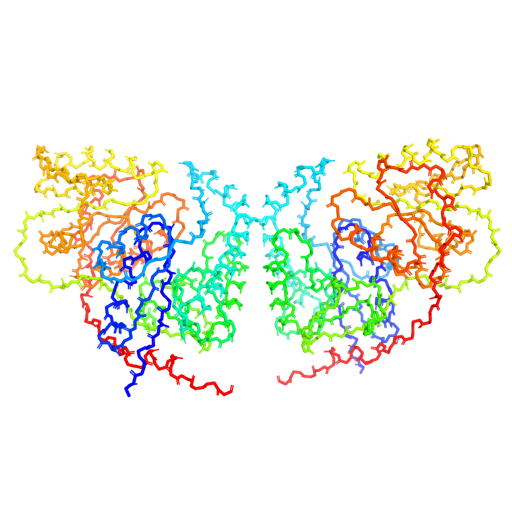B CA 1
ATOM 5275 C C . GLN B 1 296 ? -9.047 17.828 -0.638 1 86 296 GLN B C 1
ATOM 5277 O O . GLN B 1 296 ? -9.555 18.625 0.155 1 86 296 GLN B O 1
ATOM 5282 N N . TYR B 1 297 ? -9.227 16.562 -0.589 1 86.31 297 TYR B N 1
ATOM 5283 C CA . TYR B 1 297 ? -10.367 15.977 0.109 1 86.31 297 TYR B CA 1
ATOM 5284 C C . TYR B 1 297 ? -10.297 16.266 1.603 1 86.31 297 TYR B C 1
ATOM 5286 O O . TYR B 1 297 ? -11.328 16.5 2.242 1 86.31 297 TYR B O 1
ATOM 5294 N N . GLU B 1 298 ? -9.117 16.312 2.111 1 90.44 298 GLU B N 1
ATOM 5295 C CA . GLU B 1 298 ? -8.945 16.594 3.531 1 90.44 298 GLU B CA 1
ATOM 5296 C C . GLU B 1 298 ? -9.398 18.016 3.871 1 90.44 298 GLU B C 1
ATOM 5298 O O . GLU B 1 298 ? -10.109 18.234 4.855 1 90.44 298 GLU B O 1
ATOM 5303 N N . GLN B 1 299 ? -9.031 18.922 3.064 1 93.19 299 GLN B N 1
ATOM 5304 C CA . GLN B 1 299 ? -9.422 20.312 3.305 1 93.19 299 GLN B CA 1
ATOM 5305 C C . GLN B 1 299 ? -10.922 20.5 3.145 1 93.19 299 GLN B C 1
ATOM 5307 O O . GLN B 1 299 ? -11.562 21.188 3.947 1 93.19 299 GLN B O 1
ATOM 5312 N N . ILE B 1 300 ? -11.43 19.875 2.139 1 94.31 300 ILE B N 1
ATOM 5313 C CA . ILE B 1 300 ? -12.867 19.953 1.9 1 94.31 300 ILE B CA 1
ATOM 5314 C C . ILE B 1 300 ? -13.617 19.328 3.078 1 94.31 300 ILE B C 1
ATOM 5316 O O . ILE B 1 300 ? -14.586 19.906 3.578 1 94.31 300 ILE B O 1
ATOM 5320 N N . TYR B 1 301 ? -13.188 18.25 3.543 1 95.19 301 TYR B N 1
ATOM 5321 C CA . TYR B 1 301 ? -13.797 17.562 4.68 1 95.19 301 TYR B CA 1
ATOM 5322 C C . TYR B 1 301 ? -13.781 18.438 5.922 1 95.19 301 TYR B C 1
ATOM 5324 O O . TYR B 1 301 ? -14.797 18.594 6.598 1 95.19 301 TYR B O 1
ATOM 5332 N N . LEU B 1 302 ? -12.633 19.047 6.242 1 97.5 302 LEU B N 1
ATOM 5333 C CA . LEU B 1 302 ? -12.484 19.875 7.434 1 97.5 302 LEU B CA 1
ATOM 5334 C C . LEU B 1 302 ? -13.391 21.094 7.359 1 97.5 302 LEU B C 1
ATOM 5336 O O . LEU B 1 302 ? -14.039 21.453 8.344 1 97.5 302 LEU B O 1
ATOM 5340 N N . ALA B 1 303 ? -13.422 21.656 6.172 1 98.06 303 ALA B N 1
ATOM 5341 C CA . ALA B 1 303 ? -14.289 22.812 5.973 1 98.06 303 ALA B CA 1
ATOM 5342 C C . ALA B 1 303 ? -15.75 22.453 6.199 1 98.06 303 ALA B C 1
ATOM 5344 O O . ALA B 1 303 ? -16.484 23.172 6.891 1 98.06 303 ALA B O 1
ATOM 5345 N N . HIS B 1 304 ? -16.125 21.359 5.641 1 97.62 304 HIS B N 1
ATOM 5346 C CA . HIS B 1 304 ? -17.5 20.906 5.777 1 97.62 304 HIS B CA 1
ATOM 5347 C C . HIS B 1 304 ? -17.844 20.594 7.234 1 97.62 304 HIS B C 1
ATOM 5349 O O . HIS B 1 304 ? -18.891 21 7.734 1 97.62 304 HIS B O 1
ATOM 5355 N N . LYS B 1 305 ? -17.016 19.906 7.871 1 97.12 305 LYS B N 1
ATOM 5356 C CA . LYS B 1 305 ? -17.234 19.531 9.266 1 97.12 305 LYS B CA 1
ATOM 5357 C C . LYS B 1 305 ? -17.438 20.75 10.148 1 97.12 305 LYS B C 1
ATOM 5359 O O . LYS B 1 305 ? -18.406 20.828 10.906 1 97.12 305 LYS B O 1
ATOM 5364 N N . LEU B 1 306 ? -16.547 21.719 10.07 1 97.88 306 LEU B N 1
ATOM 5365 C CA . LEU B 1 306 ? -16.578 22.875 10.953 1 97.88 306 LEU B CA 1
ATOM 5366 C C . LEU B 1 306 ? -17.766 23.781 10.625 1 97.88 306 LEU B C 1
ATOM 5368 O O . LEU B 1 306 ? -18.328 24.406 11.516 1 97.88 306 LEU B O 1
ATOM 5372 N N . SER B 1 307 ? -18.094 23.75 9.352 1 98.12 307 SER B N 1
ATOM 5373 C CA . SER B 1 307 ? -19.281 24.5 8.961 1 98.12 307 SER B CA 1
ATOM 5374 C C . SER B 1 307 ? -20.547 23.859 9.516 1 98.12 307 SER B C 1
ATOM 5376 O O . SER B 1 307 ? -21.438 24.547 10.031 1 98.12 307 SER B O 1
ATOM 5378 N N . HIS B 1 308 ? -20.609 22.594 9.375 1 97.38 308 HIS B N 1
ATOM 5379 C CA . HIS B 1 308 ? -21.75 21.859 9.883 1 97.38 308 HIS B CA 1
ATOM 5380 C C . HIS B 1 308 ? -21.922 22.062 11.383 1 97.38 308 HIS B C 1
ATOM 5382 O O . HIS B 1 308 ? -23.047 22.078 11.883 1 97.38 308 HIS B O 1
ATOM 5388 N N . GLU B 1 309 ? -20.859 22.266 12.023 1 96.94 309 GLU B N 1
ATOM 5389 C CA . GLU B 1 309 ? -20.875 22.5 13.461 1 96.94 309 GLU B CA 1
ATOM 5390 C C . GLU B 1 309 ? -21.094 23.984 13.781 1 96.94 309 GLU B C 1
ATOM 5392 O O . GLU B 1 309 ? -21.031 24.391 14.945 1 96.94 309 GLU B O 1
ATOM 5397 N N . GLN B 1 310 ? -21.25 24.828 12.773 1 97.25 310 GLN B N 1
ATOM 5398 C CA . GLN B 1 310 ? -21.484 26.266 12.883 1 97.25 310 GLN B CA 1
ATOM 5399 C C . GLN B 1 310 ? -20.297 26.969 13.516 1 97.25 310 GLN B C 1
ATOM 5401 O O . GLN B 1 310 ? -20.469 27.969 14.234 1 97.25 310 GLN B O 1
ATOM 5406 N N . THR B 1 311 ? -19.141 26.453 13.32 1 97.56 311 THR B N 1
ATOM 5407 C CA . THR B 1 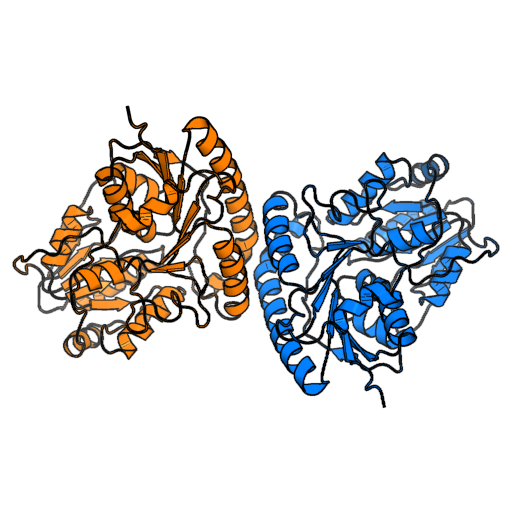311 ? -17.922 27.062 13.859 1 97.56 311 THR B CA 1
ATOM 5408 C C . THR B 1 311 ? -17.297 28.016 12.844 1 97.56 311 THR B C 1
ATOM 5410 O O . THR B 1 311 ? -17.031 29.172 13.156 1 97.56 311 THR B O 1
ATOM 5413 N N . ILE B 1 312 ? -17.062 27.484 11.664 1 98.38 312 ILE B N 1
ATOM 5414 C CA . ILE B 1 312 ? -16.438 28.281 10.609 1 98.38 312 ILE B CA 1
ATOM 5415 C C . ILE B 1 312 ? -17.188 28.078 9.297 1 98.38 312 ILE B C 1
ATOM 5417 O O . ILE B 1 312 ? -17.438 26.938 8.883 1 98.38 312 ILE B O 1
ATOM 5421 N N . PRO B 1 313 ? -17.609 29.141 8.602 1 98.56 313 PRO B N 1
ATOM 5422 C CA . PRO B 1 313 ? -18.203 29 7.273 1 98.56 313 PRO B CA 1
ATOM 5423 C C . PRO B 1 313 ? -17.156 28.734 6.188 1 98.56 313 PRO B C 1
ATOM 5425 O O . PRO B 1 313 ? -15.961 28.953 6.41 1 98.56 313 PRO B O 1
ATOM 5428 N N . TYR B 1 314 ? -17.641 28.219 5.055 1 98.62 314 TYR B N 1
ATOM 5429 C CA . TYR B 1 314 ? -16.719 27.969 3.945 1 98.62 314 TYR B CA 1
ATOM 5430 C C . TYR B 1 314 ? -17.453 28.031 2.611 1 98.62 314 TYR B C 1
ATOM 5432 O O . TYR B 1 314 ? -18.688 28.062 2.574 1 98.62 314 TYR B O 1
ATOM 5440 N N . CYS B 1 315 ? -16.766 28.141 1.568 1 98.25 315 CYS B N 1
ATOM 5441 C CA . CYS B 1 315 ? -17.266 27.906 0.224 1 98.25 315 CYS B CA 1
ATOM 5442 C C . CYS B 1 315 ? -16.172 27.344 -0.681 1 98.25 315 CYS B C 1
ATOM 5444 O O . CYS B 1 315 ? -15 27.328 -0.313 1 98.25 315 CYS B O 1
ATOM 5446 N N . LEU B 1 316 ? -16.562 26.828 -1.792 1 97.25 316 LEU B N 1
ATOM 5447 C CA . LEU B 1 316 ? -15.586 26.375 -2.775 1 97.25 316 LEU B CA 1
ATOM 5448 C C . LEU B 1 316 ? -14.938 27.562 -3.482 1 97.25 316 LEU B C 1
ATOM 5450 O O . LEU B 1 316 ? -15.523 28.641 -3.561 1 97.25 316 LEU B O 1
ATOM 5454 N N . GLN B 1 317 ? -13.773 27.359 -3.936 1 96.25 317 GLN B N 1
ATOM 5455 C CA . GLN B 1 317 ? -12.914 28.422 -4.445 1 96.25 317 GLN B CA 1
ATOM 5456 C C . GLN B 1 317 ? -13.625 29.25 -5.504 1 96.25 317 GLN B C 1
ATOM 5458 O O . GLN B 1 317 ? -13.594 30.484 -5.461 1 96.25 317 GLN B O 1
ATOM 5463 N N . ASP B 1 318 ? -14.32 28.547 -6.363 1 95.12 318 ASP B N 1
ATOM 5464 C CA . ASP B 1 318 ? -14.938 29.234 -7.492 1 95.12 318 ASP B CA 1
ATOM 5465 C C . ASP B 1 318 ? -16.203 29.969 -7.055 1 95.12 318 ASP B C 1
ATOM 5467 O O . ASP B 1 318 ? -16.688 30.844 -7.77 1 95.12 318 ASP B O 1
ATOM 5471 N N . GLU B 1 319 ? -16.688 29.719 -5.953 1 97.12 319 GLU B N 1
ATOM 5472 C CA . GLU B 1 319 ? -17.969 30.281 -5.484 1 97.12 319 GLU B CA 1
ATOM 5473 C C . GLU B 1 319 ? -17.734 31.5 -4.598 1 97.12 319 GLU B C 1
ATOM 5475 O O . GLU B 1 319 ? -18.688 32.188 -4.23 1 97.12 319 GLU B O 1
ATOM 5480 N N . PHE B 1 320 ? -16.531 31.859 -4.258 1 97.81 320 PHE B N 1
ATOM 5481 C CA . PHE B 1 320 ? -16.281 32.906 -3.268 1 97.81 320 PHE B CA 1
ATOM 5482 C C . PHE B 1 320 ? -16.734 34.25 -3.783 1 97.81 320 PHE B C 1
ATOM 5484 O O . PHE B 1 320 ? -16.516 34.594 -4.957 1 97.81 320 PHE B O 1
ATOM 5491 N N . SER B 1 321 ? -17.328 35 -2.949 1 97.19 321 SER B N 1
ATOM 5492 C CA . SER B 1 321 ? -17.703 36.406 -3.146 1 97.19 321 SER B CA 1
ATOM 5493 C C . SER B 1 321 ? -17.734 37.156 -1.82 1 97.19 321 SER B C 1
ATOM 5495 O O . SER B 1 321 ? -17.781 36.531 -0.752 1 97.19 321 SER B O 1
ATOM 5497 N N . LEU B 1 322 ? -17.688 38.438 -1.934 1 96.81 322 LEU B N 1
ATOM 5498 C CA . LEU B 1 322 ? -17.797 39.281 -0.739 1 96.81 322 LEU B CA 1
ATOM 5499 C C . LEU B 1 322 ? -19.094 38.969 0.015 1 96.81 322 LEU B C 1
ATOM 5501 O O . LEU B 1 322 ? -19.109 39 1.248 1 96.81 322 LEU B O 1
ATOM 5505 N N . LYS B 1 323 ? -20.109 38.719 -0.728 1 95.94 323 LYS B N 1
ATOM 5506 C CA . LYS B 1 323 ? -21.391 38.375 -0.119 1 95.94 323 LYS B CA 1
ATOM 5507 C C . LYS B 1 323 ? -21.297 37.125 0.73 1 95.94 323 LYS B C 1
ATOM 5509 O O . LYS B 1 323 ? -21.875 37.062 1.814 1 95.94 323 LYS B O 1
ATOM 5514 N N . LYS B 1 324 ? -20.625 36.156 0.26 1 96.69 324 LYS B N 1
ATOM 5515 C CA . LYS B 1 324 ? -20.422 34.906 1.008 1 96.69 324 LYS B CA 1
ATOM 5516 C C . LYS B 1 324 ? -19.688 35.156 2.312 1 96.69 324 LYS B C 1
ATOM 5518 O O . LYS B 1 324 ? -19.969 34.531 3.336 1 96.69 324 LYS B O 1
ATOM 5523 N N . LEU B 1 325 ? -18.734 36.094 2.262 1 97.25 325 LEU B N 1
ATOM 5524 C CA . LEU B 1 325 ? -17.906 36.406 3.424 1 97.25 325 LEU B CA 1
ATOM 5525 C C . LEU B 1 325 ? -18.766 36.938 4.562 1 97.25 325 LEU B C 1
ATOM 5527 O O . LEU B 1 325 ? -18.438 36.75 5.734 1 97.25 325 LEU B O 1
ATOM 5531 N N . GLU B 1 326 ? -19.828 37.562 4.238 1 95.31 326 GLU B N 1
ATOM 5532 C CA . GLU B 1 326 ? -20.688 38.219 5.234 1 95.31 326 GLU B CA 1
ATOM 5533 C C . GLU B 1 326 ? -21.266 37.188 6.203 1 95.31 326 GLU B C 1
ATOM 5535 O O . GLU B 1 326 ? -21.656 37.531 7.32 1 95.31 326 GLU B O 1
ATOM 5540 N N . GLN B 1 327 ? -21.25 35.969 5.797 1 95.25 327 GLN B N 1
ATOM 5541 C CA . GLN B 1 327 ? -21.812 34.906 6.617 1 95.25 327 GLN B CA 1
ATOM 5542 C C . GLN B 1 327 ? -20.969 34.688 7.871 1 95.25 327 GLN B C 1
ATOM 5544 O O . GLN B 1 327 ? -21.422 34.031 8.82 1 95.25 327 GLN B O 1
ATOM 5549 N N . ILE B 1 328 ? -19.812 35.188 7.887 1 96.81 328 ILE B N 1
ATOM 5550 C CA . ILE B 1 328 ? -18.844 34.906 8.945 1 96.81 328 ILE B CA 1
ATOM 5551 C C . ILE B 1 328 ? -19.422 35.344 10.289 1 96.81 328 ILE B C 1
ATOM 5553 O O . ILE B 1 328 ? -19.172 34.688 11.312 1 96.81 328 ILE B O 1
ATOM 5557 N N . VAL B 1 329 ? -20.234 36.344 10.359 1 94.56 329 VAL B N 1
ATOM 5558 C CA . VAL B 1 329 ? -20.766 36.906 11.594 1 94.56 329 VAL B CA 1
ATOM 5559 C C . VAL B 1 329 ? -21.766 35.969 12.219 1 94.56 329 VAL B C 1
ATOM 5561 O O . VAL B 1 329 ? -22.016 36 13.422 1 94.56 329 VAL B O 1
ATOM 5564 N N . ASN B 1 330 ? -22.312 35.094 11.414 1 95.94 330 ASN B N 1
ATOM 5565 C CA . ASN B 1 330 ? -23.344 34.188 11.867 1 95.94 330 ASN B CA 1
ATOM 5566 C C . ASN B 1 330 ? -22.734 32.906 12.484 1 95.94 330 ASN B C 1
ATOM 5568 O O . ASN B 1 330 ? -23.469 32.062 13.023 1 95.94 330 ASN B O 1
ATOM 5572 N N . PHE B 1 331 ? -21.5 32.75 12.414 1 97.12 331 PHE B N 1
ATOM 5573 C CA . PHE B 1 331 ? -20.828 31.578 12.953 1 97.12 331 PHE B CA 1
ATOM 5574 C C . PHE B 1 331 ? -20.125 31.906 14.266 1 97.12 331 PHE B C 1
ATOM 5576 O O . PHE B 1 331 ? -19.75 33.062 14.492 1 97.12 331 PHE B O 1
ATOM 5583 N N . LYS B 1 332 ? -19.922 31 15.102 1 95.12 332 LYS B N 1
ATOM 5584 C CA . LYS B 1 332 ? -19.453 31.203 16.469 1 95.12 332 LYS B CA 1
ATOM 5585 C C . LYS B 1 332 ? -17.953 31.453 16.5 1 95.12 332 LYS B C 1
ATOM 5587 O O . LYS B 1 332 ? -17.453 32.125 17.391 1 95.12 332 LYS B O 1
ATOM 5592 N N . GLY B 1 333 ? -17.266 30.922 15.555 1 94.81 333 GLY B N 1
ATOM 5593 C CA . GLY B 1 333 ? -15.812 30.891 15.664 1 94.81 333 GLY B CA 1
ATOM 5594 C C . GLY B 1 333 ? -15.305 29.844 16.625 1 94.81 333 GLY B C 1
ATOM 5595 O O . GLY B 1 333 ? -16.094 29.094 17.203 1 94.81 333 GLY B O 1
ATOM 5596 N N . PHE B 1 334 ? -13.984 29.812 16.703 1 94.75 334 PHE B N 1
ATOM 5597 C CA . PHE B 1 334 ? -13.383 28.844 17.609 1 94.75 334 PHE B CA 1
ATOM 5598 C C . PHE B 1 334 ? -13.422 29.344 19.047 1 94.75 334 PHE B C 1
ATOM 5600 O O . PHE B 1 334 ? -13.352 30.562 19.297 1 94.75 334 PHE B O 1
ATOM 5607 N N . ILE B 1 335 ? -13.586 28.422 19.953 1 88.12 335 ILE B N 1
ATOM 5608 C CA . ILE B 1 335 ? -13.391 28.734 21.375 1 88.12 335 ILE B CA 1
ATOM 5609 C C . ILE B 1 335 ? -11.938 28.484 21.766 1 88.12 335 ILE B C 1
ATOM 5611 O O . ILE B 1 335 ? -11.453 27.344 21.656 1 88.12 335 ILE B O 1
ATOM 5615 N N . PRO B 1 336 ? -11.281 29.547 22.141 1 84.69 336 PRO B N 1
ATOM 5616 C CA . PRO B 1 336 ? -9.867 29.359 22.484 1 84.69 336 PRO B CA 1
ATOM 5617 C C . PRO B 1 336 ? -9.656 28.312 23.578 1 84.69 336 PRO B C 1
ATOM 5619 O O . PRO B 1 336 ? -10.508 28.156 24.453 1 84.69 336 PRO B O 1
ATOM 5622 N N . PHE B 1 337 ? -8.578 27.609 23.453 1 83.56 337 PHE B N 1
ATOM 5623 C CA . PHE B 1 337 ? -8.211 26.625 24.453 1 83.56 337 PHE B CA 1
ATOM 5624 C C . PHE B 1 337 ? -6.75 26.781 24.875 1 83.56 337 PHE B C 1
ATOM 5626 O O . PHE B 1 337 ? -5.984 27.484 24.203 1 83.56 337 PHE B O 1
ATOM 5633 N N . GLN B 1 338 ? -6.492 26.312 26.125 1 79.25 338 GLN B N 1
ATOM 5634 C CA . GLN B 1 338 ? -5.105 26.234 26.578 1 79.25 338 GLN B CA 1
ATOM 5635 C C . GLN B 1 338 ? -4.523 24.844 26.328 1 79.25 338 GLN B C 1
ATOM 5637 O O . GLN B 1 338 ? -5.172 23.828 26.625 1 79.25 338 GLN B O 1
ATOM 5642 N N . ASN B 1 339 ? -3.518 24.812 25.453 1 74 339 ASN B N 1
ATOM 5643 C CA . ASN B 1 339 ? -2.945 23.484 25.234 1 74 339 ASN B CA 1
ATOM 5644 C C . ASN B 1 339 ? -1.865 23.172 26.266 1 74 339 ASN B C 1
ATOM 5646 O O . ASN B 1 339 ? -0.73 23.625 26.141 1 74 339 ASN B O 1
ATOM 5650 N N . LYS B 1 340 ? -2.207 22.609 27.359 1 84.75 340 LYS B N 1
ATOM 5651 C CA . LYS B 1 340 ? -1.261 22.141 28.359 1 84.75 340 LYS B CA 1
ATOM 5652 C C . LYS B 1 340 ? -0.877 20.688 28.094 1 84.75 340 LYS B C 1
ATOM 5654 O O . LYS B 1 340 ? -1.496 19.766 28.641 1 84.75 340 LYS B O 1
ATOM 5659 N N . ILE B 1 341 ? 0.123 20.516 27.266 1 91.38 341 ILE B N 1
ATOM 5660 C CA . ILE B 1 341 ? 0.57 19.172 26.906 1 91.38 341 ILE B CA 1
ATOM 5661 C C . ILE B 1 341 ? 1.565 18.656 27.938 1 91.38 341 ILE B C 1
ATOM 5663 O O . ILE B 1 341 ? 2.504 19.375 28.312 1 91.38 341 ILE B O 1
ATOM 5667 N N . ASN B 1 342 ? 1.304 17.5 28.469 1 93.56 342 ASN B N 1
ATOM 5668 C CA . ASN B 1 342 ? 2.256 16.844 29.359 1 93.56 342 ASN B CA 1
ATOM 5669 C C . ASN B 1 342 ? 3.381 16.172 28.578 1 93.56 342 ASN B C 1
ATOM 5671 O O . ASN B 1 342 ? 3.436 14.945 28.5 1 93.56 342 ASN B O 1
ATOM 5675 N N . TRP B 1 343 ? 4.312 16.969 28.156 1 95.56 343 TRP B N 1
ATOM 5676 C CA . TRP B 1 343 ? 5.391 16.484 27.297 1 95.56 343 TRP B CA 1
ATOM 5677 C C . TRP B 1 343 ? 6.219 15.422 28.016 1 95.56 343 TRP B C 1
ATOM 5679 O O . TRP B 1 343 ? 6.727 14.492 27.391 1 95.56 343 TRP B O 1
ATOM 5689 N N . LYS B 1 344 ? 6.34 15.594 29.328 1 93.94 344 LYS B N 1
ATOM 5690 C CA . LYS B 1 344 ? 7.09 14.602 30.094 1 93.94 344 LYS B CA 1
ATOM 5691 C C . LYS B 1 344 ? 6.531 13.203 29.875 1 93.94 344 LYS B C 1
ATOM 5693 O O . LYS B 1 344 ? 7.289 12.25 29.672 1 93.94 344 LYS B O 1
ATOM 5698 N N . LYS B 1 345 ? 5.293 13.117 29.891 1 94.75 345 LYS B N 1
ATOM 5699 C CA . LYS B 1 345 ? 4.629 11.828 29.703 1 94.75 345 LYS B CA 1
ATOM 5700 C C . LYS B 1 345 ? 4.852 11.297 28.297 1 94.75 345 LYS B C 1
ATOM 5702 O O . LYS B 1 345 ? 5.156 10.117 28.109 1 94.75 345 LYS B O 1
ATOM 5707 N N . TYR B 1 346 ? 4.75 12.125 27.312 1 96.06 346 TYR B N 1
ATOM 5708 C CA . TYR B 1 346 ? 4.891 11.711 25.922 1 96.06 346 TYR B CA 1
ATOM 5709 C C . TYR B 1 346 ? 6.324 11.289 25.625 1 96.06 346 TYR B C 1
ATOM 5711 O O . TYR B 1 346 ? 6.555 10.336 24.875 1 96.06 346 TYR B O 1
ATOM 5719 N N . PHE B 1 347 ? 7.281 11.953 26.281 1 96.62 347 PHE B N 1
ATOM 5720 C CA . PHE B 1 347 ? 8.688 11.695 25.969 1 96.62 347 PHE B CA 1
ATOM 5721 C C . PHE B 1 347 ? 9.188 10.469 26.719 1 96.62 347 PHE B C 1
ATOM 5723 O O . PHE B 1 347 ? 10.305 10 26.484 1 96.62 347 PHE B O 1
ATOM 5730 N N . GLU B 1 348 ? 8.32 9.852 27.547 1 95.19 348 GLU B N 1
ATOM 5731 C CA . GLU B 1 348 ? 8.68 8.602 28.219 1 95.19 348 GLU B CA 1
ATOM 5732 C C . GLU B 1 348 ? 8.93 7.484 27.203 1 95.19 348 GLU B C 1
ATOM 5734 O O . GLU B 1 348 ? 9.641 6.527 27.5 1 95.19 348 GLU B O 1
ATOM 5739 N N . VAL B 1 349 ? 8.359 7.664 26.062 1 95.69 349 VAL B N 1
ATOM 5740 C CA . VAL B 1 349 ? 8.492 6.656 25.016 1 95.69 349 VAL B CA 1
ATOM 5741 C C . VAL B 1 349 ? 9.961 6.496 24.625 1 95.69 349 VAL B C 1
ATOM 5743 O O . VAL B 1 349 ? 10.383 5.414 24.203 1 95.69 349 VAL B O 1
ATOM 5746 N N . PHE B 1 350 ? 10.75 7.488 24.828 1 94.69 350 PHE B N 1
ATOM 5747 C CA . PHE B 1 350 ? 12.156 7.457 24.422 1 94.69 350 PHE B CA 1
ATOM 5748 C C . PHE B 1 350 ? 13.031 6.91 25.547 1 94.69 350 PHE B C 1
ATOM 5750 O O . PHE B 1 350 ? 14.234 6.723 25.375 1 94.69 350 PHE B O 1
ATOM 5757 N N . ASN B 1 351 ? 12.492 6.766 26.766 1 81.75 351 ASN B N 1
ATOM 5758 C CA . ASN B 1 351 ? 13.219 6.215 27.906 1 81.75 351 ASN B CA 1
ATOM 5759 C C . ASN B 1 351 ? 12.961 4.723 28.062 1 81.75 351 ASN B C 1
ATOM 5761 O O . ASN B 1 351 ? 13.477 4.094 28.984 1 81.75 351 ASN B O 1
ATOM 5765 N N . LEU B 1 352 ? 11.992 4.156 27.312 1 61.25 352 LEU B N 1
ATOM 5766 C CA . LEU B 1 352 ? 11.656 2.742 27.453 1 61.25 352 LEU B CA 1
ATOM 5767 C C . LEU B 1 352 ? 12.883 1.865 27.25 1 61.25 352 LEU B C 1
ATOM 5769 O O . LEU B 1 352 ? 13.617 2.021 26.281 1 61.25 352 LEU B O 1
ATOM 5773 N N . GLU B 1 353 ? 13.695 1.691 28.234 1 50.06 353 GLU B N 1
ATOM 5774 C CA . GLU B 1 353 ? 14.828 0.773 28.312 1 50.06 353 GLU B CA 1
ATOM 5775 C C . GLU B 1 353 ? 14.562 -0.5 27.516 1 50.06 353 GLU B C 1
ATOM 5777 O O . GLU B 1 353 ? 13.406 -0.919 27.375 1 50.06 353 GLU B O 1
ATOM 5782 N N . ASP B 1 354 ? 15.445 -0.865 26.562 1 44 354 ASP B N 1
ATOM 5783 C CA . ASP B 1 354 ? 15.492 -2.092 25.766 1 44 354 ASP B CA 1
ATOM 5784 C C . ASP B 1 354 ? 14.961 -3.279 26.562 1 44 354 ASP B C 1
ATOM 5786 O O . ASP B 1 354 ? 15.531 -3.646 27.594 1 44 354 ASP B O 1
ATOM 5790 N N . LYS B 1 355 ? 13.758 -3.52 26.797 1 30.89 355 LYS B N 1
ATOM 5791 C CA . LYS B 1 355 ? 13.547 -4.898 27.234 1 30.89 355 LYS B CA 1
ATOM 5792 C C . LYS B 1 355 ? 13.852 -5.879 26.109 1 30.89 355 LYS B C 1
ATOM 5794 O O . LYS B 1 355 ? 13.461 -5.652 24.953 1 30.89 355 LYS B O 1
#

Radius of gyration: 30.76 Å; Cα contacts (8 Å, |Δi|>4): 1382; chains: 2; bounding box: 53×95×73 Å